Protein AF-A0A804PX56-F1 (afdb_monomer_lite)

InterPro domains:
  IPR002022 Pectate lyase [PF00544] (181-345)
  IPR002022 Pectate lyase [SM00656] (173-362)
  IPR007524 Pectate lyase, N-terminal [PF04431] (30-82)
  IPR011050 Pectin lyase fold/virulence factor [SSF51126] (99-351)
  IPR012334 Pectin lyase fold [G3DSA:2.160.20.10] (98-391)
  IPR018082 AmbAllergen [PR00807] (121-138)
  IPR018082 AmbAllergen [PR00807] (145-170)
  IPR018082 AmbAllergen [PR00807] (181-197)
  IPR018082 AmbAllergen [PR00807] (247-268)
  IPR018082 AmbAllergen [PR00807] (330-349)
  IPR045032 Pectin lyase family [PTHR31683] (55-348)

Secondary structure (DSSP, 8-state):
-----------SHHHHHHHHHTTSSTTSTTBSS--HHHHHHHHHHHHHHHHH--S-HHHHHHHHHHHHHHHHHHHHHHHHHHTT---S-TT-PPP---SHHHHHHTT-TTTTTTGGGGGG---GGGTT--TTTTSEEEEE-B-----SSSPPTTBHHHHHT-SS-EEEEESS-EEE--SS-EEPPSSEEEE-TTS-EEEESSPPEEEES-EEEEEES-EEES-----TT-EEEEEETTEEEEE------SEEEES-EEEEEES-EEE--SS-SEEEETT-EEEEEES-EEE-EEEEESEEEEPPPPSSS-----EEEEES-EE-TTEEE-TTEEESSEEEEES-EE---SS------S-BPPP--------------PPP------------------------------------------

Structure (mmCIF, N/CA/C/O backbone):
data_AF-A0A804PX56-F1
#
_entry.id   AF-A0A804PX56-F1
#
loop_
_atom_site.group_PDB
_atom_site.id
_atom_site.type_symbol
_atom_site.label_atom_id
_atom_site.label_alt_id
_atom_site.label_comp_id
_atom_site.label_asym_id
_atom_site.label_entity_id
_atom_site.label_seq_id
_atom_site.pdbx_PDB_ins_code
_atom_site.Cartn_x
_atom_site.Cartn_y
_atom_site.Cartn_z
_atom_site.occupancy
_atom_site.B_iso_or_equiv
_atom_site.auth_seq_id
_atom_site.auth_comp_id
_atom_site.auth_asym_id
_atom_site.auth_atom_id
_atom_site.pdbx_PDB_model_num
ATOM 1 N N . MET A 1 1 ? 66.836 10.682 30.452 1.00 35.38 1 MET A N 1
ATOM 2 C CA . MET A 1 1 ? 66.264 11.990 30.083 1.00 35.38 1 MET A CA 1
ATOM 3 C C . MET A 1 1 ? 65.252 11.734 28.988 1.00 35.38 1 MET A C 1
ATOM 5 O O . MET A 1 1 ? 65.550 10.934 28.113 1.00 35.38 1 MET A O 1
ATOM 9 N N . GLU A 1 2 ? 64.090 12.369 29.126 1.00 38.03 2 GLU A N 1
ATOM 10 C CA . GLU A 1 2 ? 62.880 12.287 28.290 1.00 38.03 2 GLU A CA 1
ATOM 11 C C . GLU A 1 2 ? 61.928 11.107 28.561 1.00 38.03 2 GLU A C 1
ATOM 13 O O . GLU A 1 2 ? 61.831 10.116 27.842 1.00 38.03 2 GLU A O 1
ATOM 18 N N . GLU A 1 3 ? 61.194 11.288 29.664 1.00 33.59 3 GLU A N 1
ATOM 19 C CA . GLU A 1 3 ? 59.766 10.969 29.815 1.00 33.59 3 GLU A CA 1
ATOM 20 C C . GLU A 1 3 ? 58.965 11.541 28.624 1.00 33.59 3 GLU A C 1
ATOM 22 O O . GLU A 1 3 ? 59.356 12.554 28.060 1.00 33.59 3 GLU A O 1
ATOM 27 N N . GLY A 1 4 ? 57.819 11.056 28.164 1.00 29.45 4 GLY A N 1
ATOM 28 C CA . GLY A 1 4 ? 56.864 10.060 28.613 1.00 29.45 4 GLY A CA 1
ATOM 29 C C . GLY A 1 4 ? 55.584 10.306 27.799 1.00 29.45 4 GLY A C 1
ATOM 30 O O . GLY A 1 4 ? 55.206 11.452 27.567 1.00 29.45 4 GLY A O 1
ATOM 31 N N . PHE A 1 5 ? 54.896 9.258 27.345 1.00 31.56 5 PHE A N 1
ATOM 32 C CA . PHE A 1 5 ? 53.538 9.405 26.811 1.00 31.56 5 PHE A CA 1
ATOM 33 C C . PHE A 1 5 ? 52.692 8.207 27.246 1.00 31.56 5 PHE A C 1
ATOM 35 O O . PHE A 1 5 ? 52.741 7.123 26.669 1.00 31.56 5 PHE A O 1
ATOM 42 N N . ARG A 1 6 ? 51.957 8.401 28.346 1.00 29.39 6 ARG A N 1
ATOM 43 C CA . ARG A 1 6 ? 50.934 7.480 28.853 1.00 29.39 6 ARG A CA 1
ATOM 44 C C . ARG A 1 6 ? 49.631 7.737 28.099 1.00 29.39 6 ARG A C 1
ATOM 46 O O . ARG A 1 6 ? 49.089 8.834 28.182 1.00 29.39 6 ARG A O 1
ATOM 53 N N . TRP A 1 7 ? 49.077 6.706 27.466 1.00 32.38 7 TRP A N 1
ATOM 54 C CA . TRP A 1 7 ? 47.665 6.671 27.078 1.00 32.38 7 TRP A CA 1
ATOM 55 C C . TRP A 1 7 ? 46.853 5.843 28.084 1.00 32.38 7 TRP A C 1
ATOM 57 O O . TRP A 1 7 ? 46.898 4.618 28.105 1.00 32.38 7 TRP A O 1
ATOM 67 N N . SER A 1 8 ? 46.110 6.552 28.936 1.00 33.53 8 SER A N 1
ATOM 68 C CA . SER A 1 8 ? 44.768 6.188 29.426 1.00 33.53 8 SER A CA 1
ATOM 69 C C . SER A 1 8 ? 43.804 6.133 28.224 1.00 33.53 8 SER A C 1
ATOM 71 O O . SER A 1 8 ? 43.962 6.953 27.329 1.00 33.53 8 SER A O 1
ATOM 73 N N . THR A 1 9 ? 42.786 5.285 28.058 1.00 34.16 9 THR A N 1
ATOM 74 C CA . THR A 1 9 ? 41.941 4.442 28.929 1.00 34.16 9 THR A CA 1
ATOM 75 C C . THR A 1 9 ? 41.101 3.540 27.988 1.00 34.16 9 THR A C 1
ATOM 77 O O . THR A 1 9 ? 40.737 3.992 26.899 1.00 34.16 9 THR A O 1
ATOM 80 N N . PRO A 1 10 ? 40.699 2.309 28.363 1.00 34.28 10 PRO A N 1
ATOM 81 C CA . PRO A 1 10 ? 39.886 1.438 27.513 1.00 34.28 10 PRO A CA 1
ATOM 82 C C . PRO A 1 10 ? 38.383 1.653 27.776 1.00 34.28 10 PRO A C 1
ATOM 84 O O . PRO A 1 10 ? 37.700 0.754 28.246 1.00 34.28 10 PRO A O 1
ATOM 87 N N . CYS A 1 11 ? 37.845 2.845 27.493 1.00 34.94 11 CYS A N 1
ATOM 88 C CA . CYS A 1 11 ? 36.398 3.112 27.639 1.00 34.94 11 CYS A CA 1
ATOM 89 C C . CYS A 1 11 ? 35.644 3.270 26.307 1.00 34.94 11 CYS A C 1
ATOM 91 O O . CYS A 1 11 ? 34.425 3.412 26.307 1.00 34.94 11 CYS A O 1
ATOM 93 N N . SER A 1 12 ? 36.328 3.199 25.159 1.00 40.91 12 SER A N 1
ATOM 94 C CA . SER A 1 12 ? 35.696 3.429 23.846 1.00 40.91 12 SER A CA 1
ATOM 95 C C . SER A 1 12 ? 35.124 2.159 23.189 1.00 40.91 12 SER A C 1
ATOM 97 O O . SER A 1 12 ? 34.257 2.236 22.323 1.00 40.91 12 SER A O 1
ATOM 99 N N . LEU A 1 13 ? 35.537 0.963 23.625 1.00 37.72 13 LEU A N 1
ATOM 100 C CA . LEU A 1 13 ? 35.085 -0.296 23.009 1.00 37.72 13 LEU A CA 1
ATOM 101 C C . LEU A 1 13 ? 33.738 -0.805 23.550 1.00 37.72 13 LEU A C 1
ATOM 103 O O . LEU A 1 13 ? 33.021 -1.496 22.832 1.00 37.72 13 LEU A O 1
ATOM 107 N N . VAL A 1 14 ? 33.342 -0.411 24.765 1.00 40.91 14 VAL A N 1
ATOM 108 C CA . VAL A 1 14 ? 32.093 -0.885 25.394 1.00 40.91 14 VAL A CA 1
ATOM 109 C C . VAL A 1 14 ? 30.851 -0.179 24.825 1.00 40.91 14 VAL A C 1
ATOM 111 O O . VAL A 1 14 ? 29.776 -0.776 24.745 1.00 40.91 14 VAL A O 1
ATOM 114 N N . LEU A 1 15 ? 30.988 1.054 24.323 1.00 34.41 15 LEU A N 1
ATOM 115 C CA . LEU A 1 15 ? 29.868 1.801 23.730 1.00 34.41 15 LEU A CA 1
ATOM 116 C C . LEU A 1 15 ? 29.486 1.311 22.322 1.00 34.41 15 LEU A C 1
ATOM 118 O O . LEU A 1 15 ? 28.321 1.411 21.937 1.00 34.41 15 LEU A O 1
ATOM 122 N N . TYR A 1 16 ? 30.411 0.693 21.581 1.00 34.53 16 TYR A N 1
ATOM 123 C CA . TYR A 1 16 ? 30.095 0.087 20.280 1.00 34.53 16 TYR A CA 1
ATOM 124 C C . TYR A 1 16 ? 29.368 -1.262 20.405 1.00 34.53 16 TYR A C 1
ATOM 126 O O . TYR A 1 16 ? 28.547 -1.596 19.549 1.00 34.53 16 TYR A O 1
ATOM 134 N N . SER A 1 17 ? 29.587 -2.013 21.489 1.00 35.19 17 SER A N 1
ATOM 135 C CA . SER A 1 17 ? 28.877 -3.275 21.747 1.00 35.19 17 SER A CA 1
ATOM 136 C C . SER A 1 17 ? 27.402 -3.089 22.125 1.00 35.19 17 SER A C 1
ATOM 138 O O . SER A 1 17 ? 26.576 -3.928 21.767 1.00 35.19 17 SER A O 1
ATOM 140 N N . VAL A 1 18 ? 27.032 -1.973 22.766 1.00 31.47 18 VAL A N 1
ATOM 141 C CA . VAL A 1 18 ? 25.635 -1.714 23.171 1.00 31.47 18 VAL A CA 1
ATOM 142 C C . VAL A 1 18 ? 24.750 -1.333 21.973 1.00 31.47 18 VAL A C 1
ATOM 144 O O . VAL A 1 18 ? 23.590 -1.735 21.915 1.00 31.47 18 VAL A O 1
ATOM 147 N N . PHE A 1 19 ? 25.301 -0.678 20.945 1.00 31.98 19 PHE A N 1
ATOM 148 C CA . PHE A 1 19 ? 24.553 -0.383 19.712 1.00 31.98 19 PHE A CA 1
ATOM 149 C C . PHE A 1 19 ? 24.374 -1.593 18.780 1.00 31.98 19 PHE A C 1
ATOM 151 O O . PHE A 1 19 ? 23.446 -1.613 17.971 1.00 31.98 19 PHE A O 1
ATOM 158 N N . LEU A 1 20 ? 25.221 -2.621 18.890 1.00 30.38 20 LEU A N 1
ATOM 159 C CA . LEU A 1 20 ? 25.092 -3.847 18.095 1.00 30.38 20 LEU A CA 1
ATOM 160 C C . LEU A 1 20 ? 24.097 -4.845 18.704 1.00 30.38 20 LEU A C 1
ATOM 162 O O . LEU A 1 20 ? 23.416 -5.550 17.956 1.00 30.38 20 LEU A O 1
ATOM 166 N N . LEU A 1 21 ? 23.938 -4.869 20.029 1.00 27.34 21 LEU A N 1
ATOM 167 C CA . LEU A 1 21 ? 23.017 -5.791 20.708 1.00 27.34 21 LEU A CA 1
ATOM 168 C C . LEU A 1 21 ? 21.545 -5.340 20.671 1.00 27.34 21 LEU A C 1
ATOM 170 O O . LEU A 1 21 ? 20.659 -6.190 20.640 1.00 27.34 21 LEU A O 1
ATOM 174 N N . LEU A 1 22 ? 21.269 -4.041 20.512 1.00 29.27 22 LEU A N 1
ATOM 175 C CA . LEU A 1 22 ? 19.911 -3.523 20.261 1.00 29.27 22 LEU A CA 1
ATOM 176 C C . LEU A 1 22 ? 19.358 -3.858 18.863 1.00 29.27 22 LEU A C 1
ATOM 178 O O . LEU A 1 22 ? 18.182 -3.648 18.588 1.00 29.27 22 LEU A O 1
ATOM 182 N N . SER A 1 23 ? 20.169 -4.431 17.971 1.00 34.00 23 SER A N 1
ATOM 183 C CA . SER A 1 23 ? 19.676 -4.919 16.676 1.00 34.00 23 SER A CA 1
ATOM 184 C C . SER A 1 23 ? 18.984 -6.287 16.763 1.00 34.00 23 SER A C 1
ATOM 186 O O . SER A 1 23 ? 18.369 -6.722 15.790 1.00 34.00 23 SER A O 1
ATOM 188 N N . ALA A 1 24 ? 19.060 -6.970 17.914 1.00 30.12 24 ALA A N 1
ATOM 189 C CA . ALA A 1 24 ? 18.401 -8.257 18.120 1.00 30.12 24 ALA A CA 1
ATOM 190 C C . ALA A 1 24 ? 16.911 -8.140 18.458 1.00 30.12 24 ALA A C 1
ATOM 192 O O . ALA A 1 24 ? 16.164 -9.051 18.124 1.00 30.12 24 ALA A O 1
ATOM 193 N N . THR A 1 25 ? 16.486 -7.021 19.042 1.00 32.72 25 THR A N 1
ATOM 194 C CA . THR A 1 25 ? 15.085 -6.723 19.381 1.00 32.72 25 THR A CA 1
ATOM 195 C C . THR A 1 25 ? 14.360 -5.937 18.283 1.00 32.72 25 THR A C 1
ATOM 197 O O . THR A 1 25 ? 13.191 -5.604 18.415 1.00 32.72 25 THR A O 1
ATOM 200 N N . ALA A 1 26 ? 15.024 -5.671 17.154 1.00 36.97 26 ALA A N 1
ATOM 201 C CA . ALA A 1 26 ? 14.482 -4.869 16.058 1.00 36.97 26 ALA A CA 1
ATOM 202 C C . ALA A 1 26 ? 13.695 -5.679 15.001 1.00 36.97 26 ALA A C 1
ATOM 204 O O . ALA A 1 26 ? 13.471 -5.174 13.899 1.00 36.97 26 ALA A O 1
ATOM 205 N N . SER A 1 27 ? 13.323 -6.941 15.258 1.00 49.59 27 SER A N 1
ATOM 206 C CA . SER A 1 27 ? 12.622 -7.788 14.272 1.00 49.59 27 SER A CA 1
ATOM 207 C C . SER A 1 27 ? 11.105 -7.650 14.243 1.00 49.59 27 SER A C 1
ATOM 209 O O . SER A 1 27 ? 10.495 -8.202 13.327 1.00 49.59 27 SER A O 1
ATOM 211 N N . GLU A 1 28 ? 10.506 -6.912 15.175 1.00 60.59 28 GLU A N 1
ATOM 212 C CA . GLU A 1 28 ? 9.067 -7.037 15.427 1.00 60.59 28 GLU A CA 1
ATOM 213 C C . GLU A 1 28 ? 8.214 -5.835 15.010 1.00 60.59 28 GLU A C 1
ATOM 215 O O . GLU A 1 28 ? 7.003 -5.943 15.083 1.00 60.59 28 GLU A O 1
ATOM 220 N N . ALA A 1 29 ? 8.783 -4.744 14.475 1.00 72.44 29 ALA A N 1
ATOM 221 C CA . ALA A 1 29 ? 8.038 -3.613 13.878 1.00 72.44 29 ALA A CA 1
ATOM 222 C C . ALA A 1 29 ? 6.684 -3.316 14.542 1.00 72.44 29 ALA A C 1
ATOM 224 O O . ALA A 1 29 ? 5.609 -3.557 13.982 1.00 72.44 29 ALA A O 1
ATOM 225 N N . ASN A 1 30 ? 6.783 -2.827 15.771 1.00 78.50 30 ASN A N 1
ATOM 226 C CA . ASN A 1 30 ? 5.688 -2.399 16.631 1.00 78.50 30 ASN A CA 1
ATOM 227 C C . ASN A 1 30 ? 4.722 -3.517 17.086 1.00 78.50 30 ASN A C 1
ATOM 229 O O . ASN A 1 30 ? 3.746 -3.234 17.780 1.00 78.50 30 ASN A O 1
ATOM 233 N N . ILE A 1 31 ? 5.003 -4.790 16.776 1.00 79.69 31 ILE A N 1
ATOM 234 C CA . ILE A 1 31 ? 4.348 -5.949 17.398 1.00 79.69 31 ILE A CA 1
ATOM 235 C C . ILE A 1 31 ? 4.846 -6.041 18.842 1.00 79.69 31 ILE A C 1
ATOM 237 O O . ILE A 1 31 ? 6.051 -6.063 19.079 1.00 79.69 31 ILE A O 1
ATOM 241 N N . GLY A 1 32 ? 3.924 -6.033 19.804 1.00 77.12 32 GLY A N 1
ATOM 242 C CA . GLY A 1 32 ? 4.266 -6.184 21.216 1.00 77.12 32 GLY A CA 1
ATOM 243 C C . GLY A 1 32 ? 4.126 -7.612 21.740 1.00 77.12 32 GLY A C 1
ATOM 244 O O . GLY A 1 32 ? 4.722 -7.923 22.765 1.00 77.12 32 GLY A O 1
ATOM 245 N N . ASP A 1 33 ? 3.378 -8.461 21.034 1.00 84.06 33 ASP A N 1
ATOM 246 C CA . ASP A 1 33 ? 3.328 -9.906 21.259 1.00 84.06 33 ASP A CA 1
ATOM 247 C C . ASP A 1 33 ? 3.389 -10.642 19.910 1.00 84.06 33 ASP A C 1
ATOM 249 O O . ASP A 1 33 ? 2.496 -10.493 19.071 1.00 84.06 33 ASP A O 1
ATOM 253 N N . PHE A 1 34 ? 4.483 -11.367 19.657 1.00 87.62 34 PHE A N 1
ATOM 254 C CA . PHE A 1 34 ? 4.741 -12.051 18.384 1.00 87.62 34 PHE A CA 1
ATOM 255 C C . PHE A 1 34 ? 4.136 -13.459 18.375 1.00 87.62 34 PHE A C 1
ATOM 257 O O . PHE A 1 34 ? 4.837 -14.479 18.400 1.00 87.62 34 PHE A O 1
ATOM 264 N N . ASP A 1 35 ? 2.806 -13.478 18.346 1.00 91.50 35 ASP A N 1
ATOM 265 C CA . ASP A 1 35 ? 1.966 -14.673 18.353 1.00 91.50 35 ASP A CA 1
ATOM 266 C C . ASP A 1 35 ? 2.143 -15.586 17.118 1.00 91.50 35 ASP A C 1
ATOM 268 O O . ASP A 1 35 ? 2.802 -15.259 16.122 1.00 91.50 35 ASP A O 1
ATOM 272 N N . ASP A 1 36 ? 1.522 -16.767 17.180 1.00 93.94 36 ASP A N 1
ATOM 273 C CA . ASP A 1 36 ? 1.549 -17.770 16.108 1.00 93.94 36 ASP A CA 1
ATOM 274 C C . ASP A 1 36 ? 1.026 -17.217 14.772 1.00 93.94 36 ASP A C 1
ATOM 276 O O . ASP A 1 36 ? 1.508 -17.590 13.695 1.00 93.94 36 ASP A O 1
ATOM 280 N N . TYR A 1 37 ? 0.069 -16.289 14.819 1.00 93.94 37 TYR A N 1
ATOM 281 C CA . TYR A 1 37 ? -0.490 -15.663 13.630 1.00 93.94 37 TYR A CA 1
ATOM 282 C C . TYR A 1 37 ? 0.551 -14.775 12.928 1.00 93.94 37 TYR A C 1
ATOM 284 O O . TYR A 1 37 ? 0.742 -14.879 11.708 1.00 93.94 37 TYR A O 1
ATOM 292 N N . TRP A 1 38 ? 1.292 -13.950 13.672 1.00 93.50 38 TRP A N 1
ATOM 293 C CA . TRP A 1 38 ? 2.379 -13.135 13.131 1.00 93.50 38 TRP A CA 1
ATOM 294 C C . TRP A 1 38 ? 3.574 -13.972 12.678 1.00 93.50 38 TRP A C 1
ATOM 296 O O . TRP A 1 38 ? 4.161 -13.673 11.630 1.00 93.50 38 TRP A O 1
ATOM 306 N N . GLN A 1 39 ? 3.894 -15.058 13.388 1.00 93.00 39 GLN A N 1
ATOM 307 C CA . GLN A 1 39 ? 4.895 -16.034 12.949 1.00 93.00 39 GLN A CA 1
ATOM 308 C C . GLN A 1 39 ? 4.519 -16.634 11.589 1.00 93.00 39 GLN A C 1
ATOM 310 O O . GLN A 1 39 ? 5.338 -16.650 10.662 1.00 93.00 39 GLN A O 1
ATOM 315 N N . GLN A 1 40 ? 3.264 -17.056 11.425 1.00 94.56 40 GLN A N 1
ATOM 316 C CA . GLN A 1 40 ? 2.774 -17.622 10.173 1.00 94.56 40 GLN A CA 1
ATOM 317 C C . GLN A 1 40 ? 2.747 -16.584 9.040 1.00 94.56 40 GLN A C 1
ATOM 319 O O . GLN A 1 40 ? 3.213 -16.878 7.933 1.00 94.56 40 GLN A O 1
ATOM 324 N N . ARG A 1 41 ? 2.296 -15.348 9.305 1.00 94.56 41 ARG A N 1
ATOM 325 C CA . ARG A 1 41 ? 2.359 -14.245 8.325 1.00 94.56 41 ARG A CA 1
ATOM 326 C C . ARG A 1 41 ? 3.783 -13.956 7.885 1.00 94.56 41 ARG A C 1
ATOM 328 O O . ARG A 1 41 ? 4.033 -13.810 6.689 1.00 94.56 41 ARG A O 1
ATOM 335 N N . LYS A 1 42 ? 4.726 -13.914 8.825 1.00 93.88 42 LYS A N 1
ATOM 336 C CA . LYS A 1 42 ? 6.144 -13.714 8.526 1.00 93.88 42 LYS A CA 1
ATOM 337 C C . LYS A 1 42 ? 6.700 -14.828 7.639 1.00 93.88 42 LYS A C 1
ATOM 339 O O . LYS A 1 42 ? 7.404 -14.524 6.679 1.00 93.88 42 LYS A O 1
ATOM 344 N N . LEU A 1 43 ? 6.386 -16.093 7.924 1.00 93.88 43 LEU A N 1
ATOM 345 C CA . LEU A 1 43 ? 6.828 -17.231 7.108 1.00 93.88 43 LEU A CA 1
ATOM 346 C C . LEU A 1 43 ? 6.302 -17.140 5.669 1.00 93.88 43 LEU A C 1
ATOM 348 O O . LEU A 1 43 ? 7.070 -17.289 4.718 1.00 93.88 43 LEU A O 1
ATOM 352 N N . MET A 1 44 ? 5.012 -16.836 5.501 1.00 96.00 44 MET A N 1
ATOM 353 C CA . MET A 1 44 ? 4.413 -16.640 4.176 1.00 96.00 44 MET A CA 1
ATOM 354 C C . MET A 1 44 ? 5.026 -15.442 3.442 1.00 96.00 44 MET A C 1
ATOM 356 O O . MET A 1 44 ? 5.298 -15.524 2.244 1.00 96.00 44 MET A O 1
ATOM 360 N N . ALA A 1 45 ? 5.281 -14.342 4.151 1.00 95.06 45 ALA A N 1
ATOM 361 C CA . ALA A 1 45 ? 5.889 -13.148 3.581 1.00 95.06 45 ALA A CA 1
ATOM 362 C C . ALA A 1 45 ? 7.346 -13.380 3.144 1.00 95.06 45 ALA A C 1
ATOM 364 O O . ALA A 1 45 ? 7.742 -12.925 2.070 1.00 95.06 45 ALA A O 1
ATOM 365 N N . ASP A 1 46 ? 8.126 -14.138 3.920 1.00 92.44 46 ASP A N 1
ATOM 366 C CA . ASP A 1 46 ? 9.490 -14.533 3.557 1.00 92.44 46 ASP A CA 1
ATOM 367 C C . ASP A 1 46 ? 9.489 -15.413 2.287 1.00 92.44 46 ASP A C 1
ATOM 369 O O . ASP A 1 46 ? 10.298 -15.183 1.386 1.00 92.44 46 ASP A O 1
ATOM 373 N N . ALA A 1 47 ? 8.546 -16.355 2.161 1.00 94.75 47 ALA A N 1
ATOM 374 C CA . ALA A 1 47 ? 8.381 -17.163 0.947 1.00 94.75 47 ALA A CA 1
ATOM 375 C C . ALA A 1 47 ? 7.951 -16.319 -0.270 1.00 94.75 47 ALA A C 1
ATOM 377 O O . ALA A 1 47 ? 8.477 -16.488 -1.373 1.00 94.75 47 ALA A O 1
ATOM 378 N N . ALA A 1 48 ? 7.033 -15.367 -0.076 1.00 96.12 48 ALA A N 1
ATOM 379 C CA . ALA A 1 48 ? 6.614 -14.439 -1.124 1.00 96.12 48 ALA A CA 1
ATOM 380 C C . ALA A 1 48 ? 7.763 -13.524 -1.580 1.00 96.12 48 ALA A C 1
ATOM 382 O O . ALA A 1 48 ? 7.843 -13.182 -2.764 1.00 96.12 48 ALA A O 1
ATOM 383 N N . ALA A 1 49 ? 8.668 -13.141 -0.672 1.00 94.25 49 ALA A N 1
ATOM 384 C CA . ALA A 1 49 ? 9.828 -12.314 -0.996 1.00 94.25 49 ALA A CA 1
ATOM 385 C C . ALA A 1 49 ? 10.807 -13.065 -1.899 1.00 94.25 49 ALA A C 1
ATOM 387 O O . ALA A 1 49 ? 11.251 -12.511 -2.906 1.00 94.25 49 ALA A O 1
ATOM 388 N N . GLU A 1 50 ? 11.062 -14.339 -1.595 1.00 93.00 50 GLU A N 1
ATOM 389 C CA . GLU A 1 50 ? 11.880 -15.218 -2.434 1.00 93.00 50 GLU A CA 1
ATOM 390 C C . GLU A 1 50 ? 11.254 -15.397 -3.827 1.00 93.00 50 GLU A C 1
ATOM 392 O O . GLU A 1 50 ? 11.925 -15.223 -4.841 1.00 93.00 50 GLU A O 1
ATOM 397 N N . ALA A 1 51 ? 9.941 -15.645 -3.898 1.00 95.25 51 ALA A N 1
ATOM 398 C CA . ALA A 1 51 ? 9.226 -15.813 -5.167 1.00 95.25 51 ALA A CA 1
ATOM 399 C C . ALA A 1 51 ? 9.158 -14.524 -6.012 1.00 95.25 51 ALA A C 1
ATOM 401 O O . ALA A 1 51 ? 9.108 -14.566 -7.246 1.00 95.25 51 ALA A O 1
ATOM 402 N N . THR A 1 52 ? 9.134 -13.362 -5.358 1.00 95.75 52 THR A N 1
ATOM 403 C CA . THR A 1 52 ? 9.066 -12.053 -6.025 1.00 95.75 52 THR A CA 1
ATOM 404 C C . THR A 1 52 ? 10.432 -11.612 -6.555 1.00 95.75 52 THR A C 1
ATOM 406 O O . THR A 1 52 ? 10.493 -10.886 -7.555 1.00 95.75 52 THR A O 1
ATOM 409 N N . TYR A 1 53 ? 11.519 -12.068 -5.926 1.00 94.06 53 TYR A N 1
ATOM 410 C CA . TYR A 1 53 ? 12.883 -11.691 -6.273 1.00 94.06 53 TYR A CA 1
ATOM 411 C C . TYR A 1 53 ? 13.216 -11.964 -7.746 1.00 94.06 53 TYR A C 1
ATOM 413 O O . TYR A 1 53 ? 12.919 -13.021 -8.308 1.00 94.06 53 TYR A O 1
ATOM 421 N N . LYS A 1 54 ? 13.857 -10.992 -8.399 1.00 94.25 54 LYS A N 1
ATOM 422 C CA . LYS A 1 54 ? 14.337 -11.114 -9.778 1.00 94.25 54 LYS A CA 1
ATOM 423 C C . LYS A 1 54 ? 15.843 -11.305 -9.798 1.00 94.25 54 LYS A C 1
ATOM 425 O O . LYS A 1 54 ? 16.588 -10.389 -9.460 1.00 94.25 54 LYS A O 1
ATOM 430 N N . HIS A 1 55 ? 16.282 -12.479 -10.250 1.00 91.88 55 HIS A N 1
ATOM 431 C CA . HIS A 1 55 ? 17.704 -12.794 -10.408 1.00 91.88 55 HIS A CA 1
ATOM 432 C C . HIS A 1 55 ? 18.409 -11.887 -11.422 1.00 91.88 55 HIS A C 1
ATOM 434 O O . HIS A 1 55 ? 19.575 -11.556 -11.218 1.00 91.88 55 HIS A O 1
ATOM 440 N N . ASP A 1 56 ? 17.702 -11.456 -12.470 1.00 94.00 56 ASP A N 1
ATOM 441 C CA . ASP A 1 56 ? 18.158 -10.403 -13.376 1.00 94.00 56 ASP A CA 1
ATOM 442 C C . ASP A 1 56 ? 17.373 -9.102 -13.122 1.00 94.00 56 ASP A C 1
ATOM 444 O O . ASP A 1 56 ? 16.317 -8.868 -13.718 1.00 94.00 56 ASP A O 1
ATOM 448 N N . PRO A 1 57 ? 17.842 -8.239 -12.201 1.00 93.38 57 PRO A N 1
ATOM 449 C CA . PRO A 1 57 ? 17.184 -6.966 -11.942 1.00 93.38 57 PRO A CA 1
ATOM 450 C C . PRO A 1 57 ? 17.276 -5.993 -13.126 1.00 93.38 57 PRO A C 1
ATOM 452 O O . PRO A 1 57 ? 16.428 -5.105 -13.225 1.00 93.38 57 PRO A O 1
ATOM 455 N N . LEU A 1 58 ? 18.264 -6.146 -14.023 1.00 94.00 58 LEU A N 1
ATOM 456 C CA . LEU A 1 58 ? 18.447 -5.236 -15.159 1.00 94.00 58 LEU A CA 1
ATOM 457 C C . LEU A 1 58 ? 17.323 -5.386 -16.182 1.00 94.00 58 LEU A C 1
ATOM 459 O O . LEU A 1 58 ? 16.855 -4.394 -16.733 1.00 94.00 58 LEU A O 1
ATOM 463 N N . GLU A 1 59 ? 16.793 -6.598 -16.352 1.00 95.31 59 GLU A N 1
ATOM 464 C CA . GLU A 1 59 ? 15.614 -6.838 -17.187 1.00 95.31 59 GLU A CA 1
ATOM 465 C C . GLU A 1 59 ? 14.427 -5.946 -16.766 1.00 95.31 59 GLU A C 1
ATOM 467 O O . GLU A 1 59 ? 13.726 -5.356 -17.599 1.00 95.31 59 GLU A O 1
ATOM 472 N N . VAL A 1 60 ? 14.214 -5.810 -15.451 1.00 95.50 60 VAL A N 1
ATOM 473 C CA . VAL A 1 60 ? 13.141 -4.991 -14.871 1.00 95.50 60 VAL A CA 1
ATOM 474 C C . VAL A 1 60 ? 13.389 -3.508 -15.114 1.00 95.50 60 VAL A C 1
ATOM 476 O O . VAL A 1 60 ? 12.470 -2.793 -15.531 1.00 95.50 60 VAL A O 1
ATOM 479 N N . THR A 1 61 ? 14.617 -3.040 -14.881 1.00 95.06 61 THR A N 1
ATOM 480 C CA . THR A 1 61 ? 14.970 -1.631 -15.092 1.00 95.06 61 THR A CA 1
ATOM 481 C C . THR A 1 61 ? 14.870 -1.252 -16.564 1.00 95.06 61 THR A C 1
ATOM 483 O O . THR A 1 61 ? 14.247 -0.245 -16.895 1.00 95.06 61 THR A O 1
ATOM 486 N N . ASP A 1 62 ? 15.353 -2.110 -17.461 1.00 95.19 62 ASP A N 1
ATOM 487 C CA . ASP A 1 62 ? 15.323 -1.886 -18.906 1.00 95.19 62 ASP A CA 1
ATOM 488 C C . ASP A 1 62 ? 13.901 -1.902 -19.461 1.00 95.19 62 ASP A C 1
ATOM 490 O O . ASP A 1 62 ? 13.590 -1.204 -20.429 1.00 95.19 62 ASP A O 1
ATOM 494 N N . GLN A 1 63 ? 12.996 -2.683 -18.870 1.00 95.12 63 GLN A N 1
ATOM 495 C CA . GLN A 1 63 ? 11.583 -2.637 -19.236 1.00 95.12 63 GLN A CA 1
ATOM 496 C C . GLN A 1 63 ? 10.957 -1.272 -18.915 1.00 95.12 63 GLN A C 1
ATOM 498 O O . GLN A 1 63 ? 10.207 -0.745 -19.745 1.00 95.12 63 GLN A O 1
ATOM 503 N N . LEU A 1 64 ? 11.259 -0.699 -17.742 1.00 94.94 64 LEU A N 1
ATOM 504 C CA . LEU A 1 64 ? 10.790 0.637 -17.365 1.00 94.94 64 LEU A CA 1
ATOM 505 C C . LEU A 1 64 ? 11.430 1.712 -18.252 1.00 94.94 64 LEU A C 1
ATOM 507 O O . LEU A 1 64 ? 10.702 2.522 -18.821 1.00 94.94 64 LEU A O 1
ATOM 511 N N . ASN A 1 65 ? 12.745 1.662 -18.463 1.00 93.25 65 ASN A N 1
ATOM 512 C CA . ASN A 1 65 ? 13.463 2.628 -19.302 1.00 93.25 65 ASN A CA 1
ATOM 513 C C . ASN A 1 65 ? 12.930 2.634 -20.742 1.00 93.25 65 ASN A C 1
ATOM 515 O O . ASN A 1 65 ? 12.615 3.687 -21.295 1.00 93.25 65 ASN A O 1
ATOM 519 N N . ARG A 1 66 ? 12.688 1.454 -21.330 1.00 93.69 66 ARG A N 1
ATOM 520 C CA . ARG A 1 66 ? 12.033 1.345 -22.647 1.00 93.69 66 ARG A CA 1
ATOM 521 C C . ARG A 1 66 ? 10.610 1.897 -22.647 1.00 93.69 66 ARG A C 1
ATOM 523 O O . ARG A 1 66 ? 10.163 2.431 -23.657 1.00 93.69 66 ARG A O 1
ATOM 530 N N . ALA A 1 67 ? 9.858 1.735 -21.558 1.00 92.69 67 ALA A N 1
ATOM 531 C CA . ALA A 1 67 ? 8.516 2.304 -21.460 1.00 92.69 67 ALA A CA 1
ATOM 532 C C . ALA A 1 67 ? 8.551 3.837 -21.425 1.00 92.69 67 ALA A C 1
ATOM 534 O O . ALA A 1 67 ? 7.726 4.452 -22.096 1.00 92.69 67 ALA A O 1
ATOM 535 N N . VAL A 1 68 ? 9.521 4.420 -20.714 1.00 91.19 68 VAL A N 1
ATOM 536 C CA . VAL A 1 68 ? 9.768 5.868 -20.670 1.00 91.19 68 VAL A CA 1
ATOM 537 C C . VAL A 1 68 ? 10.147 6.405 -22.050 1.00 91.19 68 VAL A C 1
ATOM 539 O O . VAL A 1 68 ? 9.514 7.347 -22.526 1.00 91.19 68 VAL A O 1
ATOM 542 N N . HIS A 1 69 ? 11.103 5.776 -22.740 1.00 88.50 69 HIS A N 1
ATOM 543 C CA . HIS A 1 69 ? 11.484 6.197 -24.093 1.00 88.50 69 HIS A CA 1
ATOM 544 C C . HIS A 1 69 ? 10.297 6.166 -25.059 1.00 88.50 69 HIS A C 1
ATOM 546 O O . HIS A 1 69 ? 10.016 7.160 -25.721 1.00 88.50 69 HIS A O 1
ATOM 552 N N . ARG A 1 70 ? 9.510 5.082 -25.054 1.00 86.69 70 ARG A N 1
ATOM 553 C CA . ARG A 1 70 ? 8.309 4.986 -25.897 1.00 86.69 70 ARG A CA 1
ATOM 554 C C . ARG A 1 70 ? 7.240 6.027 -25.568 1.00 86.69 70 ARG A C 1
ATOM 556 O O . ARG A 1 70 ? 6.459 6.376 -26.451 1.00 86.69 70 ARG A O 1
ATOM 563 N N . SER A 1 71 ? 7.117 6.475 -24.314 1.00 81.44 71 SER A N 1
ATOM 564 C CA . SER A 1 71 ? 6.199 7.577 -24.001 1.00 81.44 71 SER A CA 1
ATOM 565 C C . SER A 1 71 ? 6.693 8.887 -24.608 1.00 81.44 71 SER A C 1
ATOM 567 O O . SER A 1 71 ? 5.906 9.565 -25.263 1.00 81.44 71 SER A O 1
ATOM 569 N N . ILE A 1 72 ? 7.981 9.199 -24.487 1.00 79.12 72 ILE A N 1
ATOM 570 C CA . ILE A 1 72 ? 8.552 10.437 -25.035 1.00 79.12 72 ILE A CA 1
ATOM 571 C C . ILE A 1 72 ? 8.405 10.466 -26.566 1.00 79.12 72 ILE A C 1
ATOM 573 O O . ILE A 1 72 ? 7.810 11.392 -27.103 1.00 79.12 72 ILE A O 1
ATOM 577 N N . GLU A 1 73 ? 8.777 9.385 -27.263 1.00 76.56 73 GLU A N 1
ATOM 578 C CA . GLU A 1 73 ? 8.637 9.281 -28.730 1.00 76.56 73 GLU A CA 1
ATOM 579 C C . GLU A 1 73 ? 7.190 9.486 -29.215 1.00 76.56 73 GLU A C 1
ATOM 581 O O . GLU A 1 73 ? 6.935 10.101 -30.256 1.00 76.56 73 GLU A O 1
ATOM 586 N N . LYS A 1 74 ? 6.209 8.971 -28.461 1.00 70.38 74 LYS A N 1
ATOM 587 C CA . LYS A 1 74 ? 4.786 9.177 -28.768 1.00 70.38 74 LYS A CA 1
ATOM 588 C C . LYS A 1 74 ? 4.354 10.629 -28.579 1.00 70.38 74 LYS A C 1
ATOM 590 O O . LYS A 1 74 ? 3.487 11.080 -29.320 1.00 70.38 74 LYS A O 1
ATOM 595 N N . GLU A 1 75 ? 4.915 11.324 -27.594 1.00 65.81 75 GLU A N 1
ATOM 596 C CA . GLU A 1 75 ? 4.665 12.751 -27.364 1.00 65.81 75 GLU A CA 1
ATOM 597 C C . GLU A 1 75 ? 5.221 13.583 -28.528 1.00 65.81 75 GLU A C 1
ATOM 599 O O . GLU A 1 75 ? 4.466 14.343 -29.130 1.00 65.81 75 GLU A O 1
ATOM 604 N N . ASP A 1 76 ? 6.469 13.336 -28.940 1.00 60.81 76 ASP A N 1
ATOM 605 C CA . ASP A 1 76 ? 7.110 14.018 -30.078 1.00 60.81 76 ASP A CA 1
ATOM 606 C C . ASP A 1 76 ? 6.370 13.784 -31.404 1.00 60.81 76 ASP A C 1
ATOM 608 O O . ASP A 1 76 ? 6.241 14.669 -32.254 1.00 60.81 76 ASP A O 1
ATOM 612 N N . THR A 1 77 ? 5.837 12.576 -31.592 1.00 58.88 77 THR A N 1
ATOM 613 C CA . THR A 1 77 ? 5.039 12.257 -32.783 1.00 58.88 77 THR A CA 1
ATOM 614 C C . THR A 1 77 ? 3.662 12.937 -32.743 1.00 58.88 77 THR A C 1
ATOM 616 O O . THR A 1 77 ? 3.138 13.311 -33.795 1.00 58.88 77 THR A O 1
ATOM 619 N N . SER A 1 78 ? 3.072 13.111 -31.550 1.00 57.00 78 SER A N 1
ATOM 620 C CA . SER A 1 78 ? 1.779 13.787 -31.351 1.00 57.00 78 SER A CA 1
ATOM 621 C C . SER A 1 78 ? 1.889 15.288 -31.595 1.00 57.00 78 SER A C 1
ATOM 623 O O . SER A 1 78 ? 1.118 15.828 -32.383 1.00 57.00 78 SER A O 1
ATOM 625 N N . THR A 1 79 ? 2.894 15.952 -31.019 1.00 55.41 79 THR A N 1
ATOM 626 C CA . THR A 1 79 ? 3.135 17.393 -31.214 1.00 55.41 79 THR A CA 1
ATOM 627 C C . THR A 1 79 ? 3.422 17.730 -32.678 1.00 55.41 79 THR A C 1
ATOM 629 O O . THR A 1 79 ? 2.935 18.737 -33.196 1.00 55.41 79 THR A O 1
ATOM 632 N N . ARG A 1 80 ? 4.124 16.849 -33.407 1.00 51.22 80 ARG A N 1
ATOM 633 C CA . ARG A 1 80 ? 4.336 17.009 -34.856 1.00 51.22 80 ARG A CA 1
ATOM 634 C C . ARG A 1 80 ? 3.041 16.887 -35.676 1.00 51.22 80 ARG A C 1
ATOM 636 O O . ARG A 1 80 ? 2.934 17.532 -36.717 1.00 51.22 80 ARG A O 1
ATOM 643 N N . ARG A 1 81 ? 2.066 16.081 -35.235 1.00 49.19 81 ARG A N 1
ATOM 644 C CA . ARG A 1 81 ? 0.754 15.931 -35.899 1.00 49.19 81 ARG A CA 1
ATOM 645 C C . ARG A 1 81 ? -0.244 17.018 -35.503 1.00 49.19 81 ARG A C 1
ATOM 647 O O . ARG A 1 81 ? -0.999 17.463 -36.359 1.00 49.19 81 ARG A O 1
ATOM 654 N N . GLU A 1 82 ? -0.213 17.504 -34.266 1.00 51.03 82 GLU A N 1
ATOM 655 C CA . GLU A 1 82 ? -1.081 18.597 -33.799 1.00 51.03 82 GLU A CA 1
ATOM 656 C C . GLU A 1 82 ? -0.815 19.918 -34.533 1.00 51.03 82 GLU A C 1
ATOM 658 O O . GLU A 1 82 ? -1.754 20.668 -34.796 1.00 51.03 82 GLU A O 1
ATOM 663 N N . MET A 1 83 ? 0.421 20.161 -34.989 1.00 45.94 83 MET A N 1
ATOM 664 C CA . MET A 1 83 ? 0.708 21.269 -35.913 1.00 45.94 83 MET A CA 1
ATOM 665 C C . MET A 1 83 ? 0.056 21.113 -37.301 1.00 45.94 83 MET A C 1
ATOM 667 O O . MET A 1 83 ? -0.062 22.100 -38.020 1.00 45.94 83 MET A O 1
ATOM 671 N N . MET A 1 84 ? -0.387 19.912 -37.692 1.00 48.91 84 MET A N 1
ATOM 672 C CA . MET A 1 84 ? -1.087 19.666 -38.964 1.00 48.91 84 MET A CA 1
ATOM 673 C C . MET A 1 84 ? -2.615 19.563 -38.818 1.00 48.91 84 MET A C 1
ATOM 675 O O . MET A 1 84 ? -3.327 19.736 -39.805 1.00 48.91 84 MET A O 1
ATOM 679 N N . GLU A 1 85 ? -3.142 19.319 -37.615 1.00 45.59 85 GLU A N 1
ATOM 680 C CA . GLU A 1 85 ? -4.559 18.997 -37.392 1.00 45.59 85 GLU A CA 1
ATOM 681 C C . GLU A 1 85 ? -5.250 19.968 -36.414 1.00 45.59 85 GLU A C 1
ATOM 683 O O . GLU A 1 85 ? -5.894 19.580 -35.445 1.00 45.59 85 GLU A O 1
ATOM 688 N N . GLN A 1 86 ? -5.226 21.272 -36.709 1.00 45.47 86 GLN A N 1
ATOM 689 C CA . GLN A 1 86 ? -6.031 22.293 -36.006 1.00 45.47 86 GLN A CA 1
ATOM 690 C C . GLN A 1 86 ? -7.563 22.179 -36.232 1.00 45.47 86 GLN A C 1
ATOM 692 O O . GLN A 1 86 ? -8.313 23.145 -36.078 1.00 45.47 86 GLN A O 1
ATOM 697 N N . LYS A 1 87 ? -8.076 21.001 -36.602 1.00 40.34 87 LYS A N 1
ATOM 698 C CA . LYS A 1 87 ? -9.500 20.763 -36.872 1.00 40.34 87 LYS A CA 1
ATOM 699 C C . LYS A 1 87 ? -9.908 19.330 -36.513 1.00 40.34 87 LYS A C 1
ATOM 701 O O . LYS A 1 87 ? -10.085 18.534 -37.427 1.00 40.34 87 LYS A O 1
ATOM 706 N N . LYS A 1 88 ? -10.147 19.019 -35.227 1.00 37.44 88 LYS A N 1
ATOM 707 C CA . LYS A 1 88 ? -11.291 18.185 -34.765 1.00 37.44 88 LYS A CA 1
ATOM 708 C C . LYS A 1 88 ? -11.288 17.895 -33.250 1.00 37.44 88 LYS A C 1
ATOM 710 O O . LYS A 1 88 ? -10.311 17.450 -32.670 1.00 37.44 88 LYS A O 1
ATOM 715 N N . SER A 1 89 ? -12.486 18.041 -32.680 1.00 41.22 89 SER A N 1
ATOM 716 C CA . SER A 1 89 ? -12.947 17.743 -31.311 1.00 41.22 89 SER A CA 1
ATOM 717 C C . SER A 1 89 ? -12.686 18.816 -30.234 1.00 41.22 89 SER A C 1
ATOM 719 O O . SER A 1 89 ? -11.605 18.976 -29.686 1.00 41.22 89 SER A O 1
ATOM 721 N N . LYS A 1 90 ? -13.753 19.560 -29.910 1.00 42.19 90 LYS A N 1
ATOM 722 C CA . LYS A 1 90 ? -13.827 20.608 -28.875 1.00 42.19 90 LYS A CA 1
ATOM 723 C C . LYS A 1 90 ? -14.142 20.059 -27.465 1.00 42.19 90 LYS A C 1
ATOM 725 O O . LYS A 1 90 ? -14.624 20.813 -26.631 1.00 42.19 90 LYS A O 1
ATOM 730 N N . LEU A 1 91 ? -13.910 18.770 -27.183 1.00 48.75 91 LEU A N 1
ATOM 731 C CA . LEU A 1 91 ? -14.312 18.171 -25.893 1.00 48.75 91 LEU A CA 1
ATOM 732 C C . LEU A 1 91 ? -13.271 17.258 -25.218 1.00 48.75 91 LEU A C 1
ATOM 734 O O . LEU A 1 91 ? -13.535 16.732 -24.143 1.00 48.75 91 LEU A O 1
ATOM 738 N N . SER A 1 92 ? -12.078 17.085 -25.792 1.00 52.25 92 SER A N 1
ATOM 739 C CA . SER A 1 92 ? -10.966 16.407 -25.118 1.00 52.25 92 SER A CA 1
ATOM 740 C C . SER A 1 92 ? -9.656 16.989 -25.617 1.00 52.25 92 SER A C 1
ATOM 742 O O . SER A 1 92 ? -9.262 16.719 -26.747 1.00 52.25 92 SER A O 1
ATOM 744 N N . GLY A 1 93 ? -8.981 17.787 -24.790 1.00 59.97 93 GLY A N 1
ATOM 745 C CA . GLY A 1 93 ? -7.587 18.134 -25.064 1.00 59.97 93 GLY A CA 1
ATOM 746 C C . GLY A 1 93 ? -6.721 16.867 -25.168 1.00 59.97 93 GLY A C 1
ATOM 747 O O . GLY A 1 93 ? -7.126 15.806 -24.666 1.00 59.97 93 GLY A O 1
ATOM 748 N N . PRO A 1 94 ? -5.550 16.946 -25.821 1.00 71.44 94 PRO A N 1
ATOM 749 C CA . PRO A 1 94 ? -4.612 15.834 -25.863 1.00 71.44 94 PRO A CA 1
ATOM 750 C C . PRO A 1 94 ? -4.210 15.428 -24.445 1.00 71.44 94 PRO A C 1
ATOM 752 O O . PRO A 1 94 ? -4.164 16.250 -23.527 1.00 71.44 94 PRO A O 1
ATOM 755 N N . CYS A 1 95 ? -3.959 14.134 -24.243 1.00 79.62 95 CYS A N 1
ATOM 756 C CA . CYS A 1 95 ? -3.566 13.646 -22.929 1.00 79.62 95 CYS A CA 1
ATOM 757 C C . CYS A 1 95 ? -2.254 14.300 -22.478 1.00 79.62 95 CYS A C 1
ATOM 759 O O . CYS A 1 95 ? -1.237 14.160 -23.147 1.00 79.62 95 CYS A O 1
ATOM 761 N N . THR A 1 96 ? -2.271 14.936 -21.308 1.00 83.75 96 THR A N 1
ATOM 762 C CA . THR A 1 96 ? -1.125 15.658 -20.733 1.00 83.75 96 THR A CA 1
ATOM 763 C C . THR A 1 96 ? -0.260 14.807 -19.797 1.00 83.75 96 THR A C 1
ATOM 765 O O . THR A 1 96 ? 0.628 15.326 -19.126 1.00 83.75 96 THR A O 1
ATOM 768 N N . ALA A 1 97 ? -0.517 13.498 -19.700 1.00 86.81 97 ALA A N 1
ATOM 769 C CA . ALA A 1 97 ? 0.260 12.608 -18.842 1.00 86.81 97 ALA A CA 1
ATOM 770 C C . ALA A 1 97 ? 1.670 12.378 -19.412 1.00 86.81 97 ALA A C 1
ATOM 772 O O . ALA A 1 97 ? 1.823 11.824 -20.501 1.00 86.81 97 ALA A O 1
ATOM 773 N N . THR A 1 98 ? 2.696 12.714 -18.633 1.00 85.25 98 THR A N 1
ATOM 774 C CA . THR A 1 98 ? 4.102 12.768 -19.080 1.00 85.25 98 THR A CA 1
ATOM 775 C C . THR A 1 98 ? 4.881 11.464 -18.900 1.00 85.25 98 THR A C 1
ATOM 777 O O . THR A 1 98 ? 6.013 11.341 -19.360 1.00 85.25 98 THR A O 1
ATOM 780 N N . ASN A 1 99 ? 4.308 10.458 -18.234 1.00 93.00 99 ASN A N 1
ATOM 781 C CA . ASN A 1 99 ? 5.015 9.221 -17.899 1.00 93.00 99 ASN A CA 1
ATOM 782 C C . ASN A 1 99 ? 4.192 7.962 -18.250 1.00 93.00 99 ASN A C 1
ATOM 784 O O . ASN A 1 99 ? 2.963 8.022 -18.363 1.00 93.00 99 ASN A O 1
ATOM 788 N N . PRO A 1 100 ? 4.838 6.796 -18.447 1.00 94.56 100 PRO A N 1
ATOM 789 C CA . PRO A 1 100 ? 4.160 5.595 -18.933 1.00 94.56 100 PRO A CA 1
ATOM 790 C C . PRO A 1 100 ? 3.156 4.987 -17.940 1.00 94.56 100 PRO A C 1
ATOM 792 O O . PRO A 1 100 ? 2.282 4.235 -18.378 1.00 94.56 100 PRO A O 1
ATOM 795 N N . ILE A 1 101 ? 3.274 5.277 -16.638 1.00 96.25 101 ILE A N 1
ATOM 796 C CA . ILE A 1 101 ? 2.312 4.832 -15.620 1.00 96.25 101 ILE A CA 1
ATOM 797 C C . ILE A 1 101 ? 1.017 5.623 -15.792 1.00 96.25 101 ILE A C 1
ATOM 799 O O . ILE A 1 101 ? -0.033 5.034 -16.049 1.00 96.25 101 ILE A O 1
ATOM 803 N N . ASP A 1 102 ? 1.098 6.952 -15.757 1.00 95.12 102 ASP A N 1
ATOM 804 C CA . ASP A 1 102 ? -0.080 7.812 -15.867 1.00 95.12 102 ASP A CA 1
ATOM 805 C C . ASP A 1 102 ? -0.744 7.684 -17.234 1.00 95.12 102 ASP A C 1
ATOM 807 O O . ASP A 1 102 ? -1.966 7.578 -17.323 1.00 95.12 102 ASP A O 1
ATOM 811 N N . ARG A 1 103 ? 0.033 7.568 -18.316 1.00 92.00 103 ARG A N 1
ATOM 812 C CA . ARG A 1 103 ? -0.535 7.372 -19.657 1.00 92.00 103 ARG A CA 1
ATOM 813 C C . ARG A 1 103 ? -1.381 6.111 -19.801 1.00 92.00 103 ARG A C 1
ATOM 815 O O . ARG A 1 103 ? -2.271 6.062 -20.648 1.00 92.00 103 ARG A O 1
ATOM 822 N N . CYS A 1 104 ? -1.113 5.080 -19.002 1.00 93.44 104 CYS A N 1
ATOM 823 C CA . CYS A 1 104 ? -1.848 3.821 -19.068 1.00 93.44 104 CYS A CA 1
ATOM 824 C C . CYS A 1 104 ? -3.311 3.956 -18.604 1.00 93.44 104 CYS A C 1
ATOM 826 O O . CYS A 1 104 ? -4.172 3.216 -19.105 1.00 93.44 104 CYS A O 1
ATOM 828 N N . TRP A 1 105 ? -3.607 4.900 -17.701 1.00 93.00 105 TRP A N 1
ATOM 829 C CA . TRP A 1 105 ? -4.942 5.077 -17.118 1.00 93.00 105 TRP A CA 1
ATOM 830 C C . TRP A 1 105 ? -5.500 6.503 -17.241 1.00 93.00 105 TRP A C 1
ATOM 832 O O . TRP A 1 105 ? -6.670 6.655 -17.576 1.00 93.00 105 TRP A O 1
ATOM 842 N N . ARG A 1 106 ? -4.687 7.542 -17.022 1.00 89.69 106 ARG A N 1
ATOM 843 C CA . ARG A 1 106 ? -5.111 8.950 -16.934 1.00 89.69 106 ARG A CA 1
ATOM 844 C C . ARG A 1 106 ? -5.509 9.544 -18.283 1.00 89.69 106 ARG A C 1
ATOM 846 O O . ARG A 1 106 ? -6.339 10.441 -18.335 1.00 89.69 106 ARG A O 1
ATOM 853 N N . CYS A 1 107 ? -4.972 9.005 -19.378 1.00 86.81 107 CYS A N 1
ATOM 854 C CA . CYS A 1 107 ? -5.349 9.397 -20.740 1.00 86.81 107 CYS A CA 1
ATOM 855 C C . CYS A 1 107 ? -6.727 8.890 -21.184 1.00 86.81 107 CYS A C 1
ATOM 857 O O . CYS A 1 107 ? -7.094 9.077 -22.343 1.00 86.81 107 CYS A O 1
ATOM 859 N N . ARG A 1 108 ? -7.468 8.195 -20.319 1.00 85.50 108 ARG A N 1
ATOM 860 C CA . ARG A 1 108 ? -8.792 7.680 -20.649 1.00 85.50 108 ARG A CA 1
ATOM 861 C C . ARG A 1 108 ? -9.862 8.430 -19.870 1.00 85.50 108 ARG A C 1
ATOM 863 O O . ARG A 1 108 ? -9.743 8.623 -18.663 1.00 85.50 108 ARG A O 1
ATOM 870 N N . GLN A 1 109 ? -10.932 8.804 -20.563 1.00 85.19 109 GLN A N 1
ATOM 871 C CA . GLN A 1 109 ? -12.075 9.482 -19.947 1.00 85.19 109 GLN A CA 1
ATOM 872 C C . GLN A 1 109 ? -12.914 8.540 -19.069 1.00 85.19 109 GLN A C 1
ATOM 874 O O . GLN A 1 109 ? -13.599 8.991 -18.159 1.00 85.19 109 GLN A O 1
ATOM 879 N N . ASP A 1 110 ? -12.820 7.227 -19.297 1.00 90.00 110 ASP A N 1
ATOM 880 C CA . ASP A 1 110 ? -13.600 6.186 -18.623 1.00 90.00 110 ASP A CA 1
ATOM 881 C C . ASP A 1 110 ? -12.948 5.661 -17.332 1.00 90.00 110 ASP A C 1
ATOM 883 O O . ASP A 1 110 ? -13.335 4.605 -16.835 1.00 90.00 110 ASP A O 1
ATOM 887 N N . TRP A 1 111 ? -11.968 6.375 -16.758 1.00 88.75 111 TRP A N 1
ATOM 888 C CA . TRP A 1 111 ? -11.260 5.916 -15.556 1.00 88.75 111 TRP A CA 1
ATOM 889 C C . TRP A 1 111 ? -12.209 5.635 -14.384 1.00 88.75 111 TRP A C 1
ATOM 891 O O . TRP A 1 111 ? -11.925 4.753 -13.582 1.00 88.75 111 TRP A O 1
ATOM 901 N N . ALA A 1 112 ? -13.319 6.370 -14.266 1.00 90.31 112 ALA A N 1
ATOM 902 C CA . ALA A 1 112 ? -14.279 6.189 -13.180 1.00 90.31 112 ALA A CA 1
ATOM 903 C C . ALA A 1 112 ? -15.063 4.876 -13.336 1.00 90.31 112 ALA A C 1
ATOM 905 O O . ALA A 1 112 ? -15.297 4.175 -12.353 1.00 90.31 112 ALA A O 1
ATOM 906 N N . THR A 1 113 ? -15.409 4.511 -14.574 1.00 93.12 113 THR A N 1
ATOM 907 C CA . THR A 1 113 ? -16.137 3.278 -14.910 1.00 93.12 113 THR A CA 1
ATOM 908 C C . THR A 1 113 ? -15.216 2.058 -15.062 1.00 93.12 113 THR A C 1
ATOM 910 O O . THR A 1 113 ? -15.641 0.946 -14.775 1.00 93.12 113 THR A O 1
ATOM 913 N N . ASP A 1 114 ? -13.941 2.241 -15.434 1.00 94.94 114 ASP A N 1
ATOM 914 C CA . ASP A 1 114 ? -12.884 1.206 -15.477 1.00 94.94 114 ASP A CA 1
ATOM 915 C C . ASP A 1 114 ? -11.814 1.470 -14.398 1.00 94.94 114 ASP A C 1
ATOM 917 O O . ASP A 1 114 ? -10.602 1.450 -14.636 1.00 94.94 114 ASP A O 1
ATOM 921 N N . ARG A 1 115 ? -12.266 1.742 -13.166 1.00 95.56 115 ARG A N 1
ATOM 922 C CA . ARG A 1 115 ? -11.403 2.152 -12.039 1.00 95.56 115 ARG A CA 1
ATOM 923 C C . ARG A 1 115 ? -10.257 1.180 -11.790 1.00 95.56 115 ARG A C 1
ATOM 925 O O . ARG A 1 115 ? -9.111 1.588 -11.582 1.00 95.56 115 ARG A O 1
ATOM 932 N N . LYS A 1 116 ? -10.550 -0.113 -11.910 1.00 97.12 116 LYS A N 1
ATOM 933 C CA . LYS A 1 116 ? -9.606 -1.209 -11.675 1.00 97.12 116 LYS A CA 1
ATOM 934 C C . LYS A 1 116 ? -8.492 -1.324 -12.712 1.00 97.12 116 LYS A C 1
ATOM 936 O O . LYS A 1 116 ? -7.504 -2.013 -12.465 1.00 97.12 116 LYS A O 1
ATOM 941 N N . ARG A 1 117 ? -8.586 -0.627 -13.850 1.00 96.00 117 ARG A N 1
ATOM 942 C CA . ARG A 1 117 ? -7.512 -0.578 -14.852 1.00 96.00 117 ARG A CA 1
ATOM 943 C C . ARG A 1 117 ? -6.174 -0.151 -14.284 1.00 96.00 117 ARG A C 1
ATOM 945 O O . ARG A 1 117 ? -5.153 -0.641 -14.761 1.00 96.00 117 ARG A O 1
ATOM 952 N N . LEU A 1 118 ? -6.191 0.728 -13.284 1.00 97.38 118 LEU A N 1
ATOM 953 C CA . LEU A 1 118 ? -4.994 1.225 -12.615 1.00 97.38 118 LEU A CA 1
ATOM 954 C C . LEU A 1 118 ? -4.044 0.082 -12.224 1.00 97.38 118 LEU A C 1
ATOM 956 O O . LEU A 1 118 ? -2.851 0.180 -12.485 1.00 97.38 118 LEU A O 1
ATOM 960 N N . ALA A 1 119 ? -4.566 -1.044 -11.724 1.00 97.62 119 ALA A N 1
ATOM 961 C CA . ALA A 1 119 ? -3.769 -2.203 -11.306 1.00 97.62 119 ALA A CA 1
ATOM 962 C C . ALA A 1 119 ? -2.959 -2.873 -12.435 1.00 97.62 119 ALA A C 1
ATOM 964 O O . ALA A 1 119 ? -2.092 -3.694 -12.168 1.00 97.62 119 ALA A O 1
ATOM 965 N N . ARG A 1 120 ? -3.207 -2.531 -13.706 1.00 96.69 120 ARG A N 1
ATOM 966 C CA . ARG A 1 120 ? -2.433 -3.009 -14.869 1.00 96.69 120 ARG A CA 1
ATOM 967 C C . ARG A 1 120 ? -1.362 -2.011 -15.326 1.00 96.69 120 ARG A C 1
ATOM 969 O O . ARG A 1 120 ? -0.672 -2.254 -16.317 1.00 96.69 120 ARG A O 1
ATOM 976 N N . CYS A 1 121 ? -1.252 -0.871 -14.648 1.00 97.19 121 CYS A N 1
ATOM 977 C CA . CYS A 1 121 ? -0.403 0.246 -15.051 1.00 97.19 121 CYS A CA 1
ATOM 978 C C . CYS A 1 121 ? 0.907 0.345 -14.268 1.00 97.19 121 CYS A C 1
ATOM 980 O O . CYS A 1 121 ? 1.806 1.056 -14.722 1.00 97.19 121 CYS A O 1
ATOM 982 N N . ALA A 1 122 ? 1.047 -0.402 -13.167 1.00 97.75 122 ALA A N 1
ATOM 983 C CA . ALA A 1 122 ? 2.275 -0.477 -12.389 1.00 97.75 122 ALA A CA 1
ATOM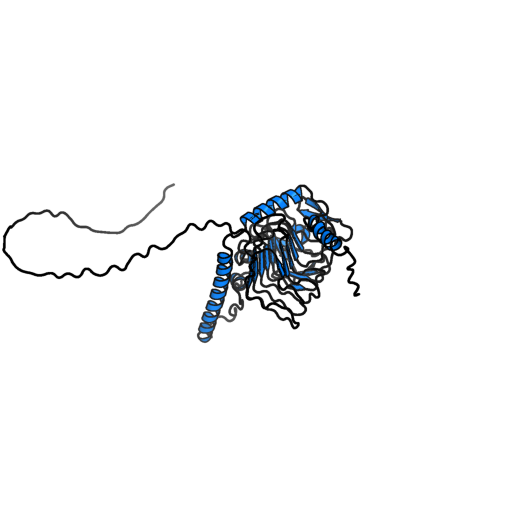 984 C C . ALA A 1 122 ? 3.488 -0.827 -13.271 1.00 97.75 122 ALA A C 1
ATOM 986 O O . ALA A 1 122 ? 3.407 -1.605 -14.231 1.00 97.75 122 ALA A O 1
ATOM 987 N N . LYS A 1 123 ? 4.641 -0.245 -12.941 1.00 97.69 123 LYS A N 1
ATOM 988 C CA . LYS A 1 123 ? 5.931 -0.504 -13.597 1.00 97.69 123 LYS A CA 1
ATOM 989 C C . LYS A 1 123 ? 7.023 -0.697 -12.549 1.00 97.69 123 LYS A C 1
ATOM 991 O O . LYS A 1 123 ? 6.794 -0.472 -11.367 1.00 97.69 123 LYS A O 1
ATOM 996 N N . GLY A 1 124 ? 8.216 -1.093 -12.989 1.00 97.75 124 GLY A N 1
ATOM 997 C CA . GLY A 1 124 ? 9.343 -1.351 -12.092 1.00 97.75 124 GLY A CA 1
ATOM 998 C C . GLY A 1 124 ? 9.200 -2.669 -11.334 1.00 97.75 124 GLY A C 1
ATOM 999 O O . GLY A 1 124 ? 8.531 -3.588 -11.804 1.00 97.75 124 GLY A O 1
ATOM 1000 N N . PHE A 1 125 ? 9.828 -2.770 -10.165 1.00 97.94 125 PHE A N 1
ATOM 1001 C CA . PHE A 1 125 ? 9.794 -3.992 -9.355 1.00 97.94 125 PHE A CA 1
ATOM 1002 C C . PHE A 1 125 ? 8.390 -4.320 -8.825 1.00 97.94 125 PHE A C 1
ATOM 1004 O O . PHE A 1 125 ? 8.042 -5.493 -8.754 1.00 97.94 125 PHE A O 1
ATOM 1011 N N . GLY A 1 126 ? 7.545 -3.317 -8.570 1.00 97.88 126 GLY A N 1
ATOM 1012 C CA . GLY A 1 126 ? 6.127 -3.482 -8.225 1.00 97.88 126 GLY A CA 1
ATOM 1013 C C . GLY A 1 126 ? 5.184 -3.702 -9.416 1.00 97.88 126 GLY A C 1
ATOM 1014 O O . GLY A 1 126 ? 3.973 -3.604 -9.259 1.00 97.88 126 GLY A O 1
ATOM 1015 N N . ARG A 1 127 ? 5.683 -3.991 -10.629 1.00 97.62 127 ARG A N 1
ATOM 1016 C CA . ARG A 1 127 ? 4.839 -4.164 -11.838 1.00 97.62 127 ARG A CA 1
ATOM 1017 C C . ARG A 1 127 ? 3.798 -5.288 -11.751 1.00 97.62 127 ARG A C 1
ATOM 1019 O O . ARG A 1 127 ? 2.872 -5.303 -12.553 1.00 97.62 127 ARG A O 1
ATOM 1026 N N . ASN A 1 128 ? 3.987 -6.238 -10.835 1.00 97.44 128 ASN A N 1
ATOM 1027 C CA . ASN A 1 128 ? 3.089 -7.376 -10.631 1.00 97.44 128 ASN A CA 1
ATOM 1028 C C . ASN A 1 128 ? 2.017 -7.106 -9.564 1.00 97.44 128 ASN A C 1
ATOM 1030 O O . ASN A 1 128 ? 1.168 -7.963 -9.328 1.00 97.44 128 ASN A O 1
ATOM 1034 N N . THR A 1 129 ? 2.046 -5.941 -8.916 1.00 98.62 129 THR A N 1
ATOM 1035 C CA . THR A 1 129 ? 1.062 -5.570 -7.905 1.00 98.62 129 THR A CA 1
ATOM 1036 C C . THR A 1 129 ? -0.299 -5.331 -8.551 1.00 98.62 129 THR A C 1
ATOM 1038 O O . THR A 1 129 ? -0.461 -4.442 -9.383 1.00 98.62 129 THR A O 1
ATOM 1041 N N . THR A 1 130 ? -1.295 -6.102 -8.126 1.00 98.56 130 THR A N 1
ATOM 1042 C CA . THR A 1 130 ? -2.690 -6.003 -8.574 1.00 98.56 130 THR A CA 1
ATOM 1043 C C . THR A 1 130 ? -3.630 -5.443 -7.503 1.00 98.56 130 THR A C 1
ATOM 1045 O O . THR A 1 130 ? -4.734 -5.004 -7.829 1.00 98.56 130 THR A O 1
ATOM 1048 N N . GLY A 1 131 ? -3.202 -5.419 -6.238 1.00 98.69 131 GLY A N 1
ATOM 1049 C CA . GLY A 1 131 ? -4.006 -4.989 -5.099 1.00 98.69 131 GLY A CA 1
ATOM 1050 C C . GLY A 1 131 ? -5.332 -5.745 -5.015 1.00 98.69 131 GLY A C 1
ATOM 1051 O O . GLY A 1 131 ? -5.394 -6.958 -5.196 1.00 98.69 131 GLY A O 1
ATOM 1052 N N . GLY A 1 132 ? -6.423 -5.010 -4.818 1.00 98.44 132 GLY A N 1
ATOM 1053 C CA . GLY A 1 132 ? -7.783 -5.540 -4.737 1.00 98.44 132 GLY A CA 1
ATOM 1054 C C . GLY A 1 132 ? -8.458 -5.820 -6.081 1.00 98.44 132 GLY A C 1
ATOM 1055 O O . GLY A 1 132 ? -9.688 -5.803 -6.148 1.00 98.44 132 GLY A O 1
ATOM 1056 N N . LEU A 1 133 ? -7.708 -6.026 -7.172 1.00 98.12 133 LEU A N 1
ATOM 1057 C CA . LEU A 1 133 ? -8.260 -6.205 -8.526 1.00 98.12 133 LEU A CA 1
ATOM 1058 C C . LEU A 1 133 ? -9.353 -7.287 -8.583 1.00 98.12 133 LEU A C 1
ATOM 1060 O O . LEU A 1 133 ? -10.419 -7.049 -9.160 1.00 98.12 133 LEU A O 1
ATOM 1064 N N . ALA A 1 134 ? -9.112 -8.436 -7.946 1.00 97.56 134 ALA A N 1
ATOM 1065 C CA . ALA A 1 134 ? -10.041 -9.569 -7.889 1.00 97.56 134 ALA A CA 1
ATOM 1066 C C . ALA A 1 134 ? -11.221 -9.365 -6.915 1.00 97.56 134 ALA A C 1
ATOM 1068 O O . ALA A 1 134 ? -12.165 -10.148 -6.914 1.00 97.56 134 ALA A O 1
ATOM 1069 N N . GLY A 1 135 ? -11.173 -8.319 -6.091 1.00 97.88 135 GLY A N 1
ATOM 1070 C CA . GLY A 1 135 ? -12.121 -8.066 -5.012 1.00 97.88 135 GLY A CA 1
ATOM 1071 C C . GLY A 1 135 ? -13.399 -7.360 -5.431 1.00 97.88 135 GLY A C 1
ATOM 1072 O O . GLY A 1 135 ? -13.503 -6.836 -6.535 1.00 97.88 135 GLY A O 1
ATOM 1073 N N . LYS A 1 136 ? -14.370 -7.246 -4.529 1.00 98.06 136 LYS A N 1
ATOM 1074 C CA . LYS A 1 136 ? -15.490 -6.301 -4.697 1.00 98.06 136 LYS A CA 1
ATOM 1075 C C . LYS A 1 136 ? -15.032 -4.868 -4.394 1.00 98.06 136 LYS A C 1
ATOM 1077 O O . LYS A 1 136 ? -13.976 -4.648 -3.794 1.00 98.06 136 LYS A O 1
ATOM 1082 N N . PHE A 1 137 ? -15.819 -3.888 -4.829 1.00 98.44 137 PHE A N 1
ATOM 1083 C CA . PHE A 1 137 ? -15.645 -2.523 -4.341 1.00 98.44 137 PHE A CA 1
ATOM 1084 C C . PHE A 1 137 ? -16.103 -2.436 -2.885 1.00 98.44 137 PHE A C 1
ATOM 1086 O O . PHE A 1 137 ? -17.121 -3.021 -2.515 1.00 98.44 137 PHE A O 1
ATOM 1093 N N . TYR A 1 138 ? -15.358 -1.688 -2.080 1.00 98.69 138 TYR A N 1
ATOM 1094 C CA . TYR A 1 138 ? -15.753 -1.284 -0.738 1.00 98.69 138 TYR A CA 1
ATOM 1095 C C . TYR A 1 138 ? -15.685 0.236 -0.659 1.00 98.69 138 TYR A C 1
ATOM 1097 O O . TYR A 1 138 ? -14.642 0.826 -0.935 1.00 98.69 138 TYR A O 1
ATOM 1105 N N . VAL A 1 139 ? -16.800 0.876 -0.321 1.00 98.62 139 VAL A N 1
ATOM 1106 C CA . VAL A 1 139 ? -16.890 2.335 -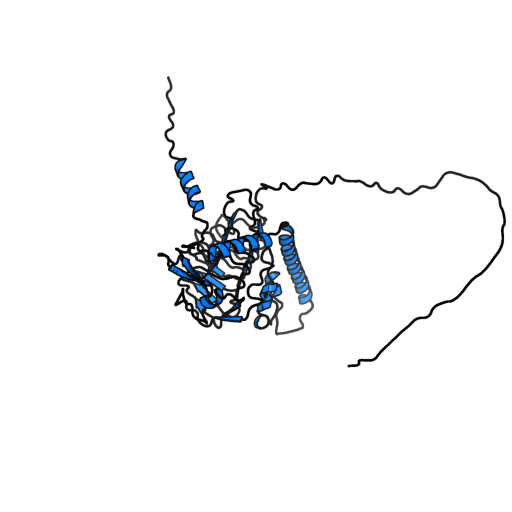0.288 1.00 98.62 139 VAL A CA 1
ATOM 1107 C C . VAL A 1 139 ? -16.823 2.796 1.160 1.00 98.62 139 VAL A C 1
ATOM 1109 O O . VAL A 1 139 ? -17.712 2.493 1.950 1.00 98.62 139 VAL A O 1
ATOM 1112 N N . VAL A 1 140 ? -15.782 3.553 1.497 1.00 98.75 140 VAL A N 1
ATOM 1113 C CA . VAL A 1 140 ? -15.672 4.258 2.773 1.00 98.75 140 VAL A CA 1
ATOM 1114 C C . VAL A 1 140 ? -16.663 5.417 2.761 1.00 98.75 140 VAL A C 1
ATOM 1116 O O . VAL A 1 140 ? -16.569 6.332 1.935 1.00 98.75 140 VAL A O 1
ATOM 1119 N N . THR A 1 141 ? -17.632 5.357 3.665 1.00 98.38 141 THR A N 1
ATOM 1120 C CA . THR A 1 141 ? -18.688 6.363 3.847 1.00 98.38 141 THR A CA 1
ATOM 1121 C C . THR A 1 141 ? -18.472 7.201 5.100 1.00 98.38 141 THR A C 1
ATOM 1123 O O . THR A 1 141 ? -18.964 8.330 5.170 1.00 98.38 141 THR A O 1
ATOM 1126 N N . ASP A 1 142 ? -17.728 6.654 6.060 1.00 97.50 142 ASP A N 1
ATOM 1127 C CA . ASP A 1 142 ? -17.437 7.252 7.355 1.00 97.50 142 ASP A CA 1
ATOM 1128 C C . ASP A 1 142 ? -15.919 7.416 7.530 1.00 97.50 142 ASP A C 1
ATOM 1130 O O . ASP A 1 142 ? -15.149 6.479 7.310 1.00 97.50 142 ASP A O 1
ATOM 1134 N N . GLY A 1 143 ? -15.501 8.632 7.880 1.00 96.44 143 GLY A N 1
ATOM 1135 C CA . GLY A 1 143 ? -14.098 8.989 8.084 1.00 96.44 143 GLY A CA 1
ATOM 1136 C C . GLY A 1 143 ? -13.621 8.808 9.526 1.00 96.44 143 GLY A C 1
ATOM 1137 O O . GLY A 1 143 ? -12.456 9.096 9.798 1.00 96.44 143 GLY A O 1
ATOM 1138 N N . THR A 1 144 ? -14.492 8.379 10.449 1.00 96.94 144 THR A N 1
ATOM 1139 C CA . THR A 1 144 ? -14.096 8.156 11.844 1.00 96.94 144 THR A CA 1
ATOM 1140 C C . THR A 1 144 ? -13.307 6.860 12.034 1.00 96.94 144 THR A C 1
ATOM 1142 O O . THR A 1 144 ? -13.360 5.928 11.226 1.00 96.94 144 THR A O 1
ATOM 1145 N N . ASP A 1 145 ? -12.566 6.816 13.141 1.00 96.62 145 ASP A N 1
ATOM 1146 C CA . ASP A 1 145 ? -11.759 5.677 13.582 1.00 96.62 145 ASP A CA 1
ATOM 1147 C C . ASP A 1 145 ? -12.032 5.391 15.070 1.00 96.62 145 ASP A C 1
ATOM 1149 O O . ASP A 1 145 ? -11.141 5.395 15.916 1.00 96.62 145 ASP A O 1
ATOM 1153 N N . ASP A 1 146 ? -13.316 5.268 15.419 1.00 94.94 146 ASP A N 1
ATOM 1154 C CA . ASP A 1 146 ? -13.775 5.321 16.814 1.00 94.94 146 ASP A CA 1
ATOM 1155 C C . ASP A 1 146 ? -13.350 4.106 17.648 1.00 94.94 146 ASP A C 1
ATOM 1157 O O . ASP A 1 146 ? -13.003 4.267 18.821 1.00 94.94 146 ASP A O 1
ATOM 1161 N N . ASP A 1 147 ? -13.357 2.918 17.043 1.00 96.25 147 ASP A N 1
ATOM 1162 C CA . ASP A 1 147 ? -12.991 1.654 17.677 1.00 96.25 147 ASP A CA 1
ATOM 1163 C C . ASP A 1 147 ? -11.924 0.942 16.834 1.00 96.25 147 ASP A C 1
ATOM 1165 O O . ASP A 1 147 ? -12.174 0.469 15.722 1.00 96.25 147 ASP A O 1
ATOM 1169 N N . VAL A 1 148 ? -10.711 0.900 17.382 1.00 96.62 148 VAL A N 1
ATOM 1170 C CA . VAL A 1 148 ? -9.522 0.315 16.753 1.00 96.62 148 VAL A CA 1
ATOM 1171 C C . VAL A 1 148 ? -9.578 -1.216 16.769 1.00 96.62 148 VAL A C 1
ATOM 1173 O O . VAL A 1 148 ? -9.021 -1.868 15.880 1.00 96.62 148 VAL A O 1
ATOM 1176 N N . VAL A 1 149 ? -10.263 -1.795 17.760 1.00 97.50 149 VAL A N 1
ATOM 1177 C CA . VAL A 1 149 ? -10.389 -3.244 17.933 1.00 97.50 149 VAL A CA 1
ATOM 1178 C C . VAL A 1 149 ? -11.628 -3.759 17.220 1.00 97.50 149 VAL A C 1
ATOM 1180 O O . VAL A 1 149 ? -11.557 -4.818 16.624 1.00 97.50 149 VAL A O 1
ATOM 1183 N N . ASN A 1 150 ? -12.750 -3.044 17.207 1.00 97.62 150 ASN A N 1
ATOM 1184 C CA . ASN A 1 150 ? -13.977 -3.461 16.518 1.00 97.62 150 ASN A CA 1
ATOM 1185 C C . ASN A 1 150 ? -14.451 -2.374 15.541 1.00 97.62 150 ASN A C 1
ATOM 1187 O O . ASN A 1 150 ? -15.492 -1.747 15.753 1.00 97.62 150 ASN A O 1
ATOM 1191 N N . PRO A 1 151 ? -13.701 -2.133 14.448 1.00 97.69 151 PRO A N 1
ATOM 1192 C CA . PRO A 1 151 ? -14.065 -1.110 13.479 1.00 97.69 151 PRO A CA 1
ATOM 1193 C C . PRO A 1 151 ? -15.423 -1.422 12.842 1.00 97.69 151 PRO A C 1
ATOM 1195 O O . PRO A 1 151 ? -15.763 -2.579 12.596 1.00 97.69 151 PRO A O 1
ATOM 1198 N N . ARG A 1 152 ? -16.209 -0.387 12.538 1.00 97.19 152 ARG A N 1
ATOM 1199 C CA . ARG A 1 152 ? -17.542 -0.545 11.933 1.00 97.19 152 ARG A CA 1
ATOM 1200 C C . ARG A 1 152 ? -17.456 -0.639 10.404 1.00 97.19 152 ARG A C 1
ATOM 1202 O O . ARG A 1 152 ? -16.658 0.100 9.812 1.00 97.19 152 ARG A O 1
ATOM 1209 N N . PRO A 1 153 ? -18.309 -1.442 9.738 1.00 98.00 153 PRO A N 1
ATOM 1210 C CA . PRO A 1 153 ? -18.504 -1.339 8.294 1.00 98.00 153 PRO A CA 1
ATOM 1211 C C . PRO A 1 153 ? -18.801 0.107 7.870 1.00 98.00 153 PRO A C 1
ATOM 1213 O O . PRO A 1 153 ? -19.516 0.830 8.559 1.00 98.00 153 PRO A O 1
ATOM 1216 N N . GLY A 1 154 ? -18.232 0.530 6.745 1.00 98.19 154 GLY A N 1
ATOM 1217 C CA . GLY A 1 154 ? -18.263 1.913 6.258 1.00 98.19 154 GLY A CA 1
ATOM 1218 C C . GLY A 1 154 ? -17.010 2.733 6.597 1.00 98.19 154 GLY A C 1
ATOM 1219 O O . GLY A 1 154 ? -16.758 3.726 5.915 1.00 98.19 154 GLY A O 1
ATOM 1220 N N . THR A 1 155 ? -16.193 2.311 7.573 1.00 98.50 155 THR A N 1
ATOM 1221 C CA . THR A 1 155 ? -14.907 2.958 7.917 1.00 98.50 155 THR A CA 1
ATOM 1222 C C . THR A 1 155 ? -13.744 2.424 7.077 1.00 98.50 155 THR A C 1
ATOM 1224 O O . THR A 1 155 ? -13.793 1.302 6.558 1.00 98.50 155 THR A O 1
ATOM 1227 N N . LEU A 1 156 ? -12.653 3.189 6.966 1.00 98.69 156 LEU A N 1
ATOM 1228 C CA . LEU A 1 156 ? -11.435 2.709 6.302 1.00 98.69 156 LEU A CA 1
ATOM 1229 C C . LEU A 1 156 ? -10.822 1.506 7.039 1.00 98.69 156 LEU A C 1
ATOM 1231 O O . LEU A 1 156 ? -10.458 0.526 6.385 1.00 98.69 156 LEU A O 1
ATOM 1235 N N . ARG A 1 157 ? -10.765 1.545 8.381 1.00 98.44 157 ARG A N 1
ATOM 1236 C CA . ARG A 1 157 ? -10.187 0.466 9.199 1.00 98.44 157 ARG A CA 1
ATOM 1237 C C . ARG A 1 157 ? -10.877 -0.866 8.970 1.00 98.44 157 ARG A C 1
ATOM 1239 O O . ARG A 1 157 ? -10.193 -1.859 8.757 1.00 98.44 157 ARG A O 1
ATOM 1246 N N . TRP A 1 158 ? -12.208 -0.889 8.915 1.00 98.44 158 TRP A N 1
ATOM 1247 C CA . TRP A 1 158 ? -12.922 -2.129 8.617 1.00 98.44 158 TRP A CA 1
ATOM 1248 C C . TRP A 1 158 ? -12.574 -2.668 7.225 1.00 98.44 158 TRP A C 1
ATOM 1250 O O . TRP A 1 158 ? -12.370 -3.867 7.069 1.00 98.44 158 TRP A O 1
ATOM 1260 N N . GLY A 1 159 ? -12.449 -1.805 6.212 1.00 98.50 159 GLY A N 1
ATOM 1261 C CA . GLY A 1 159 ? -12.152 -2.230 4.841 1.00 98.50 159 GLY A CA 1
ATOM 1262 C C . GLY A 1 159 ? -10.770 -2.867 4.673 1.00 98.50 159 GLY A C 1
ATOM 1263 O O . GLY A 1 159 ? -10.627 -3.867 3.972 1.00 98.50 159 GLY A O 1
ATOM 1264 N N . VAL A 1 160 ? -9.735 -2.315 5.307 1.00 98.62 160 VAL A N 1
ATOM 1265 C CA . VAL A 1 160 ? -8.351 -2.769 5.071 1.00 98.62 160 VAL A CA 1
ATOM 1266 C C . VAL A 1 160 ? -8.008 -4.103 5.740 1.00 98.62 160 VAL A C 1
ATOM 1268 O O . VAL A 1 160 ? -7.082 -4.773 5.283 1.00 98.62 160 VAL A O 1
ATOM 1271 N N . ILE A 1 161 ? -8.759 -4.517 6.765 1.00 98.19 161 ILE A N 1
ATOM 1272 C CA . ILE A 1 161 ? -8.500 -5.751 7.530 1.00 98.19 161 ILE A CA 1
ATOM 1273 C C . ILE A 1 161 ? -9.216 -6.994 6.976 1.00 98.19 161 ILE A C 1
ATOM 1275 O O . ILE A 1 161 ? -8.947 -8.114 7.419 1.00 98.19 161 ILE A O 1
ATOM 1279 N N . GLN A 1 162 ? -10.137 -6.825 6.019 1.00 98.19 162 GLN A N 1
ATOM 1280 C CA . GLN A 1 162 ? -10.921 -7.945 5.489 1.00 98.19 162 GLN A CA 1
ATOM 1281 C C . GLN A 1 162 ? -10.027 -9.015 4.858 1.00 98.19 162 GLN A C 1
ATOM 1283 O O . GLN A 1 162 ? -8.989 -8.698 4.270 1.00 98.19 162 GLN A O 1
ATOM 1288 N N . ILE A 1 163 ? -10.430 -10.283 4.984 1.00 97.69 163 ILE A N 1
ATOM 1289 C CA . ILE A 1 163 ? -9.693 -11.422 4.418 1.00 97.69 163 ILE A CA 1
ATOM 1290 C C . ILE A 1 163 ? -9.723 -11.347 2.893 1.00 97.69 163 ILE A C 1
ATOM 1292 O O . ILE A 1 163 ? -8.687 -11.501 2.249 1.00 97.69 163 ILE A O 1
ATOM 1296 N N . GLU A 1 164 ? -10.892 -11.082 2.306 1.00 97.69 164 GLU A N 1
ATOM 1297 C CA . GLU A 1 164 ? -11.029 -11.048 0.859 1.00 97.69 164 GLU A CA 1
ATOM 1298 C C . GLU A 1 164 ? -10.284 -9.862 0.218 1.00 97.69 164 GLU A C 1
ATOM 1300 O O . GLU A 1 164 ? -10.078 -8.812 0.846 1.00 97.69 164 GLU A O 1
ATOM 1305 N N . PRO A 1 165 ? -9.913 -9.975 -1.068 1.00 98.69 165 PRO A N 1
ATOM 1306 C CA . PRO A 1 165 ? -9.432 -8.832 -1.821 1.00 98.69 165 PRO A CA 1
ATOM 1307 C C . PRO A 1 165 ? -10.482 -7.717 -1.852 1.00 98.69 165 PRO A C 1
ATOM 1309 O O . PRO A 1 165 ? -11.667 -7.991 -2.058 1.00 98.69 165 PRO A O 1
ATOM 1312 N N . LEU A 1 166 ? -10.064 -6.456 -1.705 1.00 98.75 166 LEU A N 1
ATOM 1313 C CA . LEU A 1 166 ? -10.973 -5.303 -1.774 1.00 98.75 166 LEU A CA 1
ATOM 1314 C C . LEU A 1 166 ? -10.365 -4.122 -2.521 1.00 98.75 166 LEU A C 1
ATOM 1316 O O . LEU A 1 166 ? -9.234 -3.705 -2.259 1.00 98.75 166 LEU A O 1
ATOM 1320 N N . TRP A 1 167 ? -11.170 -3.537 -3.411 1.00 98.81 167 TRP A N 1
ATOM 1321 C CA . TRP A 1 167 ? -10.891 -2.236 -4.011 1.00 98.81 167 TRP A CA 1
ATOM 1322 C C . TRP A 1 167 ? -11.622 -1.149 -3.225 1.00 98.81 167 TRP A C 1
ATOM 1324 O O . TRP A 1 167 ? -12.824 -0.939 -3.394 1.00 98.81 167 TRP A O 1
ATOM 1334 N N . ILE A 1 168 ? -10.890 -0.475 -2.348 1.00 98.81 168 ILE A N 1
ATOM 1335 C CA . ILE A 1 168 ? -11.395 0.514 -1.402 1.00 98.81 168 ILE A CA 1
ATOM 1336 C C . ILE A 1 168 ? -11.449 1.893 -2.068 1.00 98.81 168 ILE A C 1
ATOM 1338 O O . ILE A 1 168 ? -10.458 2.383 -2.616 1.00 98.81 168 ILE A O 1
ATOM 1342 N N . THR A 1 169 ? -12.623 2.517 -2.030 1.00 98.50 169 THR A N 1
ATOM 1343 C CA . THR A 1 169 ? -12.906 3.851 -2.579 1.00 98.50 169 THR A CA 1
ATOM 1344 C C . THR A 1 169 ? -13.554 4.725 -1.513 1.00 98.50 169 THR A C 1
ATOM 1346 O O . THR A 1 169 ? -13.894 4.243 -0.438 1.00 98.50 169 THR A O 1
ATOM 1349 N N . PHE A 1 170 ? -13.773 6.005 -1.807 1.00 98.56 170 PHE A N 1
ATOM 1350 C CA . PHE A 1 170 ? -14.311 6.964 -0.842 1.00 98.56 170 PHE A CA 1
ATOM 1351 C C . PHE A 1 170 ? -15.550 7.646 -1.417 1.00 98.56 170 PHE A C 1
ATOM 1353 O O . PHE A 1 170 ? -15.532 8.081 -2.566 1.00 98.56 170 PHE A O 1
ATOM 1360 N N . ALA A 1 171 ? -16.628 7.715 -0.632 1.00 98.00 171 ALA A N 1
ATOM 1361 C CA . ALA A 1 171 ? -17.903 8.288 -1.072 1.00 98.00 171 ALA A CA 1
ATOM 1362 C C . ALA A 1 171 ? -17.855 9.816 -1.235 1.00 98.00 171 ALA A C 1
ATOM 1364 O O . ALA A 1 171 ? -18.616 10.387 -2.011 1.00 98.00 171 ALA A O 1
ATOM 1365 N N . LYS A 1 172 ? -16.988 10.481 -0.467 1.00 97.88 172 LYS A N 1
ATOM 1366 C CA . LYS A 1 172 ? -16.856 11.939 -0.406 1.00 97.88 172 LYS A CA 1
ATOM 1367 C C . LYS A 1 172 ? -15.447 12.331 0.022 1.00 97.88 172 LYS A C 1
ATOM 1369 O O . LYS A 1 172 ? -14.711 11.513 0.571 1.00 97.88 172 LYS A O 1
ATOM 1374 N N . THR A 1 173 ? -15.099 13.595 -0.198 1.00 98.31 173 THR A N 1
ATOM 1375 C CA . THR A 1 173 ? -13.942 14.228 0.445 1.00 98.31 173 THR A CA 1
ATOM 1376 C C . THR A 1 173 ? -14.038 14.052 1.957 1.00 98.31 173 THR A C 1
ATOM 1378 O O . THR A 1 173 ? -15.092 14.306 2.542 1.00 98.31 173 THR A O 1
ATOM 1381 N N . MET A 1 174 ? -12.956 13.595 2.581 1.00 97.38 174 MET A N 1
ATOM 1382 C CA . MET A 1 174 ? -12.919 13.354 4.020 1.00 97.38 174 MET A CA 1
ATOM 1383 C C . MET A 1 174 ? -11.504 13.442 4.581 1.00 97.38 174 MET A C 1
ATOM 1385 O O . MET A 1 174 ? -10.519 13.161 3.893 1.00 97.38 174 MET A O 1
ATOM 1389 N N . ILE A 1 175 ? -11.440 13.816 5.856 1.00 98.12 175 ILE A N 1
ATOM 1390 C CA . ILE A 1 175 ? -10.237 13.759 6.680 1.00 98.12 175 ILE A CA 1
ATOM 1391 C C . ILE A 1 175 ? -10.413 12.580 7.636 1.00 98.12 175 ILE A C 1
ATOM 1393 O O . ILE A 1 175 ? -11.451 12.474 8.285 1.00 98.12 175 ILE A O 1
ATOM 1397 N N . ILE A 1 176 ? -9.420 11.699 7.689 1.00 98.50 176 ILE A N 1
ATOM 1398 C CA . ILE A 1 176 ? -9.392 10.515 8.544 1.00 98.50 176 ILE A CA 1
ATOM 1399 C C . ILE A 1 176 ? -8.264 10.712 9.552 1.00 98.50 176 ILE A C 1
ATOM 1401 O O . ILE A 1 176 ? -7.095 10.802 9.175 1.00 98.50 176 ILE A O 1
ATOM 1405 N N . THR A 1 177 ? -8.612 10.770 10.833 1.00 98.19 177 THR A N 1
ATOM 1406 C CA . THR A 1 177 ? -7.640 10.819 11.928 1.00 98.19 177 THR A CA 1
ATOM 1407 C C . THR A 1 177 ? -7.593 9.452 12.581 1.00 98.19 177 THR A C 1
ATOM 1409 O O . THR A 1 177 ? -8.499 9.074 13.320 1.00 98.19 177 THR A O 1
ATOM 1412 N N . LEU A 1 178 ? -6.548 8.694 12.254 1.00 97.88 178 LEU A N 1
ATOM 1413 C CA . LEU A 1 178 ? -6.329 7.359 12.797 1.00 97.88 178 LEU A CA 1
ATOM 1414 C C . LEU A 1 178 ? -5.932 7.467 14.270 1.00 97.88 178 LEU A C 1
ATOM 1416 O O . LEU A 1 178 ? -4.973 8.174 14.585 1.00 97.88 178 LEU A O 1
ATOM 1420 N N . LYS A 1 179 ? -6.645 6.768 15.158 1.00 95.75 179 LYS A N 1
ATOM 1421 C CA . LYS A 1 179 ? -6.309 6.745 16.592 1.00 95.75 179 LYS A CA 1
ATOM 1422 C C . LYS A 1 179 ? -5.023 5.975 16.847 1.00 95.75 179 LYS A C 1
ATOM 1424 O O . LYS A 1 179 ? -4.172 6.424 17.602 1.00 95.75 179 LYS A O 1
ATOM 1429 N N . GLU A 1 180 ? -4.906 4.835 16.178 1.00 96.00 180 GLU A N 1
ATOM 1430 C CA . GLU A 1 180 ? -3.753 3.944 16.227 1.00 96.00 180 GLU A CA 1
ATOM 1431 C C . GLU A 1 180 ? -3.364 3.504 14.823 1.00 96.00 180 GLU A C 1
ATOM 1433 O O . GLU A 1 180 ? -4.123 3.719 13.873 1.00 96.00 180 GLU A O 1
ATOM 1438 N N . GLU A 1 181 ? -2.186 2.902 14.664 1.00 95.62 181 GLU A N 1
ATOM 1439 C CA . GLU A 1 181 ? -1.694 2.530 13.338 1.00 95.62 181 GLU A CA 1
ATOM 1440 C C . GLU A 1 181 ? -2.722 1.705 12.544 1.00 95.62 181 GLU A C 1
ATOM 1442 O O . GLU A 1 181 ? -3.451 0.854 13.070 1.00 95.62 181 GLU A O 1
ATOM 1447 N N . LEU A 1 182 ? -2.821 1.994 11.250 1.00 97.81 182 LEU A N 1
ATOM 1448 C CA . LEU A 1 182 ? -3.727 1.305 10.345 1.00 97.81 182 LEU A CA 1
ATOM 1449 C C . LEU A 1 182 ? -2.979 0.158 9.669 1.00 97.81 182 LEU A C 1
ATOM 1451 O O . LEU A 1 182 ? -2.254 0.373 8.696 1.00 97.81 182 LEU A O 1
ATOM 1455 N N . ILE A 1 183 ? -3.167 -1.060 10.179 1.00 97.25 183 ILE A N 1
ATOM 1456 C CA . ILE A 1 183 ? -2.543 -2.261 9.618 1.00 97.25 183 ILE A CA 1
ATOM 1457 C C . ILE A 1 183 ? -3.342 -2.720 8.395 1.00 97.25 183 ILE A C 1
ATOM 1459 O O . ILE A 1 183 ? -4.507 -3.106 8.490 1.00 97.25 183 ILE A O 1
ATOM 1463 N N . ILE A 1 184 ? -2.708 -2.663 7.227 1.00 98.50 184 ILE A N 1
ATOM 1464 C CA . ILE A 1 184 ? -3.322 -2.983 5.939 1.00 98.50 184 ILE A CA 1
ATOM 1465 C C . ILE A 1 184 ? -3.004 -4.434 5.583 1.00 98.50 184 ILE A C 1
ATOM 1467 O O . ILE A 1 184 ? -1.836 -4.826 5.499 1.00 98.50 184 ILE A O 1
ATOM 1471 N N . ARG A 1 185 ? -4.045 -5.236 5.339 1.00 97.19 185 ARG A N 1
ATOM 1472 C CA . ARG A 1 185 ? -3.882 -6.619 4.883 1.00 97.19 185 ARG A CA 1
ATOM 1473 C C . ARG A 1 185 ? -3.498 -6.687 3.398 1.00 97.19 185 ARG A C 1
ATOM 1475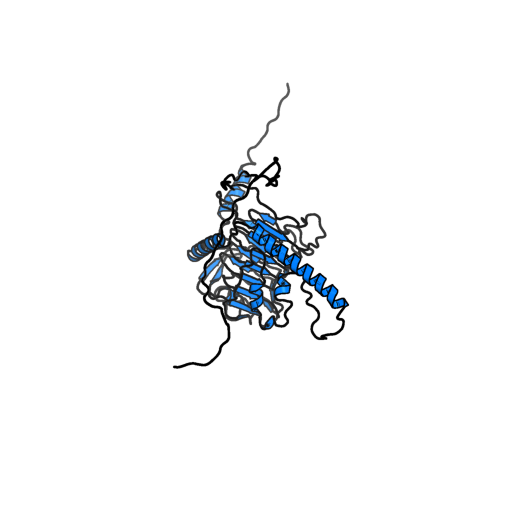 O O . ARG A 1 185 ? -3.613 -5.712 2.659 1.00 97.19 185 ARG A O 1
ATOM 1482 N N . GLY A 1 186 ? -3.056 -7.861 2.955 1.00 98.00 186 GLY A N 1
ATOM 1483 C CA . GLY A 1 186 ? -2.826 -8.158 1.545 1.00 98.00 186 GLY A CA 1
ATOM 1484 C C . GLY A 1 186 ? -4.085 -8.075 0.680 1.00 98.00 186 GLY A C 1
ATOM 1485 O O . GLY A 1 186 ? -5.220 -8.067 1.174 1.00 98.00 186 GLY A O 1
ATOM 1486 N N . ASP A 1 187 ? -3.851 -7.993 -0.628 1.00 98.75 187 ASP A N 1
ATOM 1487 C CA . ASP A 1 187 ? -4.874 -7.911 -1.677 1.00 98.75 187 ASP A CA 1
ATOM 1488 C C . ASP A 1 187 ? -5.814 -6.704 -1.521 1.00 98.75 187 ASP A C 1
ATOM 1490 O O . ASP A 1 187 ? -7.028 -6.768 -1.745 1.00 98.75 187 ASP A O 1
ATOM 1494 N N . LYS A 1 188 ? -5.245 -5.565 -1.120 1.00 98.81 188 LYS A N 1
ATOM 1495 C CA . LYS A 1 188 ? -5.974 -4.306 -0.938 1.00 98.81 188 LYS A CA 1
ATOM 1496 C C . LYS A 1 188 ? -5.530 -3.263 -1.946 1.00 98.81 188 LYS A C 1
ATOM 1498 O O . LYS A 1 188 ? -4.346 -3.103 -2.240 1.00 98.81 188 LYS A O 1
ATOM 1503 N N . THR A 1 189 ? -6.500 -2.513 -2.447 1.00 98.94 189 THR A N 1
ATOM 1504 C CA . THR A 1 189 ? -6.251 -1.241 -3.120 1.00 98.94 189 THR A CA 1
ATOM 1505 C C . THR A 1 189 ? -6.961 -0.147 -2.349 1.00 98.94 189 THR A C 1
ATOM 1507 O O . THR A 1 189 ? -8.179 -0.194 -2.253 1.00 98.94 189 THR A O 1
ATOM 1510 N N . ILE A 1 190 ? -6.231 0.838 -1.836 1.00 98.88 190 ILE A N 1
ATOM 1511 C CA . ILE A 1 190 ? -6.796 2.090 -1.326 1.00 98.88 190 ILE A CA 1
ATOM 1512 C C . ILE A 1 190 ? -6.678 3.112 -2.453 1.00 98.88 190 ILE A C 1
ATOM 1514 O O . ILE A 1 190 ? -5.570 3.482 -2.828 1.00 98.88 190 ILE A O 1
ATOM 1518 N N . ASP A 1 191 ? -7.801 3.534 -3.027 1.00 98.69 191 ASP A N 1
ATOM 1519 C CA . ASP A 1 191 ? -7.823 4.400 -4.208 1.00 98.69 191 ASP A CA 1
ATOM 1520 C C . ASP A 1 191 ? -8.692 5.636 -3.966 1.00 98.69 191 ASP A C 1
ATOM 1522 O O . ASP A 1 191 ? -9.926 5.586 -4.047 1.00 98.69 191 ASP A O 1
ATOM 1526 N N . GLY A 1 192 ? -8.022 6.757 -3.704 1.00 98.25 192 GLY A N 1
ATOM 1527 C CA . GLY A 1 192 ? -8.634 8.045 -3.395 1.00 98.25 192 GLY A CA 1
ATOM 1528 C C . GLY A 1 192 ? -9.136 8.841 -4.599 1.00 98.25 192 GLY A C 1
ATOM 1529 O O . GLY A 1 192 ? -9.650 9.935 -4.408 1.00 98.25 192 GLY A O 1
ATOM 1530 N N . ARG A 1 193 ? -9.018 8.360 -5.846 1.00 96.88 193 ARG A N 1
ATOM 1531 C CA . ARG A 1 193 ? -9.418 9.158 -7.026 1.00 96.88 193 ARG A CA 1
ATOM 1532 C C . ARG A 1 193 ? -10.888 9.603 -6.978 1.00 96.88 193 ARG A C 1
ATOM 1534 O O . ARG A 1 193 ? -11.782 8.807 -6.722 1.00 96.88 193 ARG A O 1
ATOM 1541 N N . GLY A 1 194 ? -11.177 10.856 -7.305 1.00 95.12 194 GLY A N 1
ATOM 1542 C CA . GLY A 1 194 ? -12.553 11.379 -7.288 1.00 95.12 194 GLY A CA 1
ATOM 1543 C C . GLY A 1 194 ? -13.042 11.868 -5.919 1.00 95.12 194 GLY A C 1
ATOM 1544 O O . GLY A 1 194 ? -14.132 12.421 -5.845 1.00 95.12 194 GLY A O 1
ATOM 1545 N N . ALA A 1 195 ? -12.231 11.747 -4.867 1.00 96.56 195 ALA A N 1
ATOM 1546 C CA . ALA A 1 195 ? -12.434 12.414 -3.585 1.00 96.56 195 ALA A CA 1
ATOM 1547 C C . ALA A 1 195 ? -11.108 13.025 -3.104 1.00 96.56 195 ALA A C 1
ATOM 1549 O O . ALA A 1 195 ? -10.034 12.535 -3.444 1.00 96.56 195 ALA A O 1
ATOM 1550 N N . GLN A 1 196 ? -11.155 14.091 -2.303 1.00 97.56 196 GLN A N 1
ATOM 1551 C CA . GLN A 1 196 ? -9.961 14.535 -1.579 1.00 97.56 196 GLN A CA 1
ATOM 1552 C C . GLN A 1 196 ? -9.903 13.795 -0.246 1.00 97.56 196 GLN A C 1
ATOM 1554 O O . GLN A 1 196 ? -10.675 14.075 0.668 1.00 97.56 196 GLN A O 1
ATOM 1559 N N . VAL A 1 197 ? -9.022 12.803 -0.157 1.00 98.56 197 VAL A N 1
ATOM 1560 C CA . VAL A 1 197 ? -8.864 11.975 1.041 1.00 98.56 197 VAL A CA 1
ATOM 1561 C C . VAL A 1 197 ? -7.557 12.340 1.712 1.00 98.56 197 VAL A C 1
ATOM 1563 O O . VAL A 1 197 ? -6.491 12.241 1.098 1.00 98.56 197 VAL A O 1
ATOM 1566 N N . ARG A 1 198 ? -7.649 12.756 2.972 1.00 98.62 198 ARG A N 1
ATOM 1567 C CA . ARG A 1 198 ? -6.494 13.114 3.789 1.00 98.62 198 ARG A CA 1
ATOM 1568 C C . ARG A 1 198 ? -6.472 12.265 5.052 1.00 98.62 198 ARG A C 1
ATOM 1570 O O . ARG A 1 198 ? -7.433 12.285 5.808 1.00 98.62 198 ARG A O 1
ATOM 1577 N N . ILE A 1 199 ? -5.383 11.543 5.278 1.00 98.62 199 ILE A N 1
ATOM 1578 C CA . ILE A 1 199 ? -5.101 10.852 6.535 1.00 98.62 199 ILE A CA 1
ATOM 1579 C C . ILE A 1 199 ? -4.136 11.739 7.315 1.00 98.62 199 ILE A C 1
ATOM 1581 O O . ILE A 1 199 ? -3.034 12.000 6.831 1.00 98.62 199 ILE A O 1
ATOM 1585 N N . ALA A 1 200 ? -4.577 12.281 8.453 1.00 98.00 200 ALA A N 1
ATOM 1586 C CA . ALA A 1 200 ? -3.806 13.311 9.143 1.00 98.00 200 ALA A CA 1
ATOM 1587 C C . ALA A 1 200 ? -4.046 13.416 10.647 1.00 98.00 200 ALA A C 1
ATOM 1589 O O . ALA A 1 200 ? -5.111 13.042 11.148 1.00 98.00 200 ALA A O 1
ATOM 1590 N N . ASN A 1 201 ? -3.072 14.028 11.330 1.00 97.12 201 ASN A N 1
ATOM 1591 C CA . ASN A 1 201 ? -3.100 14.351 12.763 1.00 97.12 201 ASN A CA 1
ATOM 1592 C C . ASN A 1 201 ? -3.283 13.122 13.663 1.00 97.12 201 ASN A C 1
ATOM 1594 O O . ASN A 1 201 ? -3.880 13.209 14.735 1.00 97.12 201 ASN A O 1
ATOM 1598 N N . GLY A 1 202 ? -2.831 11.965 13.193 1.00 96.12 202 GLY A N 1
ATOM 1599 C CA . GLY A 1 202 ? -3.057 10.681 13.837 1.00 96.12 202 GLY A CA 1
ATOM 1600 C C . GLY A 1 202 ? -1.915 9.724 13.552 1.00 96.12 202 GLY A C 1
ATOM 1601 O O . GLY A 1 202 ? -0.784 10.148 13.330 1.00 96.12 202 GLY A O 1
ATOM 1602 N N . ALA A 1 203 ? -2.226 8.438 13.559 1.00 96.25 203 ALA A N 1
ATOM 1603 C CA . ALA A 1 203 ? -1.248 7.373 13.408 1.00 96.25 203 ALA A CA 1
ATOM 1604 C C . ALA A 1 203 ? -0.896 7.033 11.946 1.00 96.25 203 ALA A C 1
ATOM 1606 O O . ALA A 1 203 ? -1.550 7.465 10.995 1.00 96.25 203 ALA A O 1
ATOM 1607 N N . GLN A 1 204 ? 0.139 6.208 11.794 1.00 96.38 204 GLN A N 1
ATOM 1608 C CA . GLN A 1 204 ? 0.709 5.771 10.518 1.00 96.38 204 GLN A CA 1
ATOM 1609 C C . GLN A 1 204 ? -0.106 4.706 9.772 1.00 96.38 204 GLN A C 1
ATOM 1611 O O . GLN A 1 204 ? -0.930 3.995 10.355 1.00 96.38 204 GLN A O 1
ATOM 1616 N N . LEU A 1 205 ? 0.186 4.541 8.477 1.00 98.31 205 LEU A N 1
ATOM 1617 C CA . LEU A 1 205 ? -0.244 3.383 7.688 1.00 98.31 205 LEU A CA 1
ATOM 1618 C C . LEU A 1 205 ? 0.847 2.309 7.713 1.00 98.31 205 LEU A C 1
ATOM 1620 O O . LEU A 1 205 ? 1.988 2.576 7.335 1.00 98.31 205 LEU A O 1
ATOM 1624 N N . THR A 1 206 ? 0.479 1.076 8.059 1.00 97.62 206 THR A N 1
ATOM 1625 C CA . THR A 1 206 ? 1.423 -0.038 8.207 1.00 97.62 206 THR A CA 1
ATOM 1626 C C . THR A 1 206 ? 1.063 -1.185 7.257 1.00 97.62 206 THR A C 1
ATOM 1628 O O . THR A 1 206 ? 0.011 -1.811 7.364 1.00 97.62 206 THR A O 1
ATOM 1631 N N . VAL A 1 207 ? 1.968 -1.504 6.331 1.00 98.06 207 VAL A N 1
ATOM 1632 C CA . VAL A 1 207 ? 1.911 -2.667 5.431 1.00 98.06 207 VAL A CA 1
ATOM 1633 C C . VAL A 1 207 ? 2.943 -3.682 5.925 1.00 98.06 207 VAL A C 1
ATOM 1635 O O . VAL A 1 207 ? 4.125 -3.594 5.587 1.00 98.06 207 VAL A O 1
ATOM 1638 N N . GLN A 1 208 ? 2.518 -4.621 6.772 1.00 96.06 208 GLN A N 1
ATOM 1639 C CA . GLN A 1 208 ? 3.420 -5.515 7.508 1.00 96.06 208 GLN A CA 1
ATOM 1640 C C . GLN A 1 208 ? 3.155 -6.989 7.205 1.00 96.06 208 GLN A C 1
ATOM 1642 O O . GLN A 1 208 ? 2.051 -7.475 7.430 1.00 96.06 208 GLN A O 1
ATOM 1647 N N . PHE A 1 209 ? 4.176 -7.712 6.735 1.00 96.25 209 PHE A N 1
ATOM 1648 C CA . PHE A 1 209 ? 4.097 -9.135 6.380 1.00 96.25 209 PHE A CA 1
ATOM 1649 C C . PHE A 1 209 ? 2.886 -9.474 5.498 1.00 96.25 209 PHE A C 1
ATOM 1651 O O . PHE A 1 209 ? 2.096 -10.369 5.806 1.00 96.25 209 PHE A O 1
ATOM 1658 N N . VAL A 1 210 ? 2.709 -8.713 4.417 1.00 97.56 210 VAL A N 1
ATOM 1659 C CA . VAL A 1 210 ? 1.648 -8.939 3.427 1.00 97.56 210 VAL A CA 1
ATOM 1660 C C . VAL A 1 210 ? 2.188 -8.917 2.009 1.00 97.56 210 VAL A C 1
ATOM 1662 O O . VAL A 1 210 ? 3.311 -8.491 1.739 1.00 97.56 210 VAL A O 1
ATOM 1665 N N . ASN A 1 211 ? 1.351 -9.378 1.090 1.00 98.31 211 ASN A N 1
ATOM 1666 C CA . ASN A 1 211 ? 1.592 -9.324 -0.336 1.00 98.31 211 ASN A CA 1
ATOM 1667 C C . ASN A 1 211 ? 0.484 -8.515 -1.020 1.00 98.31 211 ASN A C 1
ATOM 1669 O O . ASN A 1 211 ? -0.668 -8.558 -0.588 1.00 98.31 211 ASN A O 1
ATOM 1673 N N . ASN A 1 212 ? 0.818 -7.854 -2.127 1.00 98.69 212 ASN A N 1
ATOM 1674 C CA . ASN A 1 212 ? -0.144 -7.326 -3.091 1.00 98.69 212 ASN A CA 1
ATOM 1675 C C . ASN A 1 212 ? -0.998 -6.152 -2.566 1.00 98.69 212 ASN A C 1
ATOM 1677 O O . ASN A 1 212 ? -2.213 -6.266 -2.411 1.00 98.69 212 ASN A O 1
ATOM 1681 N N . VAL A 1 213 ? -0.366 -5.001 -2.315 1.00 98.88 213 VAL A N 1
ATOM 1682 C CA . VAL A 1 213 ? -1.042 -3.786 -1.813 1.00 98.88 213 VAL A CA 1
ATOM 1683 C C . VAL A 1 213 ? -0.799 -2.591 -2.733 1.00 98.88 213 VAL A C 1
ATOM 1685 O O . VAL A 1 213 ? 0.340 -2.301 -3.097 1.00 98.88 213 VAL A O 1
ATOM 1688 N N . ILE A 1 214 ? -1.866 -1.866 -3.079 1.00 98.94 214 ILE A N 1
ATOM 1689 C CA . ILE A 1 214 ? -1.804 -0.582 -3.791 1.00 98.94 214 ILE A CA 1
ATOM 1690 C C . ILE A 1 214 ? -2.341 0.518 -2.874 1.00 98.94 214 ILE A C 1
ATOM 1692 O O . ILE A 1 214 ? -3.469 0.413 -2.392 1.00 98.94 214 ILE A O 1
ATOM 1696 N N . ILE A 1 215 ? -1.579 1.593 -2.683 1.00 98.88 215 ILE A N 1
ATOM 1697 C CA . ILE A 1 215 ? -2.061 2.824 -2.039 1.00 98.88 215 ILE A CA 1
ATOM 1698 C C . ILE A 1 215 ? -1.918 3.946 -3.059 1.00 98.88 215 ILE A C 1
ATOM 1700 O O . ILE A 1 215 ? -0.807 4.231 -3.506 1.00 98.88 215 ILE A O 1
ATOM 1704 N N . HIS A 1 216 ? -3.045 4.534 -3.459 1.00 98.75 216 HIS A N 1
ATOM 1705 C CA . HIS A 1 216 ? -3.108 5.449 -4.587 1.00 98.75 216 HIS A CA 1
ATOM 1706 C C . HIS A 1 216 ? -3.952 6.700 -4.321 1.00 98.75 216 HIS A C 1
ATOM 1708 O O . HIS A 1 216 ? -5.110 6.601 -3.906 1.00 98.75 216 HIS A O 1
ATOM 1714 N N . ASN A 1 217 ? -3.401 7.871 -4.661 1.00 98.19 217 ASN A N 1
ATOM 1715 C CA . ASN A 1 217 ? -4.093 9.168 -4.641 1.00 98.19 217 ASN A CA 1
ATOM 1716 C C . ASN A 1 217 ? -4.641 9.558 -3.252 1.00 98.19 217 ASN A C 1
ATOM 1718 O O . ASN A 1 217 ? -5.822 9.884 -3.114 1.00 98.19 217 ASN A O 1
ATOM 1722 N N . ILE A 1 218 ? -3.783 9.503 -2.227 1.00 98.50 218 ILE A N 1
ATOM 1723 C CA . ILE A 1 218 ? -4.098 9.854 -0.831 1.00 98.50 218 ILE A CA 1
ATOM 1724 C C . ILE A 1 218 ? -3.120 10.926 -0.331 1.00 98.50 218 ILE A C 1
ATOM 1726 O O . ILE A 1 218 ? -1.922 10.868 -0.621 1.00 98.50 218 ILE A O 1
ATOM 1730 N N . HIS A 1 219 ? -3.624 11.890 0.443 1.00 98.62 219 HIS A N 1
ATOM 1731 C CA . HIS A 1 219 ? -2.800 12.847 1.185 1.00 98.62 219 HIS A CA 1
ATOM 1732 C C . HIS A 1 219 ? -2.512 12.303 2.588 1.00 98.62 219 HIS A C 1
ATOM 1734 O O . HIS A 1 219 ? -3.444 11.902 3.281 1.00 98.62 219 HIS A O 1
ATOM 1740 N N . ILE A 1 220 ? -1.249 12.294 3.008 1.00 98.50 220 ILE A N 1
ATOM 1741 C CA . ILE A 1 220 ? -0.805 11.770 4.306 1.00 98.50 220 ILE A CA 1
ATOM 1742 C C . ILE A 1 220 ? 0.105 12.804 4.955 1.00 98.50 220 ILE A C 1
ATOM 1744 O O . ILE A 1 220 ? 1.148 13.140 4.398 1.00 98.50 220 ILE A O 1
ATOM 1748 N N . ASN A 1 221 ? -0.268 13.343 6.108 1.00 97.25 221 ASN A N 1
ATOM 1749 C CA . ASN A 1 221 ? 0.569 14.333 6.777 1.00 97.25 221 ASN A CA 1
ATOM 1750 C C . ASN A 1 221 ? 0.252 14.521 8.247 1.00 97.25 221 ASN A C 1
ATOM 1752 O O . ASN A 1 221 ? -0.787 14.086 8.728 1.00 97.25 221 ASN A O 1
ATOM 1756 N N . ASP A 1 222 ? 1.163 15.193 8.948 1.00 96.69 222 ASP A N 1
ATOM 1757 C CA . ASP A 1 222 ? 1.011 15.478 10.375 1.00 96.69 222 ASP A CA 1
ATOM 1758 C C . ASP A 1 222 ? 0.807 14.172 11.165 1.00 96.69 222 ASP A C 1
ATOM 1760 O O . ASP A 1 222 ? 0.014 14.100 12.104 1.00 96.69 222 ASP A O 1
ATOM 1764 N N . ILE A 1 223 ? 1.476 13.104 10.715 1.00 96.69 223 ILE A N 1
ATOM 1765 C CA . ILE A 1 223 ? 1.428 11.790 11.348 1.00 96.69 223 ILE A CA 1
ATOM 1766 C C . ILE A 1 223 ? 2.346 11.797 12.561 1.00 96.69 223 ILE A C 1
ATOM 1768 O O . ILE A 1 223 ? 3.474 12.284 12.491 1.00 96.69 223 ILE A O 1
ATOM 1772 N N . VAL A 1 224 ? 1.856 11.248 13.665 1.00 95.06 224 VAL A N 1
ATOM 1773 C CA . VAL A 1 224 ? 2.534 11.212 14.959 1.00 95.06 224 VAL A CA 1
ATOM 1774 C C . VAL A 1 224 ? 2.641 9.782 15.475 1.00 95.06 224 VAL A C 1
ATOM 1776 O O . VAL A 1 224 ? 1.879 8.900 15.074 1.00 95.06 224 VAL A O 1
ATOM 1779 N N . SER A 1 225 ? 3.581 9.548 16.390 1.00 93.69 225 SER A N 1
ATOM 1780 C CA . SER A 1 225 ? 3.627 8.306 17.159 1.00 93.69 225 SER A CA 1
ATOM 1781 C C . SER A 1 225 ? 2.322 8.122 17.920 1.00 93.69 225 SER A C 1
ATOM 1783 O O . SER A 1 225 ? 1.916 8.993 18.699 1.00 93.69 225 SER A O 1
ATOM 1785 N N . SER A 1 226 ? 1.704 6.964 17.740 1.00 93.12 226 SER A N 1
ATOM 1786 C CA . SER A 1 226 ? 0.516 6.549 18.467 1.00 93.12 226 SER A CA 1
ATOM 1787 C C . SER A 1 226 ? 0.860 5.420 19.440 1.00 93.12 226 SER A C 1
ATOM 1789 O O . SER A 1 226 ? 2.019 5.015 19.562 1.00 93.12 226 SER A O 1
ATOM 1791 N N . ASN A 1 227 ? -0.137 4.940 20.177 1.00 89.62 227 ASN A N 1
ATOM 1792 C CA . ASN A 1 227 ? -0.024 3.761 21.021 1.00 89.62 227 ASN A CA 1
ATOM 1793 C C . ASN A 1 227 ? 1.033 3.860 22.132 1.00 89.62 227 ASN A C 1
ATOM 1795 O O . ASN A 1 227 ? 1.754 2.905 22.426 1.00 89.62 227 ASN A O 1
ATOM 1799 N N . LYS A 1 228 ? 1.166 5.039 22.755 1.00 88.25 228 LYS A N 1
ATOM 1800 C CA . LYS A 1 228 ? 2.261 5.351 23.698 1.00 88.25 228 LYS A CA 1
ATOM 1801 C C . LYS A 1 228 ? 2.371 4.383 24.882 1.00 88.25 228 LYS A C 1
ATOM 1803 O O . LYS A 1 228 ? 3.467 4.189 25.394 1.00 88.25 228 LYS A O 1
ATOM 1808 N N . ASN A 1 229 ? 1.254 3.787 25.296 1.00 88.56 229 ASN A N 1
ATOM 1809 C CA . ASN A 1 229 ? 1.187 2.830 26.405 1.00 88.56 229 ASN A CA 1
ATOM 1810 C C . ASN A 1 229 ? 1.018 1.376 25.931 1.00 88.56 229 ASN A C 1
ATOM 1812 O O . ASN A 1 229 ? 0.788 0.489 26.750 1.00 88.56 229 ASN A O 1
ATOM 1816 N N . GLY A 1 230 ? 1.110 1.135 24.622 1.00 88.25 230 GLY A N 1
ATOM 1817 C CA . GLY A 1 230 ? 0.655 -0.099 24.003 1.00 88.25 230 GLY A CA 1
ATOM 1818 C C . GLY A 1 230 ? -0.869 -0.255 24.036 1.00 88.25 230 GLY A C 1
ATOM 1819 O O . GLY A 1 230 ? -1.586 0.450 24.755 1.00 88.25 230 GLY A O 1
ATOM 1820 N N . GLY A 1 231 ? -1.365 -1.170 23.212 1.00 92.12 231 GLY A N 1
ATOM 1821 C CA . GLY A 1 231 ? -2.795 -1.298 22.973 1.00 92.12 231 GLY A CA 1
ATOM 1822 C C . GLY A 1 231 ? -3.120 -2.355 21.933 1.00 92.12 231 GLY A C 1
ATOM 1823 O O . GLY A 1 231 ? -2.294 -2.703 21.087 1.00 92.12 231 GLY A O 1
ATOM 1824 N N . TYR A 1 232 ? -4.339 -2.883 22.011 1.00 95.50 232 TYR A N 1
ATOM 1825 C CA . TYR A 1 232 ? -4.829 -3.855 21.044 1.00 95.50 232 TYR A CA 1
ATOM 1826 C C . TYR A 1 232 ? -5.225 -3.167 19.742 1.00 95.50 232 TYR A C 1
ATOM 1828 O O . TYR A 1 232 ? -6.006 -2.214 19.741 1.00 95.50 232 TYR A O 1
ATOM 1836 N N . VAL A 1 233 ? -4.726 -3.693 18.627 1.00 96.31 233 VAL A N 1
ATOM 1837 C CA . VAL A 1 233 ? -5.082 -3.232 17.284 1.00 96.31 233 VAL A CA 1
ATOM 1838 C C . VAL A 1 233 ? -5.548 -4.421 16.464 1.00 96.31 233 VAL A C 1
ATOM 1840 O O . VAL A 1 233 ? -4.875 -5.451 16.411 1.00 96.31 233 VAL A O 1
ATOM 1843 N N . ARG A 1 234 ? -6.705 -4.280 15.810 1.00 97.19 234 ARG A N 1
ATOM 1844 C CA . ARG A 1 234 ? -7.185 -5.283 14.862 1.00 97.19 234 ARG A CA 1
ATOM 1845 C C . ARG A 1 234 ? -6.440 -5.158 13.537 1.00 97.19 234 ARG A C 1
ATOM 1847 O O . ARG A 1 234 ? -6.470 -4.103 12.907 1.00 97.19 234 ARG A O 1
ATOM 1854 N N . ASP A 1 235 ? -5.817 -6.247 13.100 1.00 95.44 235 ASP A N 1
ATOM 1855 C CA . ASP A 1 235 ? -5.095 -6.341 11.824 1.00 95.44 235 ASP A CA 1
ATOM 1856 C C . ASP A 1 235 ? -5.766 -7.291 10.813 1.00 95.44 235 ASP A C 1
ATOM 1858 O O . ASP A 1 235 ? -5.394 -7.319 9.636 1.00 95.44 235 ASP A O 1
ATOM 1862 N N . SER A 1 236 ? -6.778 -8.042 11.257 1.00 96.81 236 SER A N 1
ATOM 1863 C CA . SER A 1 236 ? -7.582 -8.949 10.441 1.00 96.81 236 SER A CA 1
ATOM 1864 C C . SER A 1 236 ? -9.030 -9.018 10.933 1.00 96.81 236 SER A C 1
ATOM 1866 O O . SER A 1 236 ? -9.323 -8.766 12.101 1.00 96.81 236 SER A O 1
ATOM 1868 N N . ALA A 1 237 ? -9.952 -9.435 10.063 1.00 96.06 237 ALA A N 1
ATOM 1869 C CA . ALA A 1 237 ? -11.325 -9.769 10.448 1.00 96.06 237 ALA A CA 1
ATOM 1870 C C . ALA A 1 237 ? -11.402 -10.742 11.647 1.00 96.06 237 ALA A C 1
ATOM 1872 O O . ALA A 1 237 ? -12.282 -10.603 12.491 1.00 96.06 237 ALA A O 1
ATOM 1873 N N . ASP A 1 238 ? -10.453 -11.671 11.754 1.00 95.44 238 ASP A N 1
ATOM 1874 C CA . ASP A 1 238 ? -10.388 -12.732 12.767 1.00 95.44 238 ASP A CA 1
ATOM 1875 C C . ASP A 1 238 ? -9.214 -12.599 13.755 1.00 95.44 238 ASP A C 1
ATOM 1877 O O . ASP A 1 238 ? -9.089 -13.427 14.650 1.00 95.44 238 ASP A O 1
ATOM 1881 N N . HIS A 1 239 ? -8.391 -11.548 13.654 1.00 97.06 239 HIS A N 1
ATOM 1882 C CA . HIS A 1 239 ? -7.210 -11.368 14.505 1.00 97.06 239 HIS A CA 1
ATOM 1883 C C . HIS A 1 239 ? -7.015 -9.917 14.955 1.00 97.06 239 HIS A C 1
ATOM 1885 O O . HIS A 1 239 ? -7.149 -8.978 14.164 1.00 97.06 239 HIS A O 1
ATOM 1891 N N . PHE A 1 240 ? -6.678 -9.747 16.231 1.00 96.50 240 PHE A N 1
ATOM 1892 C CA . PHE A 1 240 ? -6.159 -8.516 16.813 1.00 96.50 240 PHE A CA 1
ATOM 1893 C C . PHE A 1 240 ? -5.065 -8.881 17.816 1.00 96.50 240 PHE A C 1
ATOM 1895 O O . PHE A 1 240 ? -5.158 -9.918 18.466 1.00 96.50 240 PHE A O 1
ATOM 1902 N N . GLY A 1 241 ? -4.058 -8.024 17.962 1.00 94.62 241 GLY A N 1
ATOM 1903 C CA . GLY A 1 241 ? -2.910 -8.292 18.829 1.00 94.62 241 GLY A CA 1
ATOM 1904 C C . GLY A 1 241 ? -2.429 -7.048 19.563 1.00 94.62 241 GLY A C 1
ATOM 1905 O O . GLY A 1 241 ? -2.817 -5.923 19.228 1.00 94.62 241 GLY A O 1
ATOM 1906 N N . TRP A 1 242 ? -1.595 -7.254 20.583 1.00 93.06 242 TRP A N 1
ATOM 1907 C CA . TRP A 1 242 ? -0.971 -6.162 21.323 1.00 93.06 242 TRP A CA 1
ATOM 1908 C C . TRP A 1 242 ? 0.112 -5.498 20.468 1.00 93.06 242 TRP A C 1
ATOM 1910 O O . TRP A 1 242 ? 1.033 -6.144 19.961 1.00 93.06 242 TRP A O 1
ATOM 1920 N N . ARG A 1 243 ? 0.000 -4.184 20.304 1.00 93.69 243 ARG A N 1
ATOM 1921 C CA . ARG A 1 243 ? 0.966 -3.340 19.601 1.00 93.69 243 ARG A CA 1
ATOM 1922 C C . ARG A 1 243 ? 1.681 -2.451 20.608 1.00 93.69 243 ARG A C 1
ATOM 1924 O O . ARG A 1 243 ? 1.085 -2.060 21.612 1.00 93.69 243 ARG A O 1
ATOM 1931 N N . ILE A 1 244 ? 2.937 -2.118 20.330 1.00 92.38 244 ILE A N 1
ATOM 1932 C CA . ILE A 1 244 ? 3.687 -1.079 21.051 1.00 92.38 244 ILE A CA 1
ATOM 1933 C C . ILE A 1 244 ? 3.576 0.263 20.314 1.00 92.38 244 ILE A C 1
ATOM 1935 O O . ILE A 1 244 ? 2.822 0.389 19.347 1.00 92.38 244 ILE A O 1
ATOM 1939 N N . VAL A 1 245 ? 4.306 1.268 20.801 1.00 92.62 245 VAL A N 1
ATOM 1940 C CA . VAL A 1 245 ? 4.374 2.605 20.203 1.00 92.62 245 VAL A CA 1
ATOM 1941 C C . VAL A 1 245 ? 4.734 2.533 18.719 1.00 92.62 245 VAL A C 1
ATOM 1943 O O . VAL A 1 245 ? 5.629 1.784 18.333 1.00 92.62 245 VAL A O 1
ATOM 1946 N N . SER A 1 246 ? 4.039 3.315 17.895 1.00 92.44 246 SER A N 1
ATOM 1947 C CA . SER A 1 246 ? 4.382 3.459 16.481 1.00 92.44 246 SER A CA 1
ATOM 1948 C C . SER A 1 246 ? 5.421 4.564 16.276 1.00 92.44 246 SER A C 1
ATOM 1950 O O . SER A 1 246 ? 5.440 5.561 17.004 1.00 92.44 246 SER A O 1
ATOM 1952 N N . ASP A 1 247 ? 6.249 4.445 15.244 1.00 89.81 247 ASP A N 1
ATOM 1953 C CA . ASP A 1 247 ? 7.326 5.406 14.971 1.00 89.81 247 ASP A CA 1
ATOM 1954 C C . ASP A 1 247 ? 6.788 6.787 14.557 1.00 89.81 247 ASP A C 1
ATOM 1956 O O . ASP A 1 247 ? 7.353 7.822 14.918 1.00 89.81 247 ASP A O 1
ATOM 1960 N N . GLY A 1 248 ? 5.633 6.807 13.883 1.00 92.56 248 GLY A N 1
ATOM 1961 C CA . GLY A 1 248 ? 5.031 8.025 13.339 1.00 92.56 248 GLY A CA 1
ATOM 1962 C C . GLY A 1 248 ? 5.474 8.299 11.902 1.00 92.56 248 GLY A C 1
ATOM 1963 O O . GLY A 1 248 ? 5.652 9.458 11.517 1.00 92.56 248 GLY A O 1
ATOM 1964 N N . ASP A 1 249 ? 5.667 7.232 11.124 1.00 94.00 249 ASP A N 1
ATOM 1965 C CA . ASP A 1 249 ? 5.923 7.308 9.688 1.00 94.00 249 ASP A CA 1
ATOM 1966 C C . ASP A 1 249 ? 4.650 7.666 8.909 1.00 94.00 249 ASP A C 1
ATOM 1968 O O . ASP A 1 249 ? 3.546 7.326 9.318 1.00 94.00 249 ASP A O 1
ATOM 1972 N N . GLY A 1 250 ? 4.759 8.258 7.721 1.00 95.88 250 GLY A N 1
ATOM 1973 C CA . GLY A 1 250 ? 3.602 8.373 6.826 1.00 95.88 250 GLY A CA 1
ATOM 1974 C C . GLY A 1 250 ? 3.084 6.997 6.382 1.00 95.88 250 GLY A C 1
ATOM 1975 O O . GLY A 1 250 ? 1.913 6.656 6.571 1.00 95.88 250 GLY A O 1
ATOM 1976 N N . VAL A 1 251 ? 3.974 6.197 5.788 1.00 97.50 251 VAL A N 1
ATOM 1977 C CA . VAL A 1 251 ? 3.710 4.819 5.353 1.00 97.50 251 VAL A CA 1
ATOM 1978 C C . VAL A 1 251 ? 4.915 3.931 5.654 1.00 97.50 251 VAL A C 1
ATOM 1980 O O . VAL A 1 251 ? 5.997 4.146 5.107 1.00 97.50 251 VAL A O 1
ATOM 1983 N N . THR A 1 252 ? 4.706 2.865 6.422 1.00 95.88 252 THR A N 1
ATOM 1984 C CA . THR A 1 252 ? 5.725 1.842 6.688 1.00 95.88 252 THR A CA 1
ATOM 1985 C C . THR A 1 252 ? 5.405 0.561 5.917 1.00 95.88 252 THR A C 1
ATOM 1987 O O . THR A 1 252 ? 4.315 0.000 6.026 1.00 95.88 252 THR A O 1
ATOM 1990 N N . VAL A 1 253 ? 6.370 0.050 5.153 1.00 96.75 253 VAL A N 1
ATOM 1991 C CA . VAL A 1 253 ? 6.312 -1.225 4.428 1.00 96.75 253 VAL A CA 1
ATOM 1992 C C . VAL A 1 253 ? 7.337 -2.188 5.025 1.00 96.75 253 VAL A C 1
ATOM 1994 O O . VAL A 1 253 ? 8.528 -2.162 4.694 1.00 96.75 253 VAL A O 1
ATOM 1997 N N . PHE A 1 254 ? 6.867 -3.079 5.892 1.00 94.31 254 PHE A N 1
ATOM 1998 C CA . PHE A 1 254 ? 7.699 -3.997 6.661 1.00 94.31 254 PHE A CA 1
ATOM 1999 C C . PHE A 1 254 ? 7.560 -5.438 6.175 1.00 94.31 254 PHE A C 1
ATOM 2001 O O . PHE A 1 254 ? 6.478 -6.021 6.245 1.00 94.31 254 PHE A O 1
ATOM 2008 N N . GLY A 1 255 ? 8.657 -6.029 5.693 1.00 94.38 255 GLY A N 1
ATOM 2009 C CA . GLY A 1 255 ? 8.689 -7.434 5.272 1.00 94.38 255 GLY A CA 1
ATOM 2010 C C . GLY A 1 255 ? 7.583 -7.806 4.281 1.00 94.38 255 GLY A C 1
ATOM 2011 O O . GLY A 1 255 ? 7.033 -8.892 4.390 1.00 94.38 255 GLY A O 1
ATOM 2012 N N . SER A 1 256 ? 7.213 -6.896 3.377 1.00 96.81 256 SER A N 1
ATOM 2013 C CA . SER A 1 256 ? 6.052 -7.047 2.491 1.00 96.81 256 SER A CA 1
ATOM 2014 C C . SER A 1 256 ? 6.444 -7.068 1.017 1.00 96.81 256 SER A C 1
ATOM 2016 O O . SER A 1 256 ? 7.504 -6.578 0.622 1.00 96.81 256 SER A O 1
ATOM 2018 N N . THR A 1 257 ? 5.588 -7.655 0.186 1.00 97.88 257 THR A N 1
ATOM 2019 C CA . THR A 1 257 ? 5.890 -7.940 -1.222 1.00 97.88 257 THR A CA 1
ATOM 2020 C C . THR A 1 257 ? 4.830 -7.422 -2.172 1.00 97.88 257 THR A C 1
ATOM 2022 O O . THR A 1 257 ? 3.673 -7.282 -1.788 1.00 97.88 257 THR A O 1
ATOM 2025 N N . ASN A 1 258 ? 5.229 -7.109 -3.410 1.00 98.50 258 ASN A N 1
ATOM 2026 C CA . ASN A 1 258 ? 4.337 -6.557 -4.436 1.00 98.50 258 ASN A CA 1
ATOM 2027 C C . ASN A 1 258 ? 3.520 -5.382 -3.873 1.00 98.50 258 ASN A C 1
ATOM 2029 O O . ASN A 1 258 ? 2.304 -5.459 -3.699 1.00 98.50 258 ASN A O 1
ATOM 2033 N N . VAL A 1 259 ? 4.217 -4.296 -3.539 1.00 98.81 259 VAL A N 1
ATOM 2034 C CA . VAL A 1 259 ? 3.609 -3.076 -2.992 1.00 98.81 259 VAL A CA 1
ATOM 2035 C C . VAL A 1 259 ? 3.794 -1.938 -3.984 1.00 98.81 259 VAL A C 1
ATOM 2037 O O . VAL A 1 259 ? 4.887 -1.731 -4.513 1.00 98.81 259 VAL A O 1
ATOM 2040 N N . TRP A 1 260 ? 2.725 -1.198 -4.256 1.00 98.81 260 TRP A N 1
ATOM 2041 C CA . TRP A 1 260 ? 2.764 -0.035 -5.131 1.00 98.81 260 TRP A CA 1
ATOM 2042 C C . TRP A 1 260 ? 2.186 1.186 -4.420 1.00 98.81 260 TRP A C 1
ATOM 2044 O O . TRP A 1 260 ? 0.989 1.255 -4.141 1.00 98.81 260 TRP A O 1
ATOM 2054 N N . LEU A 1 261 ? 3.066 2.135 -4.110 1.00 98.81 261 LEU A N 1
ATOM 2055 C CA . LEU A 1 261 ? 2.719 3.434 -3.546 1.00 98.81 261 LEU A CA 1
ATOM 2056 C C . LEU A 1 261 ? 2.739 4.446 -4.692 1.00 98.81 261 LEU A C 1
ATOM 2058 O O . LEU A 1 261 ? 3.797 4.661 -5.286 1.00 98.81 261 LEU A O 1
ATOM 2062 N N . ASP A 1 262 ? 1.583 5.006 -5.044 1.00 98.69 262 ASP A N 1
ATOM 2063 C CA . ASP A 1 262 ? 1.434 5.821 -6.253 1.00 98.69 262 ASP A CA 1
ATOM 2064 C C . ASP A 1 262 ? 0.617 7.094 -6.019 1.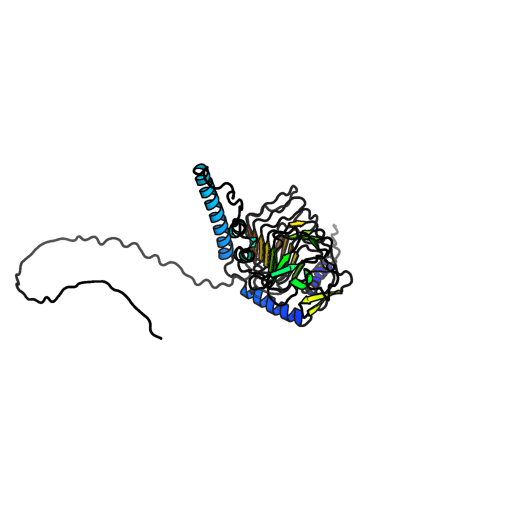00 98.69 262 ASP A C 1
ATOM 2066 O O . ASP A 1 262 ? -0.420 7.046 -5.365 1.00 98.69 262 ASP A O 1
ATOM 2070 N N . HIS A 1 263 ? 1.026 8.240 -6.571 1.00 98.12 263 HIS A N 1
ATOM 2071 C CA . HIS A 1 263 ? 0.278 9.508 -6.413 1.00 98.12 263 HIS A CA 1
ATOM 2072 C C . HIS A 1 263 ? -0.014 9.870 -4.943 1.00 98.12 263 HIS A C 1
ATOM 2074 O O . HIS A 1 263 ? -1.066 10.416 -4.611 1.00 98.12 263 HIS A O 1
ATOM 2080 N N . LEU A 1 264 ? 0.900 9.548 -4.026 1.00 98.50 264 LEU A N 1
ATOM 2081 C CA . LEU A 1 264 ? 0.764 9.949 -2.626 1.00 98.50 264 LEU A CA 1
ATOM 2082 C C . LEU A 1 264 ? 1.308 11.361 -2.426 1.00 98.50 264 LEU A C 1
ATOM 2084 O O . LEU A 1 264 ? 2.368 11.696 -2.948 1.00 98.50 264 LEU A O 1
ATOM 2088 N N . SER A 1 265 ? 0.615 12.177 -1.638 1.00 98.06 265 SER A N 1
ATOM 2089 C CA . SER A 1 265 ? 1.124 13.479 -1.192 1.00 98.06 265 SER A CA 1
ATOM 2090 C C . SER A 1 265 ? 1.495 13.388 0.280 1.00 98.06 265 SER A C 1
ATOM 2092 O O . SER A 1 265 ? 0.591 13.306 1.111 1.00 98.06 265 SER A O 1
ATOM 2094 N N . LEU A 1 266 ? 2.794 13.385 0.596 1.00 97.25 266 LEU A N 1
ATOM 2095 C CA . LEU A 1 266 ? 3.290 13.203 1.961 1.00 97.25 266 LEU A CA 1
ATOM 2096 C C . LEU A 1 266 ? 4.040 14.429 2.486 1.00 97.25 266 LEU A C 1
ATOM 2098 O O . LEU A 1 266 ? 4.882 14.999 1.784 1.00 97.25 266 LEU A O 1
ATOM 2102 N N . SER A 1 267 ? 3.764 14.813 3.733 1.00 95.38 267 SER A N 1
ATOM 2103 C CA . SER A 1 267 ? 4.486 15.900 4.405 1.00 95.38 267 SER A CA 1
ATOM 2104 C C . SER A 1 267 ? 4.440 15.811 5.927 1.00 95.38 267 SER A C 1
ATOM 2106 O O . SER A 1 267 ? 3.475 15.292 6.474 1.00 95.38 267 SER A O 1
ATOM 2108 N N . ASN A 1 268 ? 5.422 16.406 6.604 1.00 93.81 268 ASN A N 1
ATOM 2109 C CA . ASN A 1 268 ? 5.402 16.678 8.045 1.00 93.81 268 ASN A CA 1
ATOM 2110 C C . ASN A 1 268 ? 4.986 15.480 8.925 1.00 93.81 268 ASN A C 1
ATOM 2112 O O . ASN A 1 268 ? 4.080 15.595 9.742 1.00 93.81 268 ASN A O 1
ATOM 2116 N N . CYS A 1 269 ? 5.589 14.308 8.719 1.00 93.69 269 CYS A N 1
ATOM 2117 C CA . CYS A 1 269 ? 5.392 13.160 9.616 1.00 93.69 269 CYS A CA 1
ATOM 2118 C C . CYS A 1 269 ? 6.437 13.199 10.747 1.00 93.69 269 CYS A C 1
ATOM 2120 O O . CYS A 1 269 ? 7.462 13.871 10.629 1.00 93.69 269 CYS A O 1
ATOM 2122 N N . GLN A 1 270 ? 6.197 12.511 11.859 1.00 92.38 270 GLN A N 1
ATOM 2123 C CA . GLN A 1 270 ? 7.080 12.587 13.023 1.00 92.38 270 GLN A CA 1
ATOM 2124 C C . GLN A 1 270 ? 8.423 11.872 12.803 1.00 92.38 270 GLN A C 1
ATOM 2126 O O . GLN A 1 270 ? 9.450 12.367 13.285 1.00 92.38 270 GLN A O 1
ATOM 2131 N N . ASP A 1 271 ? 8.430 10.737 12.093 1.00 89.94 271 ASP A N 1
ATOM 2132 C CA . ASP A 1 271 ? 9.659 10.029 11.712 1.00 89.94 271 ASP A CA 1
ATOM 2133 C C . ASP A 1 271 ? 9.896 10.032 10.196 1.00 89.94 271 ASP A C 1
ATOM 2135 O O . ASP A 1 271 ? 10.370 11.035 9.670 1.00 89.94 271 ASP A O 1
ATOM 2139 N N . GLY A 1 272 ? 9.604 8.964 9.459 1.00 90.62 272 GLY A N 1
ATOM 2140 C CA . GLY A 1 272 ? 9.749 8.893 8.003 1.00 90.62 272 GLY A CA 1
ATOM 2141 C C . GLY A 1 272 ? 8.508 9.368 7.239 1.00 90.62 272 GLY A C 1
ATOM 2142 O O . GLY A 1 272 ? 7.398 9.359 7.762 1.00 90.62 272 GLY A O 1
ATOM 2143 N N . LEU A 1 273 ? 8.639 9.766 5.966 1.00 94.25 273 LEU A N 1
ATOM 2144 C CA . LEU A 1 273 ? 7.444 9.842 5.099 1.00 94.25 273 LEU A CA 1
ATOM 2145 C C . LEU A 1 273 ? 7.099 8.449 4.569 1.00 94.25 273 LEU A C 1
ATOM 2147 O O . LEU A 1 273 ? 5.957 8.011 4.669 1.00 94.25 273 LEU A O 1
ATOM 2151 N N . ILE A 1 274 ? 8.091 7.761 3.999 1.00 95.25 274 ILE A N 1
ATOM 2152 C CA . ILE A 1 274 ? 7.959 6.378 3.542 1.00 95.25 274 ILE A CA 1
ATOM 2153 C C . ILE A 1 274 ? 9.183 5.579 3.985 1.00 95.25 274 ILE A C 1
ATOM 2155 O O . ILE A 1 274 ? 10.310 5.876 3.571 1.00 95.25 274 ILE A O 1
ATOM 2159 N N . ASP A 1 275 ? 8.923 4.497 4.708 1.00 93.12 275 ASP A N 1
ATOM 2160 C CA . ASP A 1 275 ? 9.934 3.556 5.175 1.00 93.12 275 ASP A CA 1
ATOM 2161 C C . ASP A 1 275 ? 9.666 2.170 4.586 1.00 93.12 275 ASP A C 1
ATOM 2163 O O . ASP A 1 275 ? 8.640 1.549 4.840 1.00 93.12 275 ASP A O 1
ATOM 2167 N N . VAL A 1 276 ? 10.592 1.655 3.772 1.00 93.25 276 VAL A N 1
ATOM 2168 C CA . VAL A 1 276 ? 10.530 0.289 3.231 1.00 93.25 276 VAL A CA 1
ATOM 2169 C C . VAL A 1 276 ? 11.680 -0.520 3.801 1.00 93.25 276 VAL A C 1
ATOM 2171 O O . VAL A 1 276 ? 12.849 -0.313 3.453 1.00 93.25 276 VAL A O 1
ATOM 2174 N N . ILE A 1 277 ? 11.347 -1.453 4.688 1.00 90.38 277 ILE A N 1
ATOM 2175 C CA . ILE A 1 277 ? 12.327 -2.082 5.570 1.00 90.38 277 ILE A CA 1
ATOM 2176 C C . ILE A 1 277 ? 12.200 -3.610 5.669 1.00 90.38 277 ILE A C 1
ATOM 2178 O O . ILE A 1 277 ? 11.324 -4.239 5.074 1.00 90.38 277 ILE A O 1
ATOM 2182 N N . ALA A 1 278 ? 13.134 -4.229 6.397 1.00 86.25 278 ALA A N 1
ATOM 2183 C CA . ALA A 1 278 ? 13.252 -5.679 6.570 1.00 86.25 278 ALA A CA 1
ATOM 2184 C C . ALA A 1 278 ? 13.446 -6.426 5.233 1.00 86.25 278 ALA A C 1
ATOM 2186 O O . ALA A 1 278 ? 14.364 -6.097 4.488 1.00 86.25 278 ALA A O 1
ATOM 2187 N N . LYS A 1 279 ? 12.658 -7.464 4.933 1.00 88.56 279 LYS A N 1
ATOM 2188 C CA . LYS A 1 279 ? 12.756 -8.250 3.685 1.00 88.56 279 LYS A CA 1
ATOM 2189 C C . LYS A 1 279 ? 11.783 -7.780 2.589 1.00 88.56 279 LYS A C 1
ATOM 2191 O O . LYS A 1 279 ? 11.459 -8.553 1.694 1.00 88.56 279 LYS A O 1
ATOM 2196 N N . SER A 1 280 ? 11.326 -6.526 2.637 1.00 93.88 280 SER A N 1
ATOM 2197 C CA . SER A 1 280 ? 10.400 -6.002 1.626 1.00 93.88 280 SER A CA 1
ATOM 2198 C C . SER A 1 280 ? 11.012 -5.996 0.218 1.00 93.88 280 SER A C 1
ATOM 2200 O O . SER A 1 280 ? 12.162 -5.589 0.040 1.00 93.88 280 SER A O 1
ATOM 2202 N N . THR A 1 281 ? 10.257 -6.435 -0.794 1.00 95.50 281 THR A N 1
ATOM 2203 C CA . THR A 1 281 ? 10.717 -6.493 -2.195 1.00 95.50 281 THR A CA 1
ATOM 2204 C C . THR A 1 281 ? 9.565 -6.443 -3.199 1.00 95.50 281 THR A C 1
ATOM 2206 O O . THR A 1 281 ? 8.403 -6.567 -2.829 1.00 95.50 281 THR A O 1
ATOM 2209 N N . GLY A 1 282 ? 9.860 -6.224 -4.481 1.00 97.06 282 GLY A N 1
ATOM 2210 C CA . GLY A 1 282 ? 8.815 -6.005 -5.482 1.00 97.06 282 GLY A CA 1
ATOM 2211 C C . GLY A 1 282 ? 8.042 -4.719 -5.199 1.00 97.06 282 GLY A C 1
ATOM 2212 O O . GLY A 1 282 ? 6.817 -4.705 -5.265 1.00 97.06 282 GLY A O 1
ATOM 2213 N N . VAL A 1 283 ? 8.746 -3.654 -4.804 1.00 98.12 283 VAL A N 1
ATOM 2214 C CA . VAL A 1 283 ? 8.117 -2.382 -4.427 1.00 98.12 283 VAL A CA 1
ATOM 2215 C C . VAL A 1 283 ? 8.337 -1.341 -5.517 1.00 98.12 283 VAL A C 1
ATOM 2217 O O . VAL A 1 283 ? 9.452 -1.187 -6.020 1.00 98.12 283 VAL A O 1
ATOM 2220 N N . THR A 1 284 ? 7.289 -0.600 -5.866 1.00 98.31 284 THR A N 1
ATOM 2221 C CA . THR A 1 284 ? 7.396 0.618 -6.677 1.00 98.31 284 THR A CA 1
ATOM 2222 C C . THR A 1 284 ? 6.812 1.794 -5.909 1.00 98.31 284 THR A C 1
ATOM 2224 O O . THR A 1 284 ? 5.702 1.711 -5.392 1.00 98.31 284 THR A O 1
ATOM 2227 N N . ILE A 1 285 ? 7.561 2.891 -5.865 1.00 98.06 285 ILE A N 1
ATOM 2228 C CA . ILE A 1 285 ? 7.129 4.189 -5.351 1.00 98.06 285 ILE A CA 1
ATOM 2229 C C . ILE A 1 285 ? 7.138 5.146 -6.537 1.00 98.06 285 ILE A C 1
ATOM 2231 O O . ILE A 1 285 ? 8.212 5.427 -7.089 1.00 98.06 285 ILE A O 1
ATOM 2235 N N . SER A 1 286 ? 5.961 5.588 -6.972 1.00 97.88 286 SER A N 1
ATOM 2236 C CA . SER A 1 286 ? 5.842 6.412 -8.171 1.00 97.88 286 SER A CA 1
ATOM 2237 C C . SER A 1 286 ? 4.893 7.587 -8.065 1.00 97.88 286 SER A C 1
ATOM 2239 O O . SER A 1 286 ? 3.900 7.534 -7.358 1.00 97.88 286 SER A O 1
ATOM 2241 N N . ASN A 1 287 ? 5.176 8.652 -8.816 1.00 97.38 287 ASN A N 1
ATOM 2242 C CA . ASN A 1 287 ? 4.308 9.832 -8.896 1.00 97.38 287 ASN A CA 1
ATOM 2243 C C . ASN A 1 287 ? 3.964 10.466 -7.530 1.00 97.38 287 ASN A C 1
ATOM 2245 O O . ASN A 1 287 ? 2.970 11.179 -7.421 1.00 97.38 287 ASN A O 1
ATOM 2249 N N . CYS A 1 288 ? 4.734 10.202 -6.473 1.00 97.12 288 CYS A N 1
ATOM 2250 C CA . CYS A 1 288 ? 4.484 10.776 -5.157 1.00 97.12 288 CYS A CA 1
ATOM 2251 C C . CYS A 1 288 ? 5.066 12.189 -5.064 1.00 97.12 288 CYS A C 1
ATOM 2253 O O . CYS A 1 288 ? 6.110 12.484 -5.646 1.00 97.12 288 CYS A O 1
ATOM 2255 N N . HIS A 1 289 ? 4.424 13.044 -4.276 1.00 95.81 289 HIS A N 1
ATOM 2256 C CA . HIS A 1 289 ? 4.880 14.387 -3.943 1.00 95.81 289 HIS A CA 1
ATOM 2257 C C . HIS A 1 289 ? 5.265 14.431 -2.462 1.00 95.81 289 HIS A C 1
ATOM 2259 O O . HIS A 1 289 ? 4.410 14.293 -1.588 1.00 95.81 289 HIS A O 1
ATOM 2265 N N . LEU A 1 290 ? 6.559 14.586 -2.181 1.00 94.44 290 LEU A N 1
ATOM 2266 C CA . LEU A 1 290 ? 7.129 14.559 -0.835 1.00 94.44 290 LEU A CA 1
ATOM 2267 C C . LEU A 1 290 ? 7.671 15.947 -0.498 1.00 94.44 290 LEU A C 1
ATOM 2269 O O . LEU A 1 290 ? 8.508 16.470 -1.233 1.00 94.44 290 LEU A O 1
ATOM 2273 N N . THR A 1 291 ? 7.205 16.560 0.591 1.00 92.31 291 THR A N 1
ATOM 2274 C CA . THR A 1 291 ? 7.576 17.943 0.955 1.00 92.31 291 THR A CA 1
ATOM 2275 C C . THR A 1 291 ? 7.632 18.158 2.459 1.00 92.31 291 THR A C 1
ATOM 2277 O O . THR A 1 291 ? 7.096 17.354 3.214 1.00 92.31 291 THR A O 1
ATOM 2280 N N . ASN A 1 292 ? 8.238 19.275 2.880 1.00 88.00 292 ASN A N 1
ATOM 2281 C CA . ASN A 1 292 ? 8.143 19.835 4.233 1.00 88.00 292 ASN A CA 1
ATOM 2282 C C . ASN A 1 292 ? 8.306 18.778 5.333 1.00 88.00 292 ASN A C 1
ATOM 2284 O O . ASN A 1 292 ? 7.392 18.523 6.113 1.00 88.00 292 ASN A O 1
ATOM 2288 N N . HIS A 1 293 ? 9.471 18.141 5.355 1.00 80.19 293 HIS A N 1
ATOM 2289 C CA . HIS A 1 293 ? 9.812 17.068 6.278 1.00 80.19 293 HIS A CA 1
ATOM 2290 C C . HIS A 1 293 ? 11.259 17.264 6.732 1.00 80.19 293 HIS A C 1
ATOM 2292 O O . HIS A 1 293 ? 12.211 16.811 6.086 1.00 80.19 293 HIS A O 1
ATOM 2298 N N . ASN A 1 294 ? 11.415 18.053 7.796 1.00 68.38 294 ASN A N 1
ATOM 2299 C CA . ASN A 1 294 ? 12.714 18.481 8.307 1.00 68.38 294 ASN A CA 1
ATOM 2300 C C . ASN A 1 294 ? 13.313 17.443 9.274 1.00 68.38 294 ASN A C 1
ATOM 2302 O O . ASN A 1 294 ? 12.601 16.725 9.967 1.00 68.38 294 ASN A O 1
ATOM 2306 N N . ASP A 1 295 ? 14.647 17.364 9.285 1.00 57.28 295 ASP A N 1
ATOM 2307 C CA . ASP A 1 295 ? 15.525 16.558 10.158 1.00 57.28 295 ASP A CA 1
ATOM 2308 C C . ASP A 1 295 ? 15.422 15.027 10.094 1.00 57.28 295 ASP A C 1
ATOM 2310 O O . ASP A 1 295 ? 16.367 14.327 10.475 1.00 57.28 295 ASP A O 1
ATOM 2314 N N . ARG A 1 296 ? 14.356 14.485 9.511 1.00 61.66 296 ARG A N 1
ATOM 2315 C CA . ARG A 1 296 ? 14.141 13.042 9.385 1.00 61.66 296 ARG A CA 1
ATOM 2316 C C . ARG A 1 296 ? 14.268 12.550 7.940 1.00 61.66 296 ARG A C 1
ATOM 2318 O O . ARG A 1 296 ? 14.746 13.248 7.044 1.00 61.66 296 ARG A O 1
ATOM 2325 N N . HIS A 1 297 ? 13.967 11.275 7.727 1.00 66.75 297 HIS A N 1
ATOM 2326 C CA . HIS A 1 297 ? 14.199 10.589 6.469 1.00 66.75 297 HIS A CA 1
ATOM 2327 C C . HIS A 1 297 ? 12.990 10.777 5.552 1.00 66.75 297 HIS A C 1
ATOM 2329 O O . HIS A 1 297 ? 11.897 10.336 5.882 1.00 66.75 297 HIS A O 1
ATOM 2335 N N . ALA A 1 298 ? 13.170 11.393 4.382 1.00 66.81 298 ALA A N 1
ATOM 2336 C CA . ALA A 1 298 ? 12.069 11.470 3.420 1.00 66.81 298 ALA A CA 1
ATOM 2337 C C . ALA A 1 298 ? 11.710 10.075 2.881 1.00 66.81 298 ALA A C 1
ATOM 2339 O O . ALA A 1 298 ? 10.546 9.699 2.835 1.00 66.81 298 ALA A O 1
ATOM 2340 N N . LEU A 1 299 ? 12.720 9.303 2.473 1.00 75.44 299 LEU A N 1
ATOM 2341 C CA . LEU A 1 299 ? 12.524 7.972 1.917 1.00 75.44 299 LEU A CA 1
ATOM 2342 C C . LEU A 1 299 ? 13.637 7.028 2.379 1.00 75.44 299 LEU A C 1
ATOM 2344 O O . LEU A 1 299 ? 14.768 7.073 1.876 1.00 75.44 299 LEU A O 1
ATOM 2348 N N . GLN A 1 300 ? 13.322 6.170 3.347 1.00 78.94 300 GLN A N 1
ATOM 2349 C CA . GLN A 1 300 ? 14.253 5.196 3.904 1.00 78.94 300 GLN A CA 1
ATOM 2350 C C . GLN A 1 300 ? 13.994 3.816 3.306 1.00 78.94 300 GLN A C 1
ATOM 2352 O O . GLN A 1 300 ? 12.934 3.226 3.474 1.00 78.94 300 GLN A O 1
ATOM 2357 N N . LEU A 1 301 ? 15.001 3.267 2.635 1.00 74.69 301 LEU A N 1
ATOM 2358 C CA . LEU A 1 301 ? 14.937 1.948 2.019 1.00 74.69 301 LEU A CA 1
ATOM 2359 C C . LEU A 1 301 ? 16.061 1.086 2.582 1.00 74.69 301 LEU A C 1
ATOM 2361 O O . LEU A 1 301 ? 17.230 1.246 2.215 1.00 74.69 301 LEU A O 1
ATOM 2365 N N . GLN A 1 302 ? 15.740 0.203 3.521 1.00 74.69 302 GLN A N 1
ATOM 2366 C CA . GLN A 1 302 ? 16.769 -0.523 4.258 1.00 74.69 302 GLN A CA 1
ATOM 2367 C C . GLN A 1 302 ? 16.376 -1.956 4.582 1.00 74.69 302 GLN A C 1
ATOM 2369 O O . GLN A 1 302 ? 15.482 -2.217 5.382 1.00 74.69 302 GLN A O 1
ATOM 2374 N N . ARG A 1 303 ? 17.171 -2.905 4.088 1.00 62.09 303 ARG A N 1
ATOM 2375 C CA . ARG A 1 303 ? 17.112 -4.271 4.606 1.00 62.09 303 ARG A CA 1
ATOM 2376 C C . ARG A 1 303 ? 17.575 -4.326 6.061 1.00 62.09 303 ARG A C 1
ATOM 2378 O O . ARG A 1 303 ? 18.483 -3.594 6.455 1.00 62.09 303 ARG A O 1
ATOM 2385 N N . GLN A 1 304 ? 17.050 -5.270 6.836 1.00 60.31 304 GLN A N 1
ATOM 2386 C CA . GLN A 1 304 ? 17.768 -5.704 8.035 1.00 60.31 304 GLN A CA 1
ATOM 2387 C C . GLN A 1 304 ? 19.123 -6.306 7.639 1.00 60.31 304 GLN A C 1
ATOM 2389 O O . GLN A 1 304 ? 19.223 -7.050 6.653 1.00 60.31 304 GLN A O 1
ATOM 2394 N N . ALA A 1 305 ? 20.162 -5.958 8.403 1.00 52.88 305 ALA A N 1
ATOM 2395 C CA . ALA A 1 305 ? 21.508 -6.456 8.172 1.00 52.88 305 ALA A CA 1
ATOM 2396 C C . ALA A 1 305 ? 21.498 -7.998 8.197 1.00 52.88 305 ALA A C 1
ATOM 2398 O O . ALA A 1 305 ? 20.885 -8.592 9.087 1.00 52.88 305 ALA A O 1
ATOM 2399 N N . PRO A 1 306 ? 22.128 -8.669 7.218 1.00 51.22 306 PRO A N 1
ATOM 2400 C CA . PRO A 1 306 ? 22.241 -10.117 7.254 1.00 51.22 306 PRO A CA 1
ATOM 2401 C C . PRO A 1 306 ? 22.924 -10.584 8.547 1.00 51.22 306 PRO A C 1
ATOM 2403 O O . PRO A 1 306 ? 24.033 -10.147 8.837 1.00 51.22 306 PRO A O 1
ATOM 2406 N N . ARG A 1 307 ? 22.325 -11.550 9.255 1.00 48.34 307 ARG A N 1
ATOM 2407 C CA . ARG A 1 307 ? 23.042 -12.404 10.227 1.00 48.34 307 ARG A CA 1
ATOM 2408 C C . ARG A 1 307 ? 23.789 -13.574 9.563 1.00 48.34 307 ARG A C 1
ATOM 2410 O O . ARG A 1 307 ? 24.227 -14.495 10.237 1.00 48.34 307 ARG A O 1
ATOM 2417 N N . GLY A 1 308 ? 23.943 -13.550 8.240 1.00 48.84 308 GLY A N 1
ATOM 2418 C CA . GLY A 1 308 ? 24.641 -14.580 7.474 1.00 48.84 308 GLY A CA 1
ATOM 2419 C C . GLY A 1 308 ? 24.681 -14.256 5.978 1.00 48.84 308 GLY A C 1
ATOM 2420 O O . GLY A 1 308 ? 24.088 -13.262 5.556 1.00 48.84 308 GLY A O 1
ATOM 2421 N N . PRO A 1 309 ? 25.363 -15.066 5.153 1.00 41.44 309 PRO A N 1
ATOM 2422 C CA . PRO A 1 309 ? 25.425 -14.892 3.703 1.00 41.44 309 PRO A CA 1
ATOM 2423 C C . PRO A 1 309 ? 24.055 -15.203 3.074 1.00 41.44 309 PRO A C 1
ATOM 2425 O O . PRO A 1 309 ? 23.814 -16.276 2.542 1.00 41.44 309 PRO A O 1
ATOM 2428 N N . GLY A 1 310 ? 23.123 -14.261 3.201 1.00 48.91 310 GLY A N 1
ATOM 2429 C CA . GLY A 1 310 ? 21.798 -14.291 2.596 1.00 48.91 310 GLY A CA 1
ATOM 2430 C C . GLY A 1 310 ? 21.682 -13.171 1.571 1.00 48.91 310 GLY A C 1
ATOM 2431 O O . GLY A 1 310 ? 21.951 -12.001 1.889 1.00 48.91 310 GLY A O 1
ATOM 2432 N N . HIS A 1 311 ? 21.294 -13.548 0.351 1.00 54.22 311 HIS A N 1
ATOM 2433 C CA . HIS A 1 311 ? 21.148 -12.665 -0.800 1.00 54.22 311 HIS A CA 1
ATOM 2434 C C . HIS A 1 311 ? 20.279 -11.444 -0.456 1.00 54.22 311 HIS A C 1
ATOM 2436 O O . HIS A 1 311 ? 19.301 -11.519 0.290 1.00 54.22 311 HIS A O 1
ATOM 2442 N N . ALA A 1 312 ? 20.667 -10.279 -0.972 1.00 70.56 312 ALA A N 1
ATOM 2443 C CA . ALA A 1 312 ? 19.889 -9.057 -0.828 1.00 70.56 312 ALA A CA 1
ATOM 2444 C C . ALA A 1 312 ? 18.601 -9.162 -1.662 1.00 70.56 312 ALA A C 1
ATOM 2446 O O . ALA A 1 312 ? 18.619 -8.861 -2.852 1.00 70.56 312 ALA A O 1
ATOM 2447 N N . VAL A 1 313 ? 17.501 -9.594 -1.033 1.00 86.38 313 VAL A N 1
ATOM 2448 C CA . VAL A 1 313 ? 16.199 -9.773 -1.705 1.00 86.38 313 VAL A CA 1
ATOM 2449 C C . VAL A 1 313 ? 15.485 -8.459 -2.015 1.00 86.38 313 VAL A C 1
ATOM 2451 O O . VAL A 1 313 ? 14.629 -8.429 -2.890 1.00 86.38 313 VAL A O 1
ATOM 2454 N N . MET A 1 314 ? 15.826 -7.367 -1.327 1.00 91.12 314 MET A N 1
ATOM 2455 C CA . MET A 1 314 ? 15.152 -6.076 -1.478 1.00 91.12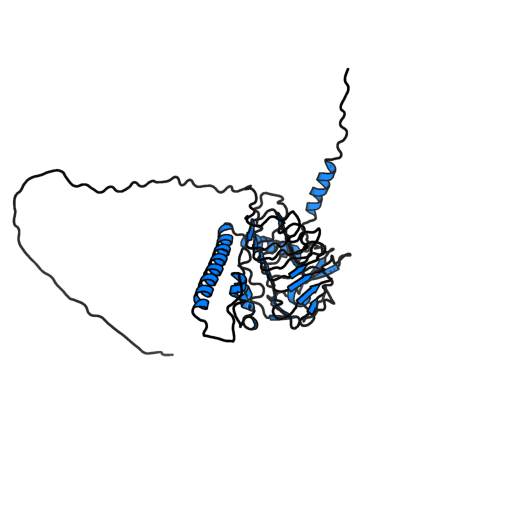 314 MET A CA 1
ATOM 2456 C C . MET A 1 314 ? 15.393 -5.486 -2.871 1.00 91.12 314 MET A C 1
ATOM 2458 O O . MET A 1 314 ? 16.530 -5.169 -3.221 1.00 91.12 314 MET A O 1
ATOM 2462 N N . GLN A 1 315 ? 14.320 -5.325 -3.648 1.00 93.75 315 GLN A N 1
ATOM 2463 C CA . GLN A 1 315 ? 14.329 -4.715 -4.977 1.00 93.75 315 GLN A CA 1
ATOM 2464 C C . GLN A 1 315 ? 13.218 -3.670 -5.086 1.00 93.75 315 GLN A C 1
ATOM 2466 O O . GLN A 1 315 ? 12.034 -3.998 -4.957 1.00 93.75 315 GLN A O 1
ATOM 2471 N N . ILE A 1 316 ? 13.604 -2.406 -5.287 1.00 94.69 316 ILE A N 1
ATOM 2472 C CA . ILE A 1 316 ? 12.686 -1.260 -5.210 1.00 94.69 316 ILE A CA 1
ATOM 2473 C C . ILE A 1 316 ? 12.888 -0.319 -6.398 1.00 94.69 316 ILE A C 1
ATOM 2475 O O . ILE A 1 316 ? 14.015 -0.015 -6.790 1.00 94.69 316 ILE A O 1
ATOM 2479 N N . THR A 1 317 ? 11.787 0.131 -6.997 1.00 96.25 317 THR A N 1
ATOM 2480 C CA . THR A 1 317 ? 11.769 1.192 -8.011 1.00 96.25 317 THR A CA 1
ATOM 2481 C C . THR A 1 317 ? 11.249 2.487 -7.404 1.00 96.25 317 THR A C 1
ATOM 2483 O O . THR A 1 317 ? 10.223 2.486 -6.736 1.00 96.25 317 THR A O 1
ATOM 2486 N N . ILE A 1 318 ? 11.936 3.590 -7.678 1.00 95.50 318 ILE A N 1
ATOM 2487 C CA . ILE A 1 318 ? 11.556 4.945 -7.284 1.00 95.50 318 ILE A CA 1
ATOM 2488 C C . ILE A 1 318 ? 11.531 5.775 -8.562 1.00 95.50 318 ILE A C 1
ATOM 2490 O O . ILE A 1 318 ? 12.591 6.070 -9.125 1.00 95.50 318 ILE A O 1
ATOM 2494 N N . ALA A 1 319 ? 10.340 6.103 -9.056 1.00 95.25 319 ALA A N 1
ATOM 2495 C CA . ALA A 1 319 ? 10.200 6.744 -10.358 1.00 95.25 319 ALA A CA 1
ATOM 2496 C C . ALA A 1 319 ? 9.157 7.859 -10.395 1.00 95.25 319 ALA A C 1
ATOM 2498 O O . ALA A 1 319 ? 8.065 7.688 -9.875 1.00 95.25 319 ALA A O 1
ATOM 2499 N N . PHE A 1 320 ? 9.440 8.960 -11.092 1.00 95.31 320 PHE A N 1
ATOM 2500 C CA . PHE A 1 320 ? 8.466 10.044 -11.318 1.00 95.31 320 PHE A CA 1
ATOM 2501 C C . PHE A 1 320 ? 8.004 10.764 -10.044 1.00 95.31 320 PHE A C 1
ATOM 2503 O O . PHE A 1 320 ? 6.962 11.408 -10.052 1.00 95.31 320 PHE A O 1
ATOM 2510 N N . ASN A 1 321 ? 8.745 10.649 -8.940 1.00 95.00 321 ASN A N 1
ATOM 2511 C CA . ASN A 1 321 ? 8.409 11.346 -7.704 1.00 95.00 321 ASN A CA 1
ATOM 2512 C C . ASN A 1 321 ? 8.945 12.777 -7.734 1.00 95.00 321 ASN A C 1
ATOM 2514 O O . ASN A 1 321 ? 10.004 13.047 -8.308 1.00 95.00 321 ASN A O 1
ATOM 2518 N N . HIS A 1 322 ? 8.238 13.671 -7.054 1.00 92.94 322 HIS A N 1
ATOM 2519 C CA . HIS A 1 322 ? 8.674 15.032 -6.794 1.00 92.94 322 HIS A CA 1
ATOM 2520 C C . HIS A 1 322 ? 9.114 15.162 -5.334 1.00 92.94 322 HIS A C 1
ATOM 2522 O O . HIS A 1 322 ? 8.299 15.134 -4.412 1.00 92.94 322 HIS A O 1
ATOM 2528 N N . PHE A 1 323 ? 10.422 15.291 -5.133 1.00 90.19 323 PHE A N 1
ATOM 2529 C CA . PHE A 1 323 ? 11.047 15.649 -3.865 1.00 90.19 323 PHE A CA 1
ATOM 2530 C C . PHE A 1 323 ? 11.096 17.175 -3.763 1.00 90.19 323 PHE A C 1
ATOM 2532 O O . PHE A 1 323 ? 12.044 17.827 -4.208 1.00 90.19 323 PHE A O 1
ATOM 2539 N N . GLY A 1 324 ? 10.025 17.759 -3.239 1.00 87.00 324 GLY A N 1
ATOM 2540 C CA . GLY A 1 324 ? 9.847 19.201 -3.212 1.00 87.00 324 GLY A CA 1
ATOM 2541 C C . GLY A 1 324 ? 10.591 19.896 -2.070 1.00 87.00 324 GLY A C 1
ATOM 2542 O O . GLY A 1 324 ? 11.533 19.383 -1.459 1.00 87.00 324 GLY A O 1
ATOM 2543 N N . ARG A 1 325 ? 10.169 21.133 -1.803 1.00 87.25 325 ARG A N 1
ATOM 2544 C CA . ARG A 1 325 ? 10.812 22.013 -0.820 1.00 87.25 325 ARG A CA 1
ATOM 2545 C C . ARG A 1 325 ? 10.646 21.480 0.605 1.00 87.25 325 ARG A C 1
ATOM 2547 O O . ARG A 1 325 ? 9.705 20.752 0.906 1.00 87.25 325 ARG A O 1
ATOM 2554 N N . GLY A 1 326 ? 11.567 21.881 1.481 1.00 81.94 326 GLY A N 1
ATOM 2555 C CA . GLY A 1 326 ? 11.525 21.527 2.902 1.00 81.94 326 GLY A CA 1
ATOM 2556 C C . GLY A 1 326 ? 11.942 20.086 3.212 1.00 81.94 326 GLY A C 1
ATOM 2557 O O . GLY A 1 326 ? 11.660 19.608 4.300 1.00 81.94 326 GLY A O 1
ATOM 2558 N N . LEU A 1 327 ? 12.590 19.386 2.276 1.00 80.62 327 LEU A N 1
ATOM 2559 C CA . LEU A 1 327 ? 13.271 18.117 2.545 1.00 80.62 327 LEU A CA 1
ATOM 2560 C C . LEU A 1 327 ? 14.761 18.369 2.809 1.00 80.62 327 LEU A C 1
ATOM 2562 O O . LEU A 1 327 ? 15.400 19.132 2.082 1.00 80.62 327 LEU A O 1
ATOM 2566 N N . VAL A 1 328 ? 15.324 17.719 3.834 1.00 73.81 328 VAL A N 1
ATOM 2567 C CA . VAL A 1 328 ? 16.737 17.904 4.225 1.00 73.81 328 VAL A CA 1
ATOM 2568 C C . VAL A 1 328 ? 17.648 16.801 3.681 1.00 73.81 328 VAL A C 1
ATOM 2570 O O . VAL A 1 328 ? 18.713 17.096 3.146 1.00 73.81 328 VAL A O 1
ATOM 2573 N N . GLN A 1 329 ? 17.270 15.527 3.828 1.00 72.06 329 GLN A N 1
ATOM 2574 C CA . GLN A 1 329 ? 18.142 14.389 3.514 1.00 72.06 329 GLN A CA 1
ATOM 2575 C C . GLN A 1 329 ? 17.362 13.128 3.101 1.00 72.06 329 GLN A C 1
ATOM 2577 O O . GLN A 1 329 ? 16.158 13.022 3.322 1.00 72.06 329 GLN A O 1
ATOM 2582 N N . ARG A 1 330 ? 18.097 12.132 2.569 1.00 70.00 330 ARG A N 1
ATOM 2583 C CA . ARG A 1 330 ? 17.638 10.740 2.352 1.00 70.00 330 ARG A CA 1
ATOM 2584 C C . ARG A 1 330 ? 16.539 10.622 1.290 1.00 70.00 330 ARG A C 1
ATOM 2586 O O . ARG A 1 330 ? 15.464 10.095 1.549 1.00 70.00 330 ARG A O 1
ATOM 2593 N N . MET A 1 331 ? 16.861 11.085 0.080 1.00 71.69 331 MET A N 1
ATOM 2594 C CA . MET A 1 331 ? 15.982 11.100 -1.098 1.00 71.69 331 MET A CA 1
ATOM 2595 C C . MET A 1 331 ? 16.549 10.263 -2.266 1.00 71.69 331 MET A C 1
ATOM 2597 O O . MET A 1 331 ? 16.978 10.829 -3.271 1.00 71.69 331 MET A O 1
ATOM 2601 N N . PRO A 1 332 ? 16.574 8.920 -2.188 1.00 81.38 332 PRO A N 1
ATOM 2602 C CA . PRO A 1 332 ? 16.363 8.051 -1.022 1.00 81.38 332 PRO A CA 1
ATOM 2603 C C . PRO A 1 332 ? 17.648 7.804 -0.203 1.00 81.38 332 PRO A C 1
ATOM 2605 O O . PRO A 1 332 ? 18.759 8.065 -0.663 1.00 81.38 332 PRO A O 1
ATOM 2608 N N . ARG A 1 333 ? 17.529 7.192 0.984 1.00 82.44 333 ARG A N 1
ATOM 2609 C CA . ARG A 1 333 ? 18.637 6.463 1.638 1.00 82.44 333 ARG A CA 1
ATOM 2610 C C . ARG A 1 333 ? 18.458 4.968 1.433 1.00 82.44 333 ARG A C 1
ATOM 2612 O O . ARG A 1 333 ? 17.523 4.383 1.962 1.00 82.44 333 ARG A O 1
ATOM 2619 N N . CYS A 1 334 ? 19.385 4.363 0.701 1.00 82.06 334 CYS A N 1
ATOM 2620 C CA . CYS A 1 334 ? 19.315 2.969 0.274 1.00 82.06 334 CYS A CA 1
ATOM 2621 C C . CYS A 1 334 ? 20.356 2.103 0.989 1.00 82.06 334 CYS A C 1
ATOM 2623 O O . CYS A 1 334 ? 21.534 2.466 1.033 1.00 82.06 334 CYS A O 1
ATOM 2625 N N . ARG A 1 335 ? 19.954 0.945 1.524 1.00 79.56 335 ARG A N 1
ATOM 2626 C CA . ARG A 1 335 ? 20.872 -0.020 2.147 1.00 79.56 335 ARG A CA 1
ATOM 2627 C C . ARG A 1 335 ? 20.479 -1.473 1.871 1.00 79.56 335 ARG A C 1
ATOM 2629 O O . ARG A 1 335 ? 19.340 -1.871 2.096 1.00 79.56 335 ARG A O 1
ATOM 2636 N N . TRP A 1 336 ? 21.474 -2.271 1.471 1.00 78.12 336 TRP A N 1
ATOM 2637 C CA . TRP A 1 336 ? 21.403 -3.737 1.338 1.00 78.12 336 TRP A CA 1
ATOM 2638 C C . TRP A 1 336 ? 20.311 -4.270 0.390 1.00 78.12 336 TRP A C 1
ATOM 2640 O O . TRP A 1 336 ? 19.674 -5.282 0.688 1.00 78.12 336 TRP A O 1
ATOM 2650 N N . GLY A 1 337 ? 20.144 -3.633 -0.770 1.00 86.25 337 GLY A N 1
ATOM 2651 C CA . GLY A 1 337 ? 19.191 -4.019 -1.815 1.00 86.25 337 GLY A CA 1
ATOM 2652 C C . GLY A 1 337 ? 19.622 -3.540 -3.202 1.00 86.25 337 GLY A C 1
ATOM 2653 O O . GLY A 1 337 ? 20.697 -2.956 -3.357 1.00 86.25 337 GLY A O 1
ATOM 2654 N N . PHE A 1 338 ? 18.776 -3.790 -4.199 1.00 90.38 338 PHE A N 1
ATOM 2655 C CA . PHE A 1 338 ? 18.880 -3.225 -5.540 1.00 90.38 338 PHE A CA 1
ATOM 2656 C C . PHE A 1 338 ? 17.825 -2.128 -5.712 1.00 90.38 338 PHE A C 1
ATOM 2658 O O . PHE A 1 338 ? 16.632 -2.360 -5.512 1.00 90.38 338 PHE A O 1
ATOM 2665 N N . PHE A 1 339 ? 18.260 -0.937 -6.116 1.00 91.62 339 PHE A N 1
ATOM 2666 C CA . PHE A 1 339 ? 17.395 0.236 -6.195 1.00 91.62 339 PHE A CA 1
ATOM 2667 C C . PHE A 1 339 ? 17.469 0.855 -7.586 1.00 91.62 339 PHE A C 1
ATOM 2669 O O . PHE A 1 339 ? 18.547 1.223 -8.056 1.00 91.62 339 PHE A O 1
ATOM 2676 N N . HIS A 1 340 ? 16.315 0.980 -8.238 1.00 93.50 340 HIS A N 1
ATOM 2677 C CA . HIS A 1 340 ? 16.182 1.681 -9.509 1.00 93.50 340 HIS A CA 1
ATOM 2678 C C . HIS A 1 340 ? 15.551 3.050 -9.269 1.00 93.50 340 HIS A C 1
ATOM 2680 O O . HIS A 1 340 ? 14.344 3.144 -9.057 1.00 93.50 340 HIS A O 1
ATOM 2686 N N . VAL A 1 341 ? 16.376 4.096 -9.281 1.00 91.81 341 VAL A N 1
ATOM 2687 C CA . VAL A 1 341 ? 15.943 5.482 -9.076 1.00 91.81 341 VAL A CA 1
ATOM 2688 C C . VAL A 1 341 ? 16.023 6.209 -10.413 1.00 91.81 341 VAL A C 1
ATOM 2690 O O . VAL A 1 341 ? 17.116 6.381 -10.946 1.00 91.81 341 VAL A O 1
ATOM 2693 N N . VAL A 1 342 ? 14.876 6.593 -10.977 1.00 90.50 342 VAL A N 1
ATOM 2694 C CA . VAL A 1 342 ? 14.792 7.127 -12.347 1.00 90.50 342 VAL A CA 1
ATOM 2695 C C . VAL A 1 342 ? 13.754 8.242 -12.455 1.00 90.50 342 VAL A C 1
ATOM 2697 O O . VAL A 1 342 ? 12.670 8.130 -11.900 1.00 90.50 342 VAL A O 1
ATOM 2700 N N . ASN A 1 343 ? 14.064 9.316 -13.184 1.00 89.56 343 ASN A N 1
ATOM 2701 C CA . ASN A 1 343 ? 13.133 10.414 -13.486 1.00 89.56 343 ASN A CA 1
ATOM 2702 C C . ASN A 1 343 ? 12.402 10.984 -12.259 1.00 89.56 343 ASN A C 1
ATOM 2704 O O . ASN A 1 343 ? 11.194 11.185 -12.307 1.00 89.56 343 ASN A O 1
ATOM 2708 N N . ASN A 1 344 ? 13.112 11.210 -11.155 1.00 88.38 344 ASN A N 1
ATOM 2709 C CA . ASN A 1 344 ? 12.564 11.940 -10.012 1.00 88.38 344 ASN A CA 1
ATOM 2710 C C . ASN A 1 344 ? 13.036 13.393 -10.082 1.00 88.38 344 ASN A C 1
ATOM 2712 O O . ASN A 1 344 ? 14.191 13.648 -10.425 1.00 88.38 344 ASN A O 1
ATOM 2716 N N . GLU A 1 345 ? 12.154 14.328 -9.753 1.00 87.25 345 GLU A N 1
ATOM 2717 C CA . GLU A 1 345 ? 12.466 15.753 -9.701 1.00 87.25 345 GLU A CA 1
ATOM 2718 C C . GLU A 1 345 ? 12.771 16.159 -8.259 1.00 87.25 345 GLU A C 1
ATOM 2720 O O . GLU A 1 345 ? 12.023 15.803 -7.349 1.00 87.25 345 GLU A O 1
ATOM 2725 N N . SER A 1 346 ? 13.844 16.924 -8.048 1.00 79.88 346 SER A N 1
ATOM 2726 C CA . SER A 1 346 ? 14.212 17.441 -6.728 1.00 79.88 346 SER A CA 1
ATOM 2727 C C . SER A 1 346 ? 14.279 18.963 -6.752 1.00 79.88 346 SER A C 1
ATOM 2729 O O . SER A 1 346 ? 15.129 19.541 -7.427 1.00 79.88 346 SER A O 1
ATOM 2731 N N . THR A 1 347 ? 13.424 19.623 -5.974 1.00 75.75 347 THR A N 1
ATOM 2732 C CA . THR A 1 347 ? 13.420 21.083 -5.804 1.00 75.75 347 THR A CA 1
ATOM 2733 C C . THR A 1 347 ? 13.946 21.434 -4.407 1.00 75.75 347 THR A C 1
ATOM 2735 O O . THR A 1 347 ? 13.214 21.937 -3.555 1.00 75.75 347 THR A O 1
ATOM 2738 N N . THR A 1 348 ? 15.220 21.138 -4.133 1.00 58.16 348 THR A N 1
ATOM 2739 C CA . THR A 1 348 ? 15.855 21.417 -2.830 1.00 58.16 348 THR A CA 1
ATOM 2740 C C . THR A 1 348 ? 16.775 22.636 -2.924 1.00 58.16 348 THR A C 1
ATOM 2742 O O . THR A 1 348 ? 17.637 22.700 -3.792 1.00 58.16 348 THR A O 1
ATOM 2745 N N . THR A 1 349 ? 16.625 23.599 -2.009 1.00 41.25 349 THR A N 1
ATOM 2746 C CA . THR A 1 349 ? 17.449 24.824 -1.927 1.00 41.25 349 THR A CA 1
ATOM 2747 C C . THR A 1 349 ? 18.658 24.703 -0.990 1.00 41.25 349 THR A C 1
ATOM 2749 O O . THR A 1 349 ? 19.331 25.699 -0.739 1.00 41.25 349 THR A O 1
ATOM 2752 N N . ARG A 1 350 ? 18.973 23.513 -0.458 1.00 44.00 350 ARG A N 1
ATOM 2753 C CA . ARG A 1 350 ? 20.060 23.334 0.518 1.00 44.00 350 ARG A CA 1
ATOM 2754 C C . ARG A 1 350 ? 20.942 22.119 0.218 1.00 44.00 350 ARG A C 1
ATOM 2756 O O . ARG A 1 350 ? 20.459 21.047 -0.132 1.00 44.00 350 ARG A O 1
ATOM 2763 N N . THR A 1 351 ? 22.245 22.348 0.336 1.00 35.12 351 THR A N 1
ATOM 2764 C CA . THR A 1 351 ? 23.389 21.489 0.008 1.00 35.12 351 THR A CA 1
ATOM 2765 C C . THR A 1 351 ? 23.299 20.091 0.633 1.00 35.12 351 THR A C 1
ATOM 2767 O O . THR A 1 351 ? 23.379 19.942 1.848 1.00 35.12 351 THR A O 1
ATOM 2770 N N . GLY A 1 352 ? 23.156 19.052 -0.200 1.00 41.06 352 GLY A N 1
ATOM 2771 C CA . GLY A 1 352 ? 23.223 17.650 0.243 1.00 41.06 352 GLY A CA 1
ATOM 2772 C C . GLY A 1 352 ? 22.457 16.626 -0.604 1.00 41.06 352 GLY A C 1
ATOM 2773 O O . GLY A 1 352 ? 22.605 15.427 -0.375 1.00 41.06 352 GLY A O 1
ATOM 2774 N N . SER A 1 353 ? 21.648 17.048 -1.581 1.00 37.78 353 SER A N 1
ATOM 2775 C CA . SER A 1 353 ? 20.894 16.121 -2.428 1.00 37.78 353 SER A CA 1
ATOM 2776 C C . SER A 1 353 ? 21.784 15.488 -3.504 1.00 37.78 353 SER A C 1
ATOM 2778 O O . SER A 1 353 ? 22.324 16.162 -4.379 1.00 37.78 353 SER A O 1
ATOM 2780 N N . CYS A 1 354 ? 21.918 14.160 -3.467 1.00 34.25 354 CYS A N 1
ATOM 2781 C CA . CYS A 1 354 ? 22.341 13.409 -4.641 1.00 34.25 354 CYS A CA 1
ATOM 2782 C C . CYS A 1 354 ? 21.314 13.661 -5.750 1.00 34.25 354 CYS A C 1
ATOM 2784 O O . CYS A 1 354 ? 20.142 13.328 -5.586 1.00 34.25 354 CYS A O 1
ATOM 2786 N N . THR A 1 355 ? 21.747 14.222 -6.875 1.00 35.19 355 THR A N 1
ATOM 2787 C CA . THR A 1 355 ? 21.032 14.099 -8.146 1.00 35.19 355 THR A CA 1
ATOM 2788 C C . THR A 1 355 ? 20.928 12.605 -8.469 1.00 35.19 355 THR A C 1
ATOM 2790 O O . THR A 1 355 ? 21.959 11.948 -8.644 1.00 35.19 355 THR A O 1
ATOM 2793 N N . PRO A 1 356 ? 19.729 11.996 -8.505 1.00 36.81 356 PRO A N 1
ATOM 2794 C CA . PRO A 1 356 ? 19.639 10.577 -8.773 1.00 36.81 356 PRO A CA 1
ATOM 2795 C C . PRO A 1 356 ? 19.748 10.353 -10.283 1.00 36.81 356 PRO A C 1
ATOM 2797 O O . PRO A 1 356 ? 18.778 10.418 -11.031 1.00 36.81 356 PRO A O 1
ATOM 2800 N N . SER A 1 357 ? 20.964 10.072 -10.730 1.00 28.41 357 SER A N 1
ATOM 2801 C CA . SER A 1 357 ? 21.234 9.307 -11.946 1.00 28.41 357 SER A CA 1
ATOM 2802 C C . SER A 1 357 ? 22.273 8.249 -11.605 1.00 28.41 357 SER A C 1
ATOM 2804 O O . SER A 1 357 ? 23.429 8.352 -11.990 1.00 28.41 357 SER A O 1
ATOM 2806 N N . ALA A 1 358 ? 21.885 7.253 -10.806 1.00 33.41 358 ALA A N 1
ATOM 2807 C CA . ALA A 1 358 ? 22.682 6.044 -10.625 1.00 33.41 358 ALA A CA 1
ATOM 2808 C C . ALA A 1 358 ? 21.838 4.922 -10.010 1.00 33.41 358 ALA A C 1
ATOM 2810 O O . ALA A 1 358 ? 21.252 5.080 -8.939 1.00 33.41 358 ALA A O 1
ATOM 2811 N N . ALA A 1 359 ? 21.835 3.755 -10.658 1.00 37.59 359 ALA A N 1
ATOM 2812 C CA . ALA A 1 359 ? 21.491 2.503 -10.000 1.00 37.59 359 ALA A CA 1
ATOM 2813 C C . ALA A 1 359 ? 22.514 2.257 -8.876 1.00 37.59 359 ALA A C 1
ATOM 2815 O O . ALA A 1 359 ? 23.689 2.000 -9.142 1.00 37.59 359 ALA A O 1
ATOM 2816 N N . ALA A 1 360 ? 22.092 2.362 -7.617 1.00 39.97 360 ALA A N 1
ATOM 2817 C CA . ALA A 1 360 ? 22.956 2.051 -6.486 1.00 39.97 360 ALA A CA 1
ATOM 2818 C C . ALA A 1 360 ? 23.104 0.521 -6.376 1.00 39.97 360 ALA A C 1
ATOM 2820 O O . ALA A 1 360 ? 22.155 -0.183 -6.025 1.00 39.97 360 ALA A O 1
ATOM 2821 N N . ARG A 1 361 ? 24.293 0.001 -6.709 1.00 39.88 361 ARG A N 1
ATOM 2822 C CA . ARG A 1 361 ? 24.678 -1.410 -6.528 1.00 39.88 361 ARG A CA 1
ATOM 2823 C C . ARG A 1 361 ? 25.269 -1.637 -5.127 1.00 39.88 361 ARG A C 1
ATOM 2825 O O . ARG A 1 361 ? 26.069 -0.813 -4.687 1.00 39.88 361 ARG A O 1
ATOM 2832 N N . PRO A 1 362 ? 24.980 -2.761 -4.445 1.00 35.78 362 PRO A N 1
ATOM 2833 C CA . PRO A 1 362 ? 25.802 -3.208 -3.324 1.00 35.78 362 PRO A CA 1
ATOM 2834 C C . PRO A 1 362 ? 27.124 -3.820 -3.840 1.00 35.78 362 PRO A C 1
ATOM 2836 O O . PRO A 1 362 ? 27.186 -4.254 -4.996 1.00 35.78 362 PRO A O 1
ATOM 2839 N N . PRO A 1 363 ? 28.188 -3.880 -3.014 1.00 31.16 363 PRO A N 1
ATOM 2840 C CA . PRO A 1 363 ? 29.430 -4.549 -3.396 1.00 31.16 363 PRO A CA 1
ATOM 2841 C C . PRO A 1 363 ? 29.168 -6.052 -3.601 1.00 31.16 363 PRO A C 1
ATOM 2843 O O . PRO A 1 363 ? 28.335 -6.624 -2.890 1.00 31.16 363 PRO A O 1
ATOM 2846 N N . PRO A 1 364 ? 29.846 -6.722 -4.551 1.00 30.02 364 PRO A N 1
ATOM 2847 C CA . PRO A 1 364 ? 29.628 -8.137 -4.790 1.00 30.02 364 PRO A CA 1
ATOM 2848 C C . PRO A 1 364 ? 30.311 -8.941 -3.680 1.00 30.02 364 PRO A C 1
ATOM 2850 O O . PRO A 1 364 ? 31.499 -9.238 -3.754 1.00 30.02 364 PRO A O 1
ATOM 2853 N N . SER A 1 365 ? 29.562 -9.326 -2.650 1.00 27.61 365 SER A N 1
ATOM 2854 C CA . SER A 1 365 ? 29.911 -10.473 -1.815 1.00 27.61 365 SER A CA 1
ATOM 2855 C C . SER A 1 365 ? 28.925 -11.601 -2.122 1.00 27.61 365 SER A C 1
ATOM 2857 O O . SER A 1 365 ? 27.712 -11.430 -2.041 1.00 27.61 365 SER A O 1
ATOM 2859 N N . SER A 1 366 ? 29.461 -12.755 -2.531 1.00 27.73 366 SER A N 1
ATOM 2860 C CA . SER A 1 366 ? 28.753 -13.987 -2.932 1.00 27.73 366 SER A CA 1
ATOM 2861 C C . SER A 1 366 ? 28.044 -14.000 -4.301 1.00 27.73 366 SER A C 1
ATOM 2863 O O . SER A 1 366 ? 26.910 -14.439 -4.439 1.00 27.73 366 SER A O 1
ATOM 2865 N N . ALA A 1 367 ? 28.766 -13.648 -5.368 1.00 26.44 367 ALA A N 1
ATOM 2866 C CA . ALA A 1 367 ? 28.536 -14.275 -6.672 1.00 26.44 367 ALA A CA 1
ATOM 2867 C C . ALA A 1 367 ? 29.578 -15.386 -6.871 1.00 26.44 367 ALA A C 1
ATOM 2869 O O . ALA A 1 367 ? 30.568 -15.209 -7.574 1.00 26.44 367 ALA A O 1
ATOM 2870 N N . ARG A 1 368 ? 29.367 -16.550 -6.243 1.00 21.89 368 ARG A N 1
ATOM 2871 C CA . ARG A 1 368 ? 29.979 -17.798 -6.723 1.00 21.89 368 ARG A CA 1
ATOM 2872 C C . ARG A 1 368 ? 29.061 -18.360 -7.806 1.00 21.89 368 ARG A C 1
ATOM 2874 O O . ARG A 1 368 ? 28.393 -19.364 -7.609 1.00 21.89 368 ARG A O 1
ATOM 2881 N N . ALA A 1 369 ? 28.986 -17.651 -8.928 1.00 24.55 369 ALA A N 1
ATOM 2882 C CA . ALA A 1 369 ? 28.442 -18.193 -10.160 1.00 24.55 369 ALA A CA 1
ATOM 2883 C C . ALA A 1 369 ? 29.618 -18.774 -10.941 1.00 24.55 369 ALA A C 1
ATOM 2885 O O . ALA A 1 369 ? 30.512 -18.060 -11.393 1.00 24.55 369 ALA A O 1
ATOM 2886 N N . THR A 1 370 ? 29.633 -20.095 -11.024 1.00 21.30 370 THR A N 1
ATOM 2887 C CA . THR A 1 370 ? 30.515 -20.894 -11.860 1.00 21.30 370 THR A CA 1
ATOM 2888 C C . THR A 1 370 ? 30.410 -20.389 -13.299 1.00 21.30 370 THR A C 1
ATOM 2890 O O . THR A 1 370 ? 29.429 -20.647 -13.991 1.00 21.30 370 THR A O 1
ATOM 2893 N N . ALA A 1 371 ? 31.409 -19.637 -13.755 1.00 23.20 371 ALA A N 1
ATOM 2894 C CA . ALA A 1 371 ? 31.556 -19.323 -15.164 1.00 23.20 371 ALA A CA 1
ATOM 2895 C C . ALA A 1 371 ? 32.094 -20.575 -15.865 1.00 23.20 371 ALA A C 1
ATOM 2897 O O . ALA A 1 371 ? 33.289 -20.868 -15.825 1.00 23.20 371 ALA A O 1
ATOM 2898 N N . THR A 1 372 ? 31.212 -21.329 -16.518 1.00 25.11 372 THR A N 1
ATOM 2899 C CA . THR A 1 372 ? 31.627 -22.205 -17.614 1.00 25.11 372 THR A CA 1
ATOM 2900 C C . THR A 1 372 ? 32.293 -21.343 -18.678 1.00 25.11 372 THR A C 1
ATOM 2902 O O . THR A 1 372 ? 31.649 -20.534 -19.347 1.00 25.11 372 THR A O 1
ATOM 2905 N N . SER A 1 373 ? 33.605 -21.526 -18.805 1.00 26.14 373 SER A N 1
ATOM 2906 C CA . SER A 1 373 ? 34.430 -21.059 -19.911 1.00 26.14 373 SER A CA 1
ATOM 2907 C C . SER A 1 373 ? 33.759 -21.381 -21.250 1.00 26.14 373 SER A C 1
ATOM 2909 O O . SER A 1 373 ? 33.663 -22.539 -21.653 1.00 26.14 373 SER A O 1
ATOM 2911 N N . ARG A 1 374 ? 33.318 -20.346 -21.964 1.00 22.83 374 ARG A N 1
ATOM 2912 C CA . ARG A 1 374 ? 33.255 -20.361 -23.426 1.00 22.83 374 ARG A CA 1
ATOM 2913 C C . ARG A 1 374 ? 34.335 -19.412 -23.926 1.00 22.83 374 ARG A C 1
ATOM 2915 O O . ARG A 1 374 ? 34.120 -18.208 -24.015 1.00 22.83 374 ARG A O 1
ATOM 2922 N N . ARG A 1 375 ? 35.516 -19.962 -24.224 1.00 24.89 375 ARG A N 1
ATOM 2923 C CA . ARG A 1 375 ? 36.502 -19.312 -25.097 1.00 24.89 375 ARG A CA 1
ATOM 2924 C C . ARG A 1 375 ? 36.146 -19.595 -26.571 1.00 24.89 375 ARG A C 1
ATOM 2926 O O . ARG A 1 375 ? 35.480 -20.589 -26.857 1.00 24.89 375 ARG A O 1
ATOM 2933 N N . PRO A 1 376 ? 36.535 -18.701 -27.490 1.00 26.08 376 PRO A N 1
ATOM 2934 C CA . PRO A 1 376 ? 35.886 -18.502 -28.776 1.00 26.08 376 PRO A CA 1
ATOM 2935 C C . PRO A 1 376 ? 36.393 -19.488 -29.827 1.00 26.08 376 PRO A C 1
ATOM 2937 O O . PRO A 1 376 ? 37.598 -19.648 -30.006 1.00 26.08 376 PRO A O 1
ATOM 2940 N N . THR A 1 377 ? 35.483 -20.077 -30.597 1.00 29.30 377 THR A N 1
ATOM 2941 C CA . THR A 1 377 ? 35.837 -20.620 -31.910 1.00 29.30 377 THR A CA 1
ATOM 2942 C C 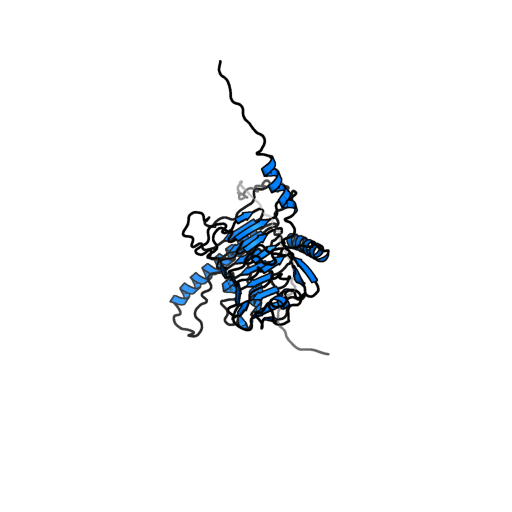. THR A 1 377 ? 35.649 -19.520 -32.941 1.00 29.30 377 THR A C 1
ATOM 2944 O O . THR A 1 377 ? 34.539 -19.263 -33.410 1.00 29.30 377 THR A O 1
ATOM 2947 N N . SER A 1 378 ? 36.755 -18.870 -33.290 1.00 28.27 378 SER A N 1
ATOM 2948 C CA . SER A 1 378 ? 36.936 -18.291 -34.613 1.00 28.27 378 SER A CA 1
ATOM 2949 C C . SER A 1 378 ? 36.665 -19.384 -35.651 1.00 28.27 378 SER A C 1
ATOM 2951 O O . SER A 1 378 ? 37.313 -20.429 -35.665 1.00 28.27 378 SER A O 1
ATOM 2953 N N . ARG A 1 379 ? 35.675 -19.165 -36.515 1.00 29.67 379 ARG A N 1
ATOM 2954 C CA . ARG A 1 379 ? 35.521 -19.938 -37.747 1.00 29.67 379 ARG A CA 1
ATOM 2955 C C . ARG A 1 379 ? 36.010 -19.034 -38.879 1.00 29.67 379 ARG A C 1
ATOM 2957 O O . ARG A 1 379 ? 35.485 -17.928 -39.006 1.00 29.67 379 ARG A O 1
ATOM 2964 N N . PRO A 1 380 ? 37.044 -19.436 -39.632 1.00 30.75 380 PRO A N 1
ATOM 2965 C CA . PRO A 1 380 ? 37.668 -18.568 -40.612 1.00 30.75 380 PRO A CA 1
ATOM 2966 C C . PRO A 1 380 ? 36.739 -18.335 -41.801 1.00 30.75 380 PRO A C 1
ATOM 2968 O O . PRO A 1 380 ? 35.917 -19.180 -42.170 1.00 30.75 380 PRO A O 1
ATOM 2971 N N . SER A 1 381 ? 36.917 -17.157 -42.386 1.00 30.55 381 SER A N 1
ATOM 2972 C CA . SER A 1 381 ? 36.453 -16.761 -43.704 1.00 30.55 381 SER A CA 1
ATOM 2973 C C . SER A 1 381 ? 36.612 -17.897 -44.718 1.00 30.55 381 SER A C 1
ATOM 2975 O O . SER A 1 381 ? 37.698 -18.424 -44.947 1.00 30.55 381 SER A O 1
ATOM 2977 N N . ARG A 1 382 ? 35.497 -18.258 -45.358 1.00 30.39 382 ARG A N 1
ATOM 2978 C CA . ARG A 1 382 ? 35.505 -18.999 -46.618 1.00 30.39 382 ARG A CA 1
ATOM 2979 C C . ARG A 1 382 ? 36.047 -18.066 -47.696 1.00 30.39 382 ARG A C 1
ATOM 2981 O O . ARG A 1 382 ? 35.347 -17.158 -48.134 1.00 30.39 382 ARG A O 1
ATOM 2988 N N . SER A 1 383 ? 37.290 -18.281 -48.100 1.00 33.12 383 SER A N 1
ATOM 2989 C CA . SER A 1 383 ? 37.820 -17.783 -49.364 1.00 33.12 383 SER A CA 1
ATOM 2990 C C . SER A 1 383 ? 37.219 -18.573 -50.540 1.00 33.12 383 SER A C 1
ATOM 2992 O O . SER A 1 383 ? 36.873 -19.751 -50.389 1.00 33.12 383 SER A O 1
ATOM 2994 N N . PRO A 1 384 ? 37.046 -17.929 -51.706 1.00 34.50 384 PRO A N 1
ATOM 2995 C CA . PRO A 1 384 ? 36.464 -18.546 -52.886 1.00 34.50 384 PRO A CA 1
ATOM 2996 C C . PRO A 1 384 ? 37.469 -19.508 -53.523 1.00 34.50 384 PRO A C 1
ATOM 2998 O O . PRO A 1 384 ? 38.652 -19.198 -53.656 1.00 34.50 384 PRO A O 1
ATOM 3001 N N . SER A 1 385 ? 36.984 -20.675 -53.940 1.00 31.23 385 SER A N 1
ATOM 3002 C CA . SER A 1 385 ? 37.738 -21.618 -54.758 1.00 31.23 385 SER A CA 1
ATOM 3003 C C . SER A 1 385 ? 38.062 -20.974 -56.106 1.00 31.23 385 SER A C 1
ATOM 3005 O O . SER A 1 385 ? 37.200 -20.870 -56.980 1.00 31.23 385 SER A O 1
ATOM 3007 N N . SER A 1 386 ? 39.311 -20.547 -56.265 1.00 34.81 386 SER A N 1
ATOM 3008 C CA . SER A 1 386 ? 39.908 -20.244 -57.554 1.00 34.81 386 SER A CA 1
ATOM 3009 C C . SER A 1 386 ? 40.198 -21.550 -58.290 1.00 34.81 386 SER A C 1
ATOM 3011 O O . SER A 1 386 ? 41.154 -22.281 -58.039 1.00 34.81 386 SER A O 1
ATOM 3013 N N . THR A 1 387 ? 39.334 -21.826 -59.254 1.00 29.61 387 THR A N 1
ATOM 3014 C CA . THR A 1 387 ? 39.664 -22.522 -60.490 1.00 29.61 387 THR A CA 1
ATOM 3015 C C . THR A 1 387 ? 40.890 -21.848 -61.112 1.00 29.61 387 THR A C 1
ATOM 3017 O O . THR A 1 387 ? 40.882 -20.629 -61.258 1.00 29.61 387 THR A O 1
ATOM 3020 N N . THR A 1 388 ? 41.939 -22.606 -61.447 1.00 35.22 388 THR A N 1
ATOM 3021 C CA . THR A 1 388 ? 42.680 -22.579 -62.731 1.00 35.22 388 THR A CA 1
ATOM 3022 C C . THR A 1 388 ? 43.980 -23.376 -62.587 1.00 35.22 388 THR A C 1
ATOM 3024 O O . THR A 1 388 ? 45.000 -22.877 -62.118 1.00 35.22 388 THR A O 1
ATOM 3027 N N . ARG A 1 389 ? 43.991 -24.602 -63.114 1.00 34.09 389 ARG A N 1
ATOM 3028 C CA . ARG A 1 389 ? 45.183 -25.158 -63.758 1.00 34.09 389 ARG A CA 1
ATOM 3029 C C . ARG A 1 389 ? 44.717 -25.844 -65.043 1.00 34.09 389 ARG A C 1
ATOM 3031 O O . ARG A 1 389 ? 43.946 -26.792 -64.989 1.00 34.09 389 ARG A O 1
ATOM 3038 N N . ARG A 1 390 ? 45.102 -25.228 -66.171 1.00 34.25 390 ARG A N 1
ATOM 3039 C CA . ARG A 1 390 ? 45.611 -25.821 -67.428 1.00 34.25 390 ARG A CA 1
ATOM 3040 C C . ARG A 1 390 ? 45.348 -27.325 -67.629 1.00 34.25 390 ARG A C 1
ATOM 3042 O O . ARG A 1 390 ? 45.637 -28.101 -66.738 1.00 34.25 390 ARG A O 1
ATOM 3049 N N . SER A 1 391 ? 45.045 -27.880 -68.797 1.00 33.66 391 SER A N 1
ATOM 3050 C CA . SER A 1 391 ? 44.837 -27.437 -70.181 1.00 33.66 391 SER A CA 1
ATOM 3051 C C . SER A 1 391 ? 44.836 -28.728 -71.026 1.00 33.66 391 SER A C 1
ATOM 3053 O O . SER A 1 391 ? 45.635 -29.610 -70.726 1.00 33.66 391 SER A O 1
ATOM 3055 N N . ARG A 1 392 ? 44.080 -28.732 -72.135 1.00 34.62 392 ARG A N 1
ATOM 3056 C CA . ARG A 1 392 ? 44.198 -29.575 -73.354 1.00 34.62 392 ARG A CA 1
ATOM 3057 C C . ARG A 1 392 ? 43.545 -30.975 -73.413 1.00 34.62 392 ARG A C 1
ATOM 3059 O O . ARG A 1 392 ? 43.999 -31.910 -72.774 1.00 34.62 392 ARG A O 1
ATOM 3066 N N . SER A 1 393 ? 42.582 -31.045 -74.356 1.00 36.72 393 SER A N 1
ATOM 3067 C CA . SER A 1 393 ? 42.300 -32.079 -75.389 1.00 36.72 393 SER A CA 1
ATOM 3068 C C . SER A 1 393 ? 42.066 -33.525 -74.935 1.00 36.72 393 SER A C 1
ATOM 3070 O O . SER A 1 393 ? 42.893 -34.079 -74.237 1.00 36.72 393 SER A O 1
ATOM 3072 N N . GLY A 1 394 ? 41.055 -34.273 -75.372 1.00 32.94 394 GLY A N 1
ATOM 3073 C CA . GLY A 1 394 ? 40.111 -34.176 -76.485 1.00 32.94 394 GLY A CA 1
ATOM 3074 C C . GLY A 1 394 ? 39.517 -35.581 -76.735 1.00 32.94 394 GLY A C 1
ATOM 3075 O O . GLY A 1 394 ? 39.970 -36.544 -76.125 1.00 32.94 394 GLY A O 1
ATOM 3076 N N . ARG A 1 395 ? 38.565 -35.673 -77.677 1.00 36.84 395 ARG A N 1
ATOM 3077 C CA . ARG A 1 395 ? 37.904 -36.873 -78.261 1.00 36.84 395 ARG A CA 1
ATOM 3078 C C . ARG A 1 395 ? 36.635 -37.460 -77.600 1.00 36.84 395 ARG A C 1
ATOM 3080 O O . ARG A 1 395 ? 36.680 -38.314 -76.731 1.00 36.84 395 ARG A O 1
ATOM 3087 N N . THR A 1 396 ? 35.496 -37.019 -78.153 1.00 36.03 396 THR A N 1
ATOM 3088 C CA . THR A 1 396 ? 34.487 -37.791 -78.930 1.00 36.03 396 THR A CA 1
ATOM 3089 C C . THR A 1 396 ? 34.013 -39.178 -78.462 1.00 36.03 396 THR A C 1
ATOM 3091 O O . THR A 1 396 ? 34.788 -40.128 -78.468 1.00 36.03 396 THR A O 1
ATOM 3094 N N . GLY A 1 397 ? 32.686 -39.337 -78.326 1.00 37.28 397 GLY A N 1
ATOM 3095 C CA . GLY A 1 397 ? 31.989 -40.631 -78.421 1.00 37.28 397 GLY A CA 1
ATOM 3096 C C . GLY A 1 397 ? 30.466 -40.532 -78.229 1.00 37.28 397 GLY A C 1
ATOM 3097 O O . GLY A 1 397 ? 30.004 -40.154 -77.164 1.00 37.28 397 GLY A O 1
ATOM 3098 N N . ARG A 1 398 ? 29.703 -40.839 -79.287 1.00 35.66 398 ARG A N 1
ATOM 3099 C CA . ARG A 1 398 ? 28.226 -40.843 -79.420 1.00 35.66 398 ARG A CA 1
ATOM 3100 C C . ARG A 1 398 ? 27.521 -41.888 -78.533 1.00 35.66 398 ARG A C 1
ATOM 3102 O O . ARG A 1 398 ? 28.085 -42.947 -78.297 1.00 35.66 398 ARG A O 1
ATOM 3109 N N . GLY A 1 399 ? 26.229 -41.676 -78.232 1.00 37.16 399 GLY A N 1
ATOM 3110 C CA . GLY A 1 399 ? 25.325 -42.740 -77.757 1.00 37.16 399 GLY A CA 1
ATOM 3111 C C . GLY A 1 399 ? 23.872 -42.308 -77.493 1.00 37.16 399 GLY A C 1
ATOM 3112 O O . GLY A 1 399 ? 23.544 -41.829 -76.422 1.00 37.16 399 GLY A O 1
ATOM 3113 N N . THR A 1 400 ? 23.016 -42.472 -78.497 1.00 37.09 400 THR A N 1
ATOM 3114 C CA . THR A 1 400 ? 21.556 -42.239 -78.603 1.00 37.09 400 THR A CA 1
ATOM 3115 C C . THR A 1 400 ? 20.600 -42.998 -77.646 1.00 37.09 400 THR A C 1
ATOM 3117 O O . THR A 1 400 ? 20.900 -44.125 -77.276 1.00 37.09 400 THR A O 1
ATOM 3120 N N . ARG A 1 401 ? 19.358 -42.453 -77.542 1.00 35.88 401 ARG A N 1
ATOM 3121 C CA . ARG A 1 401 ? 17.996 -43.078 -77.393 1.00 35.88 401 ARG A CA 1
ATOM 3122 C C . ARG A 1 401 ? 17.415 -43.277 -75.965 1.00 35.88 401 ARG A C 1
ATOM 3124 O O . ARG A 1 401 ? 18.032 -43.920 -75.139 1.00 35.88 401 ARG A O 1
ATOM 3131 N N . ARG A 1 402 ? 16.296 -42.583 -75.631 1.00 33.62 402 ARG A N 1
ATOM 3132 C CA . ARG A 1 402 ? 14.845 -43.000 -75.650 1.00 33.62 402 ARG A CA 1
ATOM 3133 C C . ARG A 1 402 ? 14.529 -43.994 -74.501 1.00 33.62 402 ARG A C 1
ATOM 3135 O O . ARG A 1 402 ? 15.196 -45.006 -74.441 1.00 33.62 402 ARG A O 1
ATOM 3142 N N . THR A 1 403 ? 13.593 -43.782 -73.562 1.00 38.03 403 THR A N 1
ATOM 3143 C CA . THR A 1 403 ? 12.120 -43.692 -73.725 1.00 38.03 403 THR A CA 1
ATOM 3144 C C . THR A 1 403 ? 11.377 -43.296 -72.418 1.00 38.03 403 THR A C 1
ATOM 3146 O O . THR A 1 403 ? 11.690 -43.808 -71.353 1.00 38.03 403 THR A O 1
ATOM 3149 N N . THR A 1 404 ? 10.361 -42.431 -72.556 1.00 34.97 404 THR A N 1
ATOM 3150 C CA . THR A 1 404 ? 9.001 -42.417 -71.941 1.00 34.97 404 THR A CA 1
ATOM 3151 C C . THR A 1 404 ? 8.738 -42.881 -70.490 1.00 34.97 404 THR A C 1
ATOM 3153 O O . THR A 1 404 ? 8.811 -44.067 -70.193 1.00 34.97 404 THR A O 1
ATOM 3156 N N . SER A 1 405 ? 8.121 -42.018 -69.672 1.00 38.25 405 SER A N 1
ATOM 3157 C CA . SER A 1 405 ? 6.661 -42.061 -69.431 1.00 38.25 405 SER A CA 1
ATOM 3158 C C . SER A 1 405 ? 6.168 -40.817 -68.670 1.00 38.25 405 SER A C 1
ATOM 3160 O O . SER A 1 405 ? 6.706 -40.406 -67.650 1.00 38.25 405 SER A O 1
ATOM 3162 N N . SER A 1 406 ? 5.148 -40.187 -69.242 1.00 34.62 406 SER A N 1
ATOM 3163 C CA . SER A 1 406 ? 4.236 -39.204 -68.651 1.00 34.62 406 SER A CA 1
ATOM 3164 C C . SER A 1 406 ? 3.148 -39.919 -67.848 1.00 34.62 406 SER A C 1
ATOM 3166 O O . SER A 1 406 ? 2.750 -40.961 -68.334 1.00 34.62 406 SER A O 1
ATOM 3168 N N . TRP A 1 407 ? 2.571 -39.347 -66.782 1.00 36.47 407 TRP A N 1
ATOM 3169 C CA . TRP A 1 407 ? 1.105 -39.277 -66.579 1.00 36.47 407 TRP A CA 1
ATOM 3170 C C . TRP A 1 407 ? 0.736 -38.205 -65.530 1.00 36.47 407 TRP A C 1
ATOM 3172 O O . TRP A 1 407 ? 0.994 -38.346 -64.343 1.00 36.47 407 TRP A O 1
ATOM 3182 N N . ARG A 1 408 ? 0.064 -37.180 -66.067 1.00 37.12 408 ARG A N 1
ATOM 3183 C CA . ARG A 1 408 ? -1.018 -36.325 -65.547 1.00 37.12 408 ARG A CA 1
ATOM 3184 C C . ARG A 1 408 ? -0.812 -35.236 -64.489 1.00 37.12 408 ARG A C 1
ATOM 3186 O O . ARG A 1 408 ? -0.062 -35.319 -63.533 1.00 37.12 408 ARG A O 1
ATOM 3193 N N . ALA A 1 409 ? -1.570 -34.187 -64.796 1.00 40.47 409 ALA A N 1
ATOM 3194 C CA . ALA A 1 409 ? -1.530 -32.798 -64.389 1.00 40.47 409 ALA A CA 1
ATOM 3195 C C . ALA A 1 409 ? -2.712 -32.464 -63.435 1.00 40.47 409 ALA A C 1
ATOM 3197 O O . ALA A 1 409 ? -3.551 -33.334 -63.191 1.00 40.47 409 ALA A O 1
ATOM 3198 N N . PRO A 1 410 ? -2.781 -31.226 -62.908 1.00 44.69 410 PRO A N 1
ATOM 3199 C CA . PRO A 1 410 ? -3.575 -30.825 -61.743 1.00 44.69 410 PRO A CA 1
ATOM 3200 C C . PRO A 1 410 ? -4.855 -30.056 -62.115 1.00 44.69 410 PRO A C 1
ATOM 3202 O O . PRO A 1 410 ? -4.939 -29.557 -63.229 1.00 44.69 410 PRO A O 1
ATOM 3205 N N . THR A 1 411 ? -5.761 -29.838 -61.150 1.00 42.81 411 THR A N 1
ATOM 3206 C CA . THR A 1 411 ? -6.591 -28.612 -61.048 1.00 42.81 411 THR A CA 1
ATOM 3207 C C . THR A 1 411 ? -7.244 -28.472 -59.663 1.00 42.81 411 THR A C 1
ATOM 3209 O O . THR A 1 411 ? -7.805 -29.418 -59.119 1.00 42.81 411 THR A O 1
ATOM 3212 N N . SER A 1 412 ? -7.144 -27.260 -59.125 1.00 40.62 412 SER A N 1
ATOM 3213 C CA . SER A 1 412 ? -7.778 -26.631 -57.951 1.00 40.62 412 SER A CA 1
ATOM 3214 C C . SER A 1 412 ? -9.204 -26.100 -58.291 1.00 40.62 412 SER A C 1
ATOM 3216 O O . SER A 1 412 ? -9.666 -26.369 -59.397 1.00 40.62 412 SER A O 1
ATOM 3218 N N . PRO A 1 413 ? -9.863 -25.204 -57.512 1.00 48.28 413 PRO A N 1
ATOM 3219 C CA . PRO A 1 413 ? -10.266 -25.224 -56.089 1.00 48.28 413 PRO A CA 1
ATOM 3220 C C . PRO A 1 413 ? -11.757 -24.818 -55.835 1.00 48.28 413 PRO A C 1
ATOM 3222 O O . PRO A 1 413 ? -12.417 -24.276 -56.718 1.00 48.28 413 PRO A O 1
ATOM 3225 N N . SER A 1 414 ? -12.194 -24.926 -54.563 1.00 39.22 414 SER A N 1
ATOM 3226 C CA . SER A 1 414 ? -13.106 -24.020 -53.793 1.00 39.22 414 SER A CA 1
ATOM 3227 C C . SER A 1 414 ? -14.397 -24.641 -53.178 1.00 39.22 414 SER A C 1
ATOM 3229 O O . SER A 1 414 ? -15.080 -25.399 -53.860 1.00 39.22 414 SER A O 1
ATOM 3231 N N . PRO A 1 415 ? -14.749 -24.310 -51.905 1.00 54.09 415 PRO A N 1
ATOM 3232 C CA . PRO A 1 415 ? -15.966 -24.729 -51.156 1.00 54.09 415 PRO A CA 1
ATOM 3233 C C . PRO A 1 415 ? -17.058 -23.603 -51.210 1.00 54.09 415 PRO A C 1
ATOM 3235 O O . PRO A 1 415 ? -16.858 -22.723 -52.050 1.00 54.09 415 PRO A O 1
ATOM 3238 N N . PRO A 1 416 ? -18.145 -23.482 -50.376 1.00 52.66 416 PRO A N 1
ATOM 3239 C CA . PRO A 1 416 ? -18.549 -24.192 -49.132 1.00 52.66 416 PRO A CA 1
ATOM 3240 C C . PRO A 1 416 ? -20.082 -24.417 -48.869 1.00 52.66 416 PRO A C 1
ATOM 3242 O O . PRO A 1 416 ? -20.936 -23.966 -49.623 1.00 52.66 416 PRO A O 1
ATOM 3245 N N . ALA A 1 417 ? -20.395 -25.015 -47.698 1.00 43.28 417 ALA A N 1
ATOM 3246 C CA . ALA A 1 417 ? -21.404 -24.592 -46.688 1.00 43.28 417 ALA A CA 1
ATOM 3247 C C . ALA A 1 417 ? -22.561 -25.549 -46.286 1.00 43.28 417 ALA A C 1
ATOM 3249 O O . ALA A 1 417 ? -23.142 -26.245 -47.110 1.00 43.28 417 ALA A O 1
ATOM 3250 N N . ARG A 1 418 ? -22.939 -25.379 -44.996 1.00 44.78 418 ARG A N 1
ATOM 3251 C CA . ARG A 1 418 ? -24.106 -25.848 -44.195 1.00 44.78 418 ARG A CA 1
ATOM 3252 C C . ARG A 1 418 ? -24.089 -27.299 -43.688 1.00 44.78 418 ARG A C 1
ATOM 3254 O O . ARG A 1 418 ? -23.653 -28.184 -44.397 1.00 44.78 418 ARG A O 1
ATOM 3261 N N . SER A 1 419 ? -24.612 -27.658 -42.511 1.00 47.44 419 SER A N 1
ATOM 3262 C CA . SER A 1 419 ? -24.984 -26.998 -41.239 1.00 47.44 419 SER A CA 1
ATOM 3263 C C . SER A 1 419 ? -25.505 -28.107 -40.298 1.00 47.44 419 SER A C 1
ATOM 3265 O O . SER A 1 419 ? -26.267 -28.944 -40.762 1.00 47.44 419 SER A O 1
ATOM 3267 N N . THR A 1 420 ? -25.104 -28.073 -39.021 1.00 48.34 420 THR A N 1
ATOM 3268 C CA . THR A 1 420 ? -25.812 -28.473 -37.772 1.00 48.34 420 THR A CA 1
ATOM 3269 C C . THR A 1 420 ? -26.776 -29.672 -37.723 1.00 48.34 420 THR A C 1
ATOM 3271 O O . THR A 1 420 ? -27.765 -29.715 -38.448 1.00 48.34 420 THR A O 1
ATOM 3274 N N . GLY A 1 421 ? -26.621 -30.498 -36.680 1.00 58.69 421 GLY A N 1
ATOM 3275 C CA . GLY A 1 421 ? -27.700 -31.317 -36.128 1.00 58.69 421 GLY A CA 1
ATOM 3276 C C . GLY A 1 421 ? -27.438 -31.759 -34.682 1.00 58.69 421 GLY A C 1
ATOM 3277 O O . GLY A 1 421 ? -26.500 -32.516 -34.465 1.00 58.69 421 GLY A O 1
ATOM 3278 N N . SER A 1 422 ? -28.348 -31.327 -33.797 1.00 53.47 422 SER A N 1
ATOM 3279 C CA . SER A 1 422 ? -28.793 -31.908 -32.506 1.00 53.47 422 SER A CA 1
ATOM 3280 C C . SER A 1 422 ? -27.882 -31.866 -31.283 1.00 53.47 422 SER A C 1
ATOM 3282 O O . SER A 1 422 ? -26.812 -32.508 -31.300 1.00 53.47 422 SER A O 1
#

Foldseek 3Di:
DDDDDDDDDPPPPVVVVVVVVVLVVVQQQQFPDCDPVNVVLLVVLVVQLVVLFDPPLVVQLVVQVVLLVVLVVVVVVVVVVCVVDPDDDPPDDQQPDNGQLCCQQVRDPCCVVVVQSSLCSDGGLLNNFSALSVHEEAEQEDQEQPDQADDDRNYPLVQQAEPHAYEYEYPEADEHAHQEERQGATSHEAEHPPYAYEDECHAEYEDESHERYHYYQYEFANFEWHQCVWDWGRNHPPDIHIGHIHQFENYEHYSYESYEYENYEYEHTNAEPYAHEASYASYEYALYEFEQYPPHADAEAYHSDDPDPDAQSHTYEYEHYEQAENDDDPPPHHYSHWYHYYHYHYHYPDPDDDPPPDGDDDDDDDPPPDDDDDDDDDDDDDDDDDDDDDDDDDDDDDDDDDDDDDDDDDDDDDDDDDDDDD

Organism: Zea mays (NCBI:txid4577)

Sequence (422 aa):
MEEGFRWSTPCSLVLYSVFLLLSATASEANIGDFDDYWQQRKLMADAAAEATYKHDPLEVTDQLNRAVHRSIEKEDTSTRREMMEQKKSKLSGPCTATNPIDRCWRCRQDWATDRKRLARCAKGFGRNTTGGLAGKFYVVTDGTDDDVVNPRPGTLRWGVIQIEPLWITFAKTMIITLKEELIIRGDKTIDGRGAQVRIANGAQLTVQFVNNVIIHNIHINDIVSSNKNGGYVRDSADHFGWRIVSDGDGVTVFGSTNVWLDHLSLSNCQDGLIDVIAKSTGVTISNCHLTNHNDRHALQLQRQAPRGPGHAVMQITIAFNHFGRGLVQRMPRCRWGFFHVVNNESTTTRTGSCTPSAAARPPPSSARATATSRRPTSRPSRSPSSTTRRSRSGRTGRGTRRTTSSWRAPTSPSPPARSTGS

pLDDT: mean 76.08, std 26.28, range [21.3, 98.94]

Radius of gyration: 31.89 Å; chains: 1; bounding box: 95×68×110 Å